Protein AF-A0A6A4VKE3-F1 (afdb_monomer_lite)

Organism: Amphibalanus amphitrite (NCBI:txid1232801)

InterPro domains:
  IPR001007 VWFC domain [SM00214] (89-158)
  IPR001007 VWFC domain [SM00214] (169-234)
  IPR001007 VWFC domain [SM00214] (243-307)
  IPR001007 VWFC domain [SM00214] (309-368)
  IPR001007 VWFC domain [SM00214] (371-435)
  IPR001007 VWFC domain [SM00214] (440-504)
  IPR001007 VWFC domain [SM00214] (509-574)
  IPR001007 VWFC domain [SM00214] (581-648)

pLDDT: mean 75.92, std 14.82, range [27.42, 95.0]

Foldseek 3Di:
DDDDDDDDDDDDDDDDDDDDDDDDDDDDDDDDDDQDDPVVLLVCLVDNDPVVVVSNCVVPVVNNDDDDDDDDDDDDDDDDDDDDDAAFEQDPVRDGDHAQDWDAPDQFAGQWIWGIHNRHDHTDIDGNCVPEDDDPDPPFADWDWDDGGHHNYTDTDGDGPPPDDQAWEQDPVRDTHGAQDKDAPDPFARAWIWGRHRHDIDTPGGNAVVEDDDPDPQWDWDDDTHHNYTDTDHDDDDDFLWEAAPVRDTHGQQDKDANDPFAGAWIWGRHSNDIDTPDGNVVVEDDDDPQWDWDDDGHHNHTDTQGWEQAPNDTHGAQDWDANDQFARFFTWGHHRHDIDTPDGNPPEDDDDAQDWDAGGVHNYIDAAWAADPNDTHHAQDWDANDQFARQWIWGHGRNYTHTDDGNLVVADPAPDPQWDFDDHGPHNHTDTHHDAAWEADPNDTHGAQDKDAPDQFARQWIWGTHRHDTDIDRPDDDADDAPPQWPWDWADDTRYNHTDIDTDWDWAWDDDPPIDIDTAQDKDAPDQFAGAWIWGQHPVHIDTPDGNPVVADQEVPNPADWDDHGHHNHIYHDPDQDWEAAPVRDTHHQQDWDQSDPVLSAWIWGHHRVYTDTPDGNAVVEDPDLCVVPVQWDFDDADNNYGQIDHFFADDPNDGHDAQGWDANDPFQRAWIWGQHSSNDTDTPDGPDDEDDDPPQWAFDDDGNHNYGPDIDFDADPVRHTDRDPPDPDDDDDD

Sequence (736 aa):
MIGRGWPVALLVVAALLGAADAVSYRAVGRSRARCLSEHTCKAVCKYGNAYLKEECRRCHPELCPEPRTPAESQPQPPPPSPNSAAPGCLDQNGVLREPQATWVDNQDYPCIIYTCPKEGGDYEIDDLTINCLPEPSDELGTCTPSRNLGQCCFNYTCHSSNPTSQSSCVDSNGILREPDEVWNDDDLNTCVTFVCANGVVKEISNLTILCRPLPGPGCIPYRAPKECCYSYNCSITVNQTLCRDTEGNYRRDGDTWYDDVTYPCIKYVCRGGTTEIEYDLTSTCEEEKPNCVAYRAEGACCHNYTCYCEFQGGRREHGEEFFDSDAHPCRLLRCDNGVISSVASLDDCQPLNCSETIRPVGECCKRCALCLHDGTEYQEGESLYDDQTRPCRRLRCEGGQVVFEEDESRYCEPSPDPSCTPWHMEGLCCPKWDCEEQPCMIDGVKHDHGTTWPEDPQKPCRHLICNNSQVLTFSEEPPCPEAPSGYNCVRRDVPYKCCPEWDCVTIECQYGTDPVQVYSEGQRWVDDQTHPCKHFTCTKAGVLKTKDLTERCEKLEPPDCPTERELGQCCKRCIPRPHQCVDSNGGRHDVSETYFDDPDTECVLVRCVTNGTETVYDRRNNCPRDPRLTNPRCSQVATADCCPVYHCPACEYQGRQYRTGERWWDSEERQCTRYVCGYDGTNTTVFTRLPCRPVRPGCVASYRGYECCHYKYTCMFDPEDNLIPMPQTGRSFDFN

Radius of gyration: 56.13 Å; chains: 1; bounding box: 115×94×165 Å

Structure (mmCIF, N/CA/C/O backbone):
data_AF-A0A6A4VKE3-F1
#
_entry.id   AF-A0A6A4VKE3-F1
#
loop_
_atom_site.group_PDB
_atom_site.id
_atom_site.type_symbol
_atom_site.label_atom_id
_atom_site.label_alt_id
_atom_site.label_comp_id
_atom_site.label_asym_id
_atom_site.label_entity_id
_atom_site.label_seq_id
_atom_site.pdbx_PDB_ins_code
_atom_site.Cartn_x
_atom_site.Cartn_y
_atom_site.Cartn_z
_atom_site.occupancy
_atom_site.B_iso_or_equiv
_atom_site.auth_seq_id
_atom_site.auth_comp_id
_atom_site.auth_asym_id
_atom_site.auth_atom_id
_atom_site.pdbx_PDB_model_num
ATOM 1 N N . MET A 1 1 ? -0.390 47.900 53.904 1.00 31.36 1 MET A N 1
ATOM 2 C CA . MET A 1 1 ? 0.108 48.985 53.035 1.00 31.36 1 MET A CA 1
ATOM 3 C C . MET A 1 1 ? -0.798 49.052 51.811 1.00 31.36 1 MET A C 1
ATOM 5 O O . MET A 1 1 ? -1.024 48.018 51.210 1.00 31.36 1 MET A O 1
ATOM 9 N N . ILE A 1 2 ? -1.400 50.229 51.592 1.00 33.72 2 ILE A N 1
ATOM 10 C CA . ILE A 1 2 ? -1.909 50.866 50.351 1.00 33.72 2 ILE A CA 1
ATOM 11 C C . ILE A 1 2 ? -1.924 49.968 49.085 1.00 33.72 2 ILE A C 1
ATOM 13 O O . ILE A 1 2 ? -0.878 49.455 48.725 1.00 33.72 2 ILE A O 1
ATOM 17 N N . GLY A 1 3 ? -2.994 49.809 48.296 1.00 32.16 3 GLY A N 1
ATOM 18 C CA . GLY A 1 3 ? -4.333 50.401 48.295 1.00 32.16 3 GLY A CA 1
ATOM 19 C C . GLY A 1 3 ? -5.053 50.204 46.940 1.00 32.16 3 GLY A C 1
ATOM 20 O O . GLY A 1 3 ? -4.401 49.884 45.956 1.00 32.16 3 GLY A O 1
ATOM 21 N N . ARG A 1 4 ? -6.367 50.517 46.935 1.00 40.50 4 ARG A N 1
ATOM 22 C CA . ARG A 1 4 ? -7.269 50.883 45.801 1.00 40.50 4 ARG A CA 1
ATOM 23 C C . ARG A 1 4 ? -7.555 49.772 44.763 1.00 40.50 4 ARG A C 1
ATOM 25 O O . ARG A 1 4 ? -6.635 49.216 44.203 1.00 40.50 4 ARG A O 1
ATOM 32 N N . GLY A 1 5 ? -8.781 49.377 44.406 1.00 35.28 5 GLY A N 1
ATOM 33 C CA . GLY A 1 5 ? -10.106 49.994 44.489 1.00 35.28 5 GLY A CA 1
ATOM 34 C C . GLY A 1 5 ? -10.527 50.576 43.130 1.00 35.28 5 GLY A C 1
ATOM 35 O O . GLY A 1 5 ? -10.036 51.651 42.803 1.00 35.28 5 GLY A O 1
ATOM 36 N N . TRP A 1 6 ? -11.432 49.908 42.395 1.00 30.70 6 TRP A N 1
ATOM 37 C CA . TRP A 1 6 ? -12.764 50.383 41.936 1.00 30.70 6 TRP A CA 1
ATOM 38 C C . TRP A 1 6 ? -13.399 49.441 40.866 1.00 30.70 6 TRP A C 1
ATOM 40 O O . TRP A 1 6 ? -12.663 48.686 40.235 1.00 30.70 6 TRP A O 1
ATOM 50 N N . PRO A 1 7 ? -14.747 49.440 40.705 1.00 65.62 7 PRO A N 1
ATOM 51 C CA . PRO A 1 7 ? -15.567 48.386 40.069 1.00 65.62 7 PRO A CA 1
ATOM 52 C C . PRO A 1 7 ? -16.244 48.847 38.747 1.00 65.62 7 PRO A C 1
ATOM 54 O O . PRO A 1 7 ? -15.908 49.932 38.285 1.00 65.62 7 PRO A O 1
ATOM 57 N N . VAL A 1 8 ? -17.196 48.052 38.194 1.00 32.91 8 VAL A N 1
ATOM 58 C CA . VAL A 1 8 ? -18.279 48.327 37.179 1.00 32.91 8 VAL A CA 1
ATOM 59 C C . VAL A 1 8 ? -18.338 47.157 36.167 1.00 32.91 8 VAL A C 1
ATOM 61 O O . VAL A 1 8 ? -17.294 46.721 35.714 1.00 32.91 8 VAL A O 1
ATOM 64 N N . ALA A 1 9 ? -19.458 46.593 35.701 1.00 29.88 9 ALA A N 1
ATOM 65 C CA . ALA A 1 9 ? -20.877 46.625 36.051 1.00 29.88 9 ALA A CA 1
ATOM 66 C C . ALA A 1 9 ? -21.611 45.499 35.280 1.00 29.88 9 ALA A C 1
ATOM 68 O O . ALA A 1 9 ? -21.123 44.981 34.279 1.00 29.88 9 ALA A O 1
ATOM 69 N N . LEU A 1 10 ? -22.805 45.183 35.785 1.00 32.88 10 LEU A N 1
ATOM 70 C CA . LEU A 1 10 ? -23.896 44.398 35.205 1.00 32.88 10 LEU A CA 1
ATOM 71 C C . LEU A 1 10 ? -24.146 44.583 33.695 1.00 32.88 10 LEU A C 1
ATOM 73 O O . LEU A 1 10 ? -24.244 45.713 33.219 1.00 32.88 10 LEU A O 1
ATOM 77 N N . LEU A 1 11 ? -24.508 43.482 33.025 1.00 27.62 11 LEU A N 1
ATOM 78 C CA . LEU A 1 11 ? -25.579 43.481 32.022 1.00 27.62 11 LEU A CA 1
ATOM 79 C C . LEU A 1 11 ? -26.300 42.123 31.996 1.00 27.62 11 LEU A C 1
ATOM 81 O O . LEU A 1 11 ? -25.718 41.077 31.729 1.00 27.62 11 LEU A O 1
ATOM 85 N N . VAL A 1 12 ? -27.589 42.190 32.326 1.00 32.81 12 VAL A N 1
ATOM 86 C CA . VAL A 1 12 ? -28.613 41.143 32.261 1.00 32.81 12 VAL A CA 1
ATOM 87 C C . VAL A 1 12 ? -29.243 41.189 30.873 1.00 32.81 12 VAL A C 1
ATOM 89 O O . VAL A 1 12 ? -29.741 42.252 30.518 1.00 32.81 12 VAL A O 1
ATOM 92 N N . VAL A 1 13 ? -29.333 40.063 30.153 1.00 29.62 13 VAL A N 1
ATOM 93 C CA . VAL A 1 13 ? -30.458 39.769 29.240 1.00 29.62 13 VAL A CA 1
ATOM 94 C C . VAL A 1 13 ? -30.722 38.260 29.242 1.00 29.62 13 VAL A C 1
ATOM 96 O O . VAL A 1 13 ? -29.806 37.447 29.184 1.00 29.62 13 VAL A O 1
ATOM 99 N N . ALA A 1 14 ? -32.002 37.928 29.362 1.00 30.52 14 ALA A N 1
ATOM 100 C CA . ALA A 1 14 ? -32.580 36.615 29.581 1.00 30.52 14 ALA A CA 1
ATOM 101 C C . ALA A 1 14 ? -33.084 35.935 28.289 1.00 30.52 14 ALA A C 1
ATOM 103 O O . ALA A 1 14 ? -33.206 36.582 27.249 1.00 30.52 14 ALA A O 1
ATOM 104 N N . ALA A 1 15 ? -33.557 34.691 28.485 1.00 29.56 15 ALA A N 1
ATOM 105 C CA . ALA A 1 15 ? -34.566 33.947 27.706 1.00 29.56 15 ALA A CA 1
ATOM 106 C C . ALA A 1 15 ? -34.010 33.107 26.519 1.00 29.56 15 ALA A C 1
ATOM 108 O O . ALA A 1 15 ? -33.152 33.579 25.791 1.00 29.56 15 ALA A O 1
ATOM 109 N N . LEU A 1 16 ? -34.397 31.848 26.247 1.00 28.67 16 LEU A N 1
ATOM 110 C CA . LEU A 1 16 ? -35.603 31.060 26.547 1.00 28.67 16 LEU A CA 1
ATOM 111 C C . LEU A 1 16 ? -35.312 29.539 26.588 1.00 28.67 16 LEU A C 1
ATOM 113 O O . LEU A 1 16 ? -34.409 29.040 25.925 1.00 28.67 16 LEU A O 1
ATOM 117 N N . LEU A 1 17 ? -36.175 28.838 27.328 1.00 31.75 17 LEU A N 1
ATOM 118 C CA . LEU A 1 17 ? -36.384 27.387 27.408 1.00 31.75 17 LEU A CA 1
ATOM 119 C C . LEU A 1 17 ? -36.842 26.754 26.079 1.00 31.75 17 LEU A C 1
ATOM 121 O O . LEU A 1 17 ? -37.577 27.379 25.316 1.00 31.75 17 LEU A O 1
ATOM 125 N N . GLY A 1 18 ? -36.547 25.464 25.897 1.00 27.42 18 GLY A N 1
ATOM 126 C CA . GLY A 1 18 ? -37.209 24.600 24.916 1.00 27.42 18 GLY A CA 1
ATOM 127 C C . GLY A 1 18 ? -36.810 23.135 25.089 1.00 27.42 18 GLY A C 1
ATOM 128 O O . GLY A 1 18 ? -35.691 22.757 24.767 1.00 27.42 18 GLY A O 1
ATOM 129 N N . ALA A 1 19 ? -37.720 22.340 25.646 1.00 32.09 19 ALA A N 1
ATOM 130 C CA . ALA A 1 19 ? -37.544 20.939 25.997 1.00 32.09 19 ALA A CA 1
ATOM 131 C C . ALA A 1 19 ? -37.839 19.967 24.835 1.00 32.09 19 ALA A C 1
ATOM 133 O O . ALA A 1 19 ? -38.631 20.276 23.950 1.00 32.09 19 ALA A O 1
ATOM 134 N N . ALA A 1 20 ? -37.294 18.760 25.009 1.00 31.72 20 ALA A N 1
ATOM 135 C CA . ALA A 1 20 ? -37.908 17.453 24.761 1.00 31.72 20 ALA A CA 1
ATOM 136 C C . ALA A 1 20 ? -37.828 16.770 23.374 1.00 31.72 20 ALA A C 1
ATOM 138 O O . ALA A 1 20 ? -38.187 17.304 22.329 1.00 31.72 20 ALA A O 1
ATOM 139 N N . ASP A 1 21 ? -37.464 15.491 23.511 1.00 28.94 21 ASP A N 1
ATOM 140 C CA . ASP A 1 21 ? -37.951 14.286 22.842 1.00 28.94 21 ASP A CA 1
ATOM 141 C C . ASP A 1 21 ? -37.289 13.733 21.573 1.00 28.94 21 ASP A C 1
ATOM 143 O O . ASP A 1 21 ? -37.345 14.251 20.459 1.00 28.94 21 ASP A O 1
ATOM 147 N N . ALA A 1 22 ? -36.749 12.534 21.806 1.00 39.78 22 ALA A N 1
ATOM 148 C CA . ALA A 1 22 ? -36.459 11.488 20.855 1.00 39.78 22 ALA A CA 1
ATOM 149 C C . ALA A 1 22 ? -37.722 11.049 20.104 1.00 39.78 22 ALA A C 1
ATOM 151 O O . ALA A 1 22 ? -38.719 10.670 20.716 1.00 39.78 22 ALA A O 1
ATOM 152 N N . VAL A 1 23 ? -37.635 10.979 18.774 1.00 29.41 23 VAL A N 1
ATOM 153 C CA . VAL A 1 23 ? -38.571 10.213 17.945 1.00 29.41 23 VAL A CA 1
ATOM 154 C C . VAL A 1 23 ? -37.808 9.531 16.805 1.00 29.41 23 VAL A C 1
ATOM 156 O O . VAL A 1 23 ? -37.203 10.164 15.946 1.00 29.41 23 VAL A O 1
ATOM 159 N N . SER A 1 24 ? -37.881 8.202 16.825 1.00 38.75 24 SER A N 1
ATOM 160 C CA . SER A 1 24 ? -37.597 7.265 15.736 1.00 38.75 24 SER A CA 1
ATOM 161 C C . SER A 1 24 ? -38.485 7.535 14.518 1.00 38.75 24 SER A C 1
ATOM 163 O O . SER A 1 24 ? -39.687 7.686 14.707 1.00 38.75 24 SER A O 1
ATOM 165 N N . TYR A 1 25 ? -37.964 7.487 13.282 1.00 27.72 25 TYR A N 1
ATOM 166 C CA . TYR A 1 25 ? -38.811 7.176 12.122 1.00 27.72 25 TYR A CA 1
ATOM 167 C C . TYR A 1 25 ? -38.108 6.401 11.003 1.00 27.72 25 TYR A C 1
ATOM 169 O O . TYR A 1 25 ? -37.049 6.762 10.494 1.00 27.72 25 TYR A O 1
ATOM 177 N N . ARG A 1 26 ? -38.810 5.335 10.606 1.00 33.84 26 ARG A N 1
ATOM 178 C CA . ARG A 1 26 ? -38.713 4.593 9.348 1.00 33.84 26 ARG A CA 1
ATOM 179 C C . ARG A 1 26 ? -39.001 5.481 8.129 1.00 33.84 26 ARG A C 1
ATOM 181 O O . ARG A 1 26 ? -39.706 6.480 8.214 1.00 33.84 26 ARG A O 1
ATOM 188 N N . ALA A 1 27 ? -38.515 4.990 6.991 1.00 42.09 27 ALA A N 1
ATOM 189 C CA . ALA A 1 27 ? -38.756 5.411 5.613 1.00 42.09 27 ALA A CA 1
ATOM 190 C C . ALA A 1 27 ? -40.184 5.884 5.271 1.00 42.09 27 ALA A C 1
ATOM 192 O O . ALA A 1 27 ? -41.139 5.249 5.702 1.00 42.09 27 ALA A O 1
ATOM 193 N N . VAL A 1 28 ? -40.287 6.900 4.393 1.00 34.88 28 VAL A N 1
ATOM 194 C CA . VAL A 1 28 ? -41.117 6.983 3.160 1.00 34.88 28 VAL A CA 1
ATOM 195 C C . VAL A 1 28 ? -40.829 8.323 2.444 1.00 34.88 28 VAL A C 1
ATOM 197 O O . VAL A 1 28 ? -40.828 9.373 3.073 1.00 34.88 28 VAL A O 1
ATOM 200 N N . GLY A 1 29 ? -40.717 8.299 1.108 1.00 30.28 29 GLY A N 1
ATOM 201 C CA . GLY A 1 29 ? -41.367 9.321 0.268 1.00 30.28 29 GLY A CA 1
ATOM 202 C C . GLY A 1 29 ? -40.494 10.367 -0.432 1.00 30.28 29 GLY A C 1
ATOM 203 O O . GLY A 1 29 ? -39.993 11.305 0.180 1.00 30.28 29 GLY A O 1
ATOM 204 N N . ARG A 1 30 ? -40.444 10.268 -1.771 1.00 48.84 30 ARG A N 1
ATOM 205 C CA . ARG A 1 30 ? -40.035 11.332 -2.705 1.00 48.84 30 ARG A CA 1
ATOM 206 C C . ARG A 1 30 ? -40.650 12.679 -2.304 1.00 48.84 30 ARG A C 1
ATOM 208 O O . ARG A 1 30 ? -41.866 12.842 -2.366 1.00 48.84 30 ARG A O 1
ATOM 215 N N . SER A 1 31 ? -39.810 13.659 -1.995 1.00 35.38 31 SER A N 1
ATOM 216 C CA . SER A 1 31 ? -40.206 15.060 -1.854 1.00 35.38 31 SER A CA 1
ATOM 217 C C . SER A 1 31 ? -39.281 15.942 -2.694 1.00 35.38 31 SER A C 1
ATOM 219 O O . SER A 1 31 ? -38.089 15.682 -2.829 1.00 35.38 31 SER A O 1
ATOM 221 N N . ARG A 1 32 ? -39.883 16.937 -3.356 1.00 46.62 32 ARG A N 1
ATOM 222 C CA . ARG A 1 32 ? -39.226 17.908 -4.240 1.00 46.62 32 ARG A CA 1
ATOM 223 C C . ARG A 1 32 ? -38.042 18.558 -3.519 1.00 46.62 32 ARG A C 1
ATOM 225 O O . ARG A 1 32 ? -38.248 19.179 -2.477 1.00 46.62 32 ARG A O 1
ATOM 232 N N . ALA A 1 33 ? -36.844 18.436 -4.089 1.00 45.84 33 ALA A N 1
ATOM 233 C CA . ALA A 1 33 ? -35.636 19.066 -3.570 1.00 45.84 33 ALA A CA 1
ATOM 234 C C . ALA A 1 33 ? -35.842 20.586 -3.462 1.00 45.84 33 ALA A C 1
ATOM 236 O O . ALA A 1 33 ? -36.141 21.259 -4.451 1.00 45.84 33 ALA A O 1
ATOM 237 N N . ARG A 1 34 ? -35.738 21.123 -2.241 1.00 64.69 34 ARG A N 1
ATOM 238 C CA . ARG A 1 34 ? -35.626 22.567 -2.023 1.00 64.69 34 ARG A CA 1
ATOM 239 C C . ARG A 1 34 ? -34.196 22.961 -2.359 1.00 64.69 34 ARG A C 1
ATOM 241 O O . ARG A 1 34 ? -33.264 22.398 -1.796 1.00 64.69 34 ARG A O 1
ATOM 248 N N . CYS A 1 35 ? -34.045 23.924 -3.259 1.00 76.56 35 CYS A N 1
ATOM 249 C CA . CYS A 1 35 ? -32.750 24.496 -3.592 1.00 76.56 35 CYS A CA 1
ATOM 250 C C . CYS A 1 35 ? -32.027 24.986 -2.332 1.00 76.56 35 CYS A C 1
ATOM 252 O O . CYS A 1 35 ? -32.626 25.658 -1.487 1.00 76.56 35 CYS A O 1
ATOM 254 N N . LEU A 1 36 ? -30.737 24.666 -2.229 1.00 79.94 36 LEU A N 1
ATOM 255 C CA . LEU A 1 36 ? -29.856 25.235 -1.213 1.00 79.94 36 LEU A CA 1
ATOM 256 C C . LEU A 1 36 ? -29.768 26.759 -1.393 1.00 79.94 36 LEU A C 1
ATOM 258 O O . LEU A 1 36 ? -29.935 27.289 -2.497 1.00 79.94 36 LEU A O 1
ATOM 262 N N . SER A 1 37 ? -29.533 27.475 -0.292 1.00 86.88 37 SER A N 1
ATOM 263 C CA . SER A 1 37 ? -29.394 28.932 -0.341 1.00 86.88 37 SER A CA 1
ATOM 264 C C . SER A 1 37 ? -28.163 29.334 -1.163 1.00 86.88 37 SER A C 1
ATOM 266 O O . SER A 1 37 ? -27.161 28.615 -1.178 1.00 86.88 37 SER A O 1
ATOM 268 N N . GLU A 1 38 ? -28.213 30.502 -1.807 1.00 86.88 38 GLU A N 1
ATOM 269 C CA . GLU A 1 38 ? -27.108 31.042 -2.614 1.00 86.88 38 GLU A CA 1
ATOM 270 C C . GLU A 1 38 ? -25.774 31.052 -1.834 1.00 86.88 38 GLU A C 1
ATOM 272 O O . GLU A 1 38 ? -24.716 30.690 -2.355 1.00 86.88 38 GLU A O 1
ATOM 277 N N . HIS A 1 39 ? -25.832 31.396 -0.543 1.00 84.88 39 HIS A N 1
ATOM 278 C CA . HIS A 1 39 ? -24.660 31.481 0.326 1.00 84.88 39 HIS A CA 1
ATOM 279 C C . HIS A 1 39 ? -24.043 30.106 0.620 1.00 84.88 39 HIS A C 1
ATOM 281 O O . HIS A 1 39 ? -22.820 29.976 0.696 1.00 84.88 39 HIS A O 1
ATOM 287 N N . THR A 1 40 ? -24.884 29.073 0.732 1.00 83.69 40 THR A N 1
ATOM 288 C CA . THR A 1 40 ? -24.454 27.676 0.874 1.00 83.69 40 THR A CA 1
ATOM 289 C C . THR A 1 40 ? -23.845 27.171 -0.432 1.00 83.69 40 THR A C 1
ATOM 291 O O . THR A 1 40 ? -22.803 26.517 -0.412 1.00 83.69 40 THR A O 1
ATOM 294 N N . CYS A 1 41 ? -24.429 27.536 -1.578 1.00 89.25 41 CYS A N 1
ATOM 295 C CA . CYS A 1 41 ? -23.915 27.109 -2.874 1.00 89.25 41 CYS A CA 1
ATOM 296 C C . CYS A 1 41 ? -22.549 27.705 -3.218 1.00 89.25 41 CYS A C 1
ATOM 298 O O . CYS A 1 41 ? -21.721 26.983 -3.761 1.00 89.25 41 CYS A O 1
ATOM 300 N N . LYS A 1 42 ? -22.228 28.940 -2.808 1.00 87.50 42 LYS A N 1
ATOM 301 C CA . LYS A 1 42 ? -20.862 29.487 -2.973 1.00 87.50 42 LYS A CA 1
ATOM 302 C C . LYS A 1 42 ? -19.790 28.635 -2.280 1.00 87.50 42 LYS A C 1
ATOM 304 O O . LYS A 1 42 ? -18.716 28.428 -2.842 1.00 87.50 42 LYS A O 1
ATOM 309 N N . ALA A 1 43 ? -20.081 28.107 -1.090 1.00 81.12 43 ALA A N 1
ATOM 310 C CA . ALA A 1 43 ? -19.156 27.234 -0.365 1.00 81.12 43 ALA A CA 1
ATOM 311 C C . ALA A 1 43 ? -19.079 25.829 -0.993 1.00 81.12 43 ALA A C 1
ATOM 313 O O . ALA A 1 43 ? -17.986 25.297 -1.195 1.00 81.12 43 ALA A O 1
ATOM 314 N N . VAL A 1 44 ? -20.227 25.258 -1.373 1.00 87.38 44 VAL A N 1
ATOM 315 C CA . VAL A 1 44 ? -20.321 23.931 -2.007 1.00 87.38 44 VAL A CA 1
ATOM 316 C C . VAL A 1 44 ? -19.654 23.905 -3.389 1.00 87.38 44 VAL A C 1
ATOM 318 O O . VAL A 1 44 ? -18.935 22.959 -3.698 1.00 87.38 44 VAL A O 1
ATOM 321 N N . CYS A 1 45 ? -19.795 24.955 -4.201 1.00 85.56 45 CYS A N 1
ATOM 322 C CA . CYS A 1 45 ? -19.123 25.063 -5.501 1.00 85.56 45 CYS A CA 1
ATOM 323 C C . CYS A 1 45 ? -17.592 25.095 -5.371 1.00 85.56 45 CYS A C 1
ATOM 325 O O . CYS A 1 45 ? -16.889 24.603 -6.253 1.00 85.56 45 CYS A O 1
ATOM 327 N N . LYS A 1 46 ? -17.060 25.608 -4.253 1.00 79.88 46 LYS A N 1
ATOM 328 C CA . LYS A 1 46 ? -15.614 25.708 -4.022 1.00 79.88 46 LYS A CA 1
ATOM 329 C C . LYS A 1 46 ? -15.021 24.459 -3.357 1.00 79.88 46 LYS A C 1
ATOM 331 O O . LYS A 1 46 ? -13.931 24.046 -3.736 1.00 79.88 46 LYS A O 1
ATOM 336 N N . TYR A 1 47 ? -15.748 23.824 -2.433 1.00 79.12 47 TYR A N 1
ATOM 337 C CA . TYR A 1 47 ? -15.198 22.762 -1.572 1.00 79.12 47 TYR A CA 1
ATOM 338 C C . TYR A 1 47 ? -16.054 21.485 -1.477 1.00 79.12 47 TYR A C 1
ATOM 340 O O . TYR A 1 47 ? -15.629 20.507 -0.875 1.00 79.12 47 TYR A O 1
ATOM 348 N N . GLY A 1 48 ? -17.255 21.468 -2.059 1.00 78.69 48 GLY A N 1
ATOM 349 C CA . GLY A 1 48 ? -18.181 20.336 -1.991 1.00 78.69 48 GLY A CA 1
ATOM 350 C C . GLY A 1 48 ? -17.843 19.190 -2.951 1.00 78.69 48 GLY A C 1
ATOM 351 O O . GLY A 1 48 ? -17.119 19.359 -3.938 1.00 78.69 48 GLY A O 1
ATOM 352 N N . ASN A 1 49 ? -18.406 18.012 -2.674 1.00 82.25 49 ASN A N 1
ATOM 353 C CA . ASN A 1 49 ? -18.303 16.844 -3.551 1.00 82.25 49 ASN A CA 1
ATOM 354 C C . ASN A 1 49 ? -19.167 17.000 -4.822 1.00 82.25 49 ASN A C 1
ATOM 356 O O . ASN A 1 49 ? -20.005 17.899 -4.922 1.00 82.25 49 ASN A O 1
ATOM 360 N N . ALA A 1 50 ? -18.959 16.117 -5.804 1.00 77.62 50 ALA A N 1
ATOM 361 C CA . ALA A 1 50 ? -19.603 16.203 -7.118 1.00 77.62 50 ALA A CA 1
ATOM 362 C C . ALA A 1 50 ? -21.144 16.192 -7.056 1.00 77.62 50 ALA A C 1
ATOM 364 O O . ALA A 1 50 ? -21.787 16.913 -7.815 1.00 77.62 50 ALA A O 1
ATOM 365 N N . TYR A 1 51 ? -21.736 15.446 -6.116 1.00 79.50 51 TYR A N 1
ATOM 366 C CA . TYR A 1 51 ? -23.190 15.360 -5.952 1.00 79.50 51 TYR A CA 1
ATOM 367 C C . TYR A 1 51 ? -23.797 16.692 -5.476 1.00 79.50 51 TYR A C 1
ATOM 369 O O . TYR A 1 51 ? -24.735 17.205 -6.083 1.00 79.50 51 TYR A O 1
ATOM 377 N N . LEU A 1 52 ? -23.219 17.305 -4.436 1.00 82.88 52 LEU A N 1
ATOM 378 C CA . LEU A 1 52 ? -23.702 18.586 -3.902 1.00 82.88 52 LEU A CA 1
ATOM 379 C C . LEU A 1 52 ? -23.444 19.756 -4.864 1.00 82.88 52 LEU A C 1
ATOM 381 O O . LEU A 1 52 ? -24.245 20.691 -4.931 1.00 82.88 52 LEU A O 1
ATOM 385 N N . LYS A 1 53 ? -22.352 19.697 -5.637 1.00 85.75 53 LYS A N 1
ATOM 386 C CA . LYS A 1 53 ? -22.066 20.663 -6.707 1.00 85.75 53 LYS A CA 1
ATOM 387 C C . LYS A 1 53 ? -23.135 20.628 -7.796 1.00 85.75 53 LYS A C 1
ATOM 389 O O . LYS A 1 53 ? -23.609 21.688 -8.192 1.00 85.75 53 LYS A O 1
ATOM 394 N N . GLU A 1 54 ? -23.569 19.441 -8.212 1.00 82.19 54 GLU A N 1
ATOM 395 C CA . GLU A 1 54 ? -24.612 19.273 -9.231 1.00 82.19 54 GLU A CA 1
ATOM 396 C C . GLU A 1 54 ? -25.993 19.749 -8.743 1.00 82.19 54 GLU A C 1
ATOM 398 O O . GLU A 1 54 ? -26.766 20.357 -9.487 1.00 82.19 54 GLU A O 1
ATOM 403 N N . GLU A 1 55 ? -26.292 19.556 -7.457 1.00 85.44 55 GLU A N 1
ATOM 404 C CA . GLU A 1 55 ? -27.544 20.023 -6.857 1.00 85.44 55 GLU A CA 1
ATOM 405 C C . GLU A 1 55 ? -27.583 21.556 -6.714 1.00 85.44 55 GLU A C 1
ATOM 407 O O . GLU A 1 55 ? -28.593 22.189 -7.030 1.00 85.44 55 GLU A O 1
ATOM 412 N N . CYS A 1 56 ? -26.458 22.184 -6.350 1.00 88.50 56 CYS A N 1
ATOM 413 C CA . CYS A 1 56 ? -26.316 23.642 -6.383 1.00 88.50 56 CYS A CA 1
ATOM 414 C C . CYS A 1 56 ? -26.353 24.210 -7.803 1.00 88.50 56 CYS A C 1
ATOM 416 O O . CYS A 1 56 ? -26.947 25.265 -8.025 1.00 88.50 56 CYS A O 1
ATOM 418 N N . ARG A 1 57 ? -25.788 23.492 -8.775 1.00 87.62 57 ARG A N 1
ATOM 419 C CA . ARG A 1 57 ? -25.770 23.885 -10.183 1.00 87.62 57 ARG A CA 1
ATOM 420 C C . ARG A 1 57 ? -27.160 23.967 -10.803 1.00 87.62 57 ARG A C 1
ATOM 422 O O . ARG A 1 57 ? -27.437 24.907 -11.541 1.00 87.62 57 ARG A O 1
ATOM 429 N N . ARG A 1 58 ? -28.051 23.025 -10.474 1.00 84.56 58 ARG A N 1
ATOM 430 C CA . ARG A 1 58 ? -29.447 23.048 -10.951 1.00 84.56 58 ARG A CA 1
ATOM 431 C C . ARG A 1 58 ? -30.230 24.272 -10.490 1.00 84.56 58 ARG A C 1
ATOM 433 O O . ARG A 1 58 ? -31.175 24.665 -11.165 1.00 84.56 58 ARG A O 1
ATOM 440 N N . CYS A 1 59 ? -29.869 24.837 -9.343 1.00 83.56 59 CYS A N 1
ATOM 441 C CA . CYS A 1 59 ? -30.608 25.929 -8.720 1.00 83.56 59 CYS A CA 1
ATOM 442 C C . CYS A 1 59 ? -29.942 27.301 -8.898 1.00 83.56 59 CYS A C 1
ATOM 444 O O . CYS A 1 59 ? -30.649 28.297 -9.006 1.00 83.56 59 CYS A O 1
ATOM 446 N N . HIS A 1 60 ? -28.605 27.353 -8.934 1.00 87.12 60 HIS A N 1
ATOM 447 C CA . HIS A 1 60 ? -27.795 28.574 -9.037 1.00 87.12 60 HIS A CA 1
ATOM 448 C C . HIS A 1 60 ? -26.623 28.366 -10.019 1.00 87.12 60 HIS A C 1
ATOM 450 O O . HIS A 1 60 ? -25.463 28.311 -9.595 1.00 87.12 60 HIS A O 1
ATOM 456 N N . PRO A 1 61 ? -26.892 28.220 -11.331 1.00 80.12 61 PRO A N 1
ATOM 457 C CA . PRO A 1 61 ? -25.876 27.877 -12.336 1.00 80.12 61 PRO A CA 1
ATOM 458 C C . PRO A 1 61 ? -24.746 28.914 -12.437 1.00 80.12 61 PRO A C 1
ATOM 460 O O . PRO A 1 61 ? -23.605 28.558 -12.722 1.00 80.12 61 PRO A O 1
ATOM 463 N N . GLU A 1 62 ? -25.037 30.172 -12.101 1.00 82.44 62 GLU A N 1
ATOM 464 C CA . GLU A 1 62 ? -24.085 31.291 -12.081 1.00 82.44 62 GLU A CA 1
ATOM 465 C C . GLU A 1 62 ? -22.934 31.097 -11.067 1.00 82.44 62 GLU A C 1
ATOM 467 O O . GLU A 1 62 ? -21.865 31.687 -11.209 1.00 82.44 62 GLU A O 1
ATOM 472 N N . LEU A 1 63 ? -23.139 30.286 -10.018 1.00 86.19 63 LEU A N 1
ATOM 473 C CA . LEU A 1 63 ? -22.177 30.109 -8.919 1.00 86.19 63 LEU A CA 1
ATOM 474 C C . LEU A 1 63 ? -21.232 28.913 -9.093 1.00 86.19 63 LEU A C 1
ATOM 476 O O . LEU A 1 63 ? -20.210 28.841 -8.410 1.00 86.19 63 LEU A O 1
ATOM 480 N N . CYS A 1 64 ? -21.573 27.985 -9.988 1.00 80.38 64 CYS A N 1
ATOM 481 C CA . CYS A 1 64 ? -20.856 26.735 -10.256 1.00 80.38 64 CYS A CA 1
ATOM 482 C C . CYS A 1 64 ? -20.533 26.640 -11.770 1.00 80.38 64 CYS A C 1
ATOM 484 O O . CYS A 1 64 ? -21.141 25.836 -12.491 1.00 80.38 64 CYS A O 1
ATOM 486 N N . PRO A 1 65 ? -19.609 27.474 -12.293 1.00 74.38 65 PRO A N 1
ATOM 487 C CA . PRO A 1 65 ? -19.232 27.438 -13.704 1.00 74.38 65 PRO A CA 1
ATOM 488 C C . PRO A 1 65 ? -18.560 26.106 -14.062 1.00 74.38 65 PRO A C 1
ATOM 490 O O . PRO A 1 65 ? -17.858 25.503 -13.252 1.00 74.38 65 PRO A O 1
ATOM 493 N N . GLU A 1 66 ? -18.801 25.626 -15.281 1.00 66.75 66 GLU A N 1
ATOM 494 C CA . GLU A 1 66 ? -18.262 24.349 -15.754 1.00 66.75 66 GLU A CA 1
ATOM 495 C C . GLU A 1 66 ? -16.746 24.414 -15.921 1.00 66.75 66 GLU A C 1
ATOM 497 O O . GLU A 1 66 ? -16.241 25.417 -16.439 1.00 66.75 66 GLU A O 1
ATOM 502 N N . PRO A 1 67 ? -15.995 23.374 -15.511 1.00 48.31 67 PRO A N 1
ATOM 503 C CA . PRO A 1 67 ? -14.617 23.255 -15.949 1.00 48.31 67 PRO A CA 1
ATOM 504 C C . PRO A 1 67 ? -14.632 23.149 -17.476 1.00 48.31 67 PRO A C 1
ATOM 506 O O . PRO A 1 67 ? -15.219 22.228 -18.038 1.00 48.31 67 PRO A O 1
ATOM 509 N N . ARG A 1 68 ? -14.028 24.134 -18.150 1.00 39.47 68 ARG A N 1
ATOM 510 C CA . ARG A 1 68 ? -13.884 24.129 -19.608 1.00 39.47 68 ARG A CA 1
ATOM 511 C C . ARG A 1 68 ? -13.077 22.895 -20.005 1.00 39.47 68 ARG A C 1
ATOM 513 O O . ARG A 1 68 ? -11.881 22.831 -19.735 1.00 39.47 68 ARG A O 1
ATOM 520 N N . THR A 1 69 ? -13.730 21.932 -20.639 1.00 40.75 69 THR A N 1
ATOM 521 C CA . THR A 1 69 ? -13.058 20.857 -21.367 1.00 40.75 69 THR A CA 1
ATOM 522 C C . THR A 1 69 ? -12.348 21.441 -22.596 1.00 40.75 69 THR A C 1
ATOM 524 O O . THR A 1 69 ? -12.893 22.356 -23.225 1.00 40.75 69 THR A O 1
ATOM 527 N N . PRO A 1 70 ? -11.149 20.950 -22.965 1.00 37.47 70 PRO A N 1
ATOM 528 C CA . PRO A 1 70 ? -10.529 21.278 -24.244 1.00 37.47 70 PRO A CA 1
ATOM 529 C C . PRO A 1 70 ? -11.467 20.855 -25.377 1.00 37.47 70 PRO A C 1
ATOM 531 O O . PRO A 1 70 ? -12.050 19.774 -25.331 1.00 37.47 70 PRO A O 1
ATOM 534 N N . ALA A 1 71 ? -11.656 21.738 -26.352 1.00 33.31 71 ALA A N 1
ATOM 535 C CA . ALA A 1 71 ? -12.598 21.554 -27.443 1.00 33.31 71 ALA A CA 1
ATOM 536 C C . ALA A 1 71 ? -12.217 20.354 -28.325 1.00 33.31 71 ALA A C 1
ATOM 538 O O . ALA A 1 71 ? -11.182 20.362 -28.985 1.00 33.31 71 ALA A O 1
ATOM 539 N N . GLU A 1 72 ? -13.102 19.363 -28.366 1.00 35.00 72 GLU A N 1
ATOM 540 C CA . GLU A 1 72 ? -13.156 18.328 -29.390 1.00 35.00 72 GLU A CA 1
ATOM 541 C C . GLU A 1 72 ? -14.129 18.808 -30.477 1.00 35.00 72 GLU A C 1
ATOM 543 O O . GLU A 1 72 ? -15.305 19.075 -30.219 1.00 35.00 72 GLU A O 1
ATOM 548 N N . SER A 1 73 ? -13.608 19.023 -31.683 1.00 33.16 73 SER A N 1
ATOM 549 C CA . SER A 1 73 ? -14.354 19.494 -32.846 1.00 33.16 73 SER A CA 1
ATOM 550 C C . SER A 1 73 ? -14.944 18.318 -33.629 1.00 33.16 73 SER A C 1
ATOM 552 O O . SER A 1 73 ? -14.258 17.360 -33.973 1.00 33.16 73 SER A O 1
ATOM 554 N N . GLN A 1 74 ? -16.232 18.420 -33.960 1.00 34.56 74 GLN A N 1
ATOM 555 C CA . GLN A 1 74 ? -16.926 17.564 -34.925 1.00 34.56 74 GLN A CA 1
ATOM 556 C C . GLN A 1 74 ? -17.610 18.419 -36.019 1.00 34.56 74 GLN A C 1
ATOM 558 O O . GLN A 1 74 ? -17.734 19.634 -35.853 1.00 34.56 74 GLN A O 1
ATOM 563 N N . PRO A 1 75 ? -17.963 17.824 -37.178 1.00 40.75 75 PRO A N 1
ATOM 564 C CA . PRO A 1 75 ? -17.602 18.345 -38.498 1.00 40.75 75 PRO A CA 1
ATOM 565 C C . PRO A 1 75 ? -18.691 19.185 -39.185 1.00 40.75 75 PRO A C 1
ATOM 567 O O . PRO A 1 75 ? -19.887 18.985 -38.981 1.00 40.75 75 PRO A O 1
ATOM 570 N N . GLN A 1 76 ? -18.262 20.060 -40.099 1.00 33.72 76 GLN A N 1
ATOM 571 C CA . GLN A 1 76 ? -19.110 20.716 -41.101 1.00 33.72 76 GLN A CA 1
ATOM 572 C C . GLN A 1 76 ? -18.586 20.457 -42.533 1.00 33.72 76 GLN A C 1
ATOM 574 O O . GLN A 1 76 ? -17.418 20.102 -42.694 1.00 33.72 76 GLN A O 1
ATOM 579 N N . PRO A 1 77 ? -19.465 20.543 -43.557 1.00 38.38 77 PRO A N 1
ATOM 580 C CA . PRO A 1 77 ? -19.298 19.900 -44.866 1.00 38.38 77 PRO A CA 1
ATOM 581 C C . PRO A 1 77 ? -18.282 20.616 -45.775 1.00 38.38 77 PRO A C 1
ATOM 583 O O . PRO A 1 77 ? -17.988 21.792 -45.551 1.00 38.38 77 PRO A O 1
ATOM 586 N N . PRO A 1 78 ? -17.753 19.941 -46.817 1.00 40.47 78 PRO A N 1
ATOM 587 C CA . PRO A 1 78 ? -16.652 20.480 -47.606 1.00 40.47 78 PRO A CA 1
ATOM 588 C C . PRO A 1 78 ? -17.106 21.602 -48.561 1.00 40.47 78 PRO A C 1
ATOM 590 O O . PRO A 1 78 ? -18.160 21.479 -49.194 1.00 40.47 78 PRO A O 1
ATOM 593 N N . PRO A 1 79 ? -16.303 22.670 -48.729 1.00 37.50 79 PRO A N 1
ATOM 594 C CA . PRO A 1 79 ? -16.398 23.567 -49.875 1.00 37.50 79 PRO A CA 1
ATOM 595 C C . PRO A 1 79 ? -15.759 22.921 -51.124 1.00 37.50 79 PRO A C 1
ATOM 597 O O . PRO A 1 79 ? -14.976 21.974 -51.001 1.00 37.50 79 PRO A O 1
ATOM 600 N N . PRO A 1 80 ? -16.082 23.401 -52.339 1.00 39.19 80 PRO A N 1
ATOM 601 C CA . PRO A 1 80 ? -15.571 22.822 -53.574 1.00 39.19 80 PRO A CA 1
ATOM 602 C C . PRO A 1 80 ? -14.079 23.132 -53.780 1.00 39.19 80 PRO A C 1
ATOM 604 O O . PRO A 1 80 ? -13.565 24.168 -53.362 1.00 39.19 80 PRO A O 1
ATOM 607 N N . SER A 1 81 ? -13.419 22.192 -54.454 1.00 43.53 81 SER A N 1
ATOM 608 C CA . SER A 1 81 ? -11.991 22.133 -54.787 1.00 43.53 81 SER A CA 1
ATOM 609 C C . SER A 1 81 ? -11.463 23.363 -55.550 1.00 43.53 81 SER A C 1
ATOM 611 O O . SER A 1 81 ? -12.153 23.853 -56.449 1.00 43.53 81 SER A O 1
ATOM 613 N N . PRO A 1 82 ? -10.204 23.785 -55.310 1.00 42.84 82 PRO A N 1
ATOM 614 C CA . PRO A 1 82 ? -9.381 24.431 -56.320 1.00 42.84 82 PRO A CA 1
ATOM 615 C C . PRO A 1 82 ? -8.184 23.552 -56.721 1.00 42.84 82 PRO A C 1
ATOM 617 O O . PRO A 1 82 ? -7.482 22.958 -55.906 1.00 42.84 82 PRO A O 1
ATOM 620 N N . ASN A 1 83 ? -7.980 23.506 -58.032 1.00 42.59 83 ASN A N 1
ATOM 621 C CA . ASN A 1 83 ? -6.964 22.764 -58.760 1.00 42.59 83 ASN A CA 1
ATOM 622 C C . ASN A 1 83 ? -5.510 23.068 -58.347 1.00 42.59 83 ASN A C 1
ATOM 624 O O . ASN A 1 83 ? -5.137 24.218 -58.138 1.00 42.59 83 ASN A O 1
ATOM 628 N N . SER A 1 84 ? -4.701 22.001 -58.369 1.00 52.19 84 SER A N 1
ATOM 629 C CA . SER A 1 84 ? -3.270 21.938 -58.721 1.00 52.19 84 SER A CA 1
ATOM 630 C C . SER A 1 84 ? -2.372 23.113 -58.301 1.00 52.19 84 SER A C 1
ATOM 632 O O . SER A 1 84 ? -2.093 24.005 -59.102 1.00 52.19 84 SER A O 1
ATOM 634 N N . ALA A 1 85 ? -1.800 23.017 -57.100 1.00 47.12 85 ALA A N 1
ATOM 635 C CA . ALA A 1 85 ? -0.548 23.678 -56.737 1.00 47.12 85 ALA A CA 1
ATOM 636 C C . ALA A 1 85 ? 0.459 22.607 -56.279 1.00 47.12 85 ALA A C 1
ATOM 638 O O . ALA A 1 85 ? 0.085 21.663 -55.582 1.00 47.12 85 ALA A O 1
ATOM 639 N N . ALA A 1 86 ? 1.712 22.708 -56.731 1.00 57.19 86 ALA A N 1
ATOM 640 C CA . ALA A 1 86 ? 2.799 21.804 -56.346 1.00 57.19 86 ALA A CA 1
ATOM 641 C C . ALA A 1 86 ? 3.018 21.815 -54.814 1.00 57.19 86 ALA A C 1
ATOM 643 O O . ALA A 1 86 ? 2.752 22.840 -54.184 1.00 57.19 86 ALA A O 1
ATOM 644 N N . PRO A 1 87 ? 3.485 20.709 -54.198 1.00 68.44 87 PRO A N 1
ATOM 645 C CA . PRO A 1 87 ? 3.655 20.632 -52.750 1.00 68.44 87 PRO A CA 1
ATOM 646 C C . PRO A 1 87 ? 4.800 21.548 -52.298 1.00 68.44 87 PRO A C 1
ATOM 648 O O . PRO A 1 87 ? 5.968 21.221 -52.471 1.00 68.44 87 PRO A O 1
ATOM 651 N N . GLY A 1 88 ? 4.458 22.714 -51.752 1.00 74.69 88 GLY A N 1
ATOM 652 C CA . GLY A 1 88 ? 5.402 23.586 -51.053 1.00 74.69 88 GLY A CA 1
ATOM 653 C C . GLY A 1 88 ? 5.795 23.039 -49.675 1.00 74.69 88 GLY A C 1
ATOM 654 O O . GLY A 1 88 ? 5.163 22.112 -49.168 1.00 74.69 88 GLY A O 1
ATOM 655 N N . CYS A 1 89 ? 6.815 23.625 -49.054 1.00 83.56 89 CYS A N 1
ATOM 656 C CA . CYS A 1 89 ? 7.195 23.373 -47.657 1.00 83.56 89 CYS A CA 1
ATOM 657 C C . CYS A 1 89 ? 6.708 24.523 -46.766 1.00 83.56 89 CYS A C 1
ATOM 659 O O . CYS A 1 89 ? 6.551 25.647 -47.237 1.00 83.56 89 CYS A O 1
ATOM 661 N N . LEU A 1 90 ? 6.444 24.270 -45.486 1.00 86.38 90 LEU A N 1
ATOM 662 C CA . LEU A 1 90 ? 6.106 25.328 -44.528 1.00 86.38 90 LEU A CA 1
ATOM 663 C C . LEU A 1 90 ? 7.393 25.851 -43.891 1.00 86.38 90 LEU A C 1
ATOM 665 O O . LEU A 1 90 ? 8.181 25.057 -43.387 1.00 86.38 90 LEU A O 1
ATOM 669 N N . ASP A 1 91 ? 7.612 27.166 -43.920 1.00 83.62 91 ASP A N 1
ATOM 670 C CA . ASP A 1 91 ? 8.747 27.770 -43.221 1.00 83.62 91 ASP A CA 1
ATOM 671 C C . ASP A 1 91 ? 8.552 27.799 -41.696 1.00 83.62 91 ASP A C 1
ATOM 673 O O . ASP A 1 91 ? 7.485 27.458 -41.179 1.00 83.62 91 ASP A O 1
ATOM 677 N N . GLN A 1 92 ? 9.574 28.240 -40.959 1.00 79.31 92 GLN A N 1
ATOM 678 C CA . GLN A 1 92 ? 9.553 28.316 -39.494 1.00 79.31 92 GLN A CA 1
ATOM 679 C C . GLN A 1 92 ? 8.436 29.207 -38.912 1.00 79.31 92 GLN A C 1
ATOM 681 O O . GLN A 1 92 ? 8.150 29.125 -37.720 1.00 79.31 92 GLN A O 1
ATOM 686 N N . ASN A 1 93 ? 7.790 30.047 -39.730 1.00 80.56 93 ASN A N 1
ATOM 687 C CA . ASN A 1 93 ? 6.656 30.886 -39.336 1.00 80.56 93 ASN A CA 1
ATOM 688 C C . ASN A 1 93 ? 5.308 30.325 -39.830 1.00 80.56 93 ASN A C 1
ATOM 690 O O . ASN A 1 93 ? 4.278 30.990 -39.703 1.00 80.56 93 ASN A O 1
ATOM 694 N N . GLY A 1 94 ? 5.300 29.119 -40.403 1.00 80.94 94 GLY A N 1
ATOM 695 C CA . GLY A 1 94 ? 4.112 28.469 -40.946 1.00 80.94 94 GLY A CA 1
ATOM 696 C C . GLY A 1 94 ? 3.644 29.040 -42.287 1.00 80.94 94 GLY A C 1
ATOM 697 O O . GLY A 1 94 ? 2.483 28.849 -42.652 1.00 80.94 94 GLY A O 1
ATOM 698 N N . VAL A 1 95 ? 4.504 29.750 -43.028 1.00 86.50 95 VAL A N 1
ATOM 699 C CA . VAL A 1 95 ? 4.182 30.260 -44.369 1.00 86.50 95 VAL A CA 1
ATOM 700 C C . VAL A 1 95 ? 4.583 29.225 -45.414 1.00 86.50 95 VAL A C 1
ATOM 702 O O . VAL A 1 95 ? 5.719 28.759 -45.436 1.00 86.50 95 VAL A O 1
ATOM 705 N N . LEU A 1 96 ? 3.654 28.868 -46.304 1.00 85.81 96 LEU A N 1
ATOM 706 C CA . LEU A 1 96 ? 3.919 27.915 -47.380 1.00 85.81 96 LEU A CA 1
ATOM 707 C C . LEU A 1 96 ? 4.845 28.547 -48.433 1.00 85.81 96 LEU A C 1
ATOM 709 O O . LEU A 1 96 ? 4.515 29.572 -49.032 1.00 85.81 96 LEU A O 1
ATOM 713 N N . ARG A 1 97 ? 6.002 27.927 -48.655 1.00 85.75 97 ARG A N 1
ATOM 714 C CA . ARG A 1 97 ? 7.037 28.315 -49.615 1.00 85.75 97 ARG A CA 1
ATOM 715 C C . ARG A 1 97 ? 6.998 27.401 -50.831 1.00 85.75 97 ARG A C 1
ATOM 717 O O . ARG A 1 97 ? 6.749 26.205 -50.712 1.00 85.75 97 ARG A O 1
ATOM 724 N N . GLU A 1 98 ? 7.235 27.970 -52.010 1.00 87.62 98 GLU A N 1
ATOM 725 C CA . GLU A 1 98 ? 7.283 27.194 -53.251 1.00 87.62 98 GLU A CA 1
ATOM 726 C C . GLU A 1 98 ? 8.485 26.228 -53.260 1.00 87.62 98 GLU A C 1
ATOM 728 O O . GLU A 1 98 ? 9.511 26.520 -52.639 1.00 87.62 98 GLU A O 1
ATOM 733 N N . PRO A 1 99 ? 8.403 25.085 -53.963 1.00 83.31 99 PRO A N 1
ATOM 734 C CA . PRO A 1 99 ? 9.529 24.164 -54.091 1.00 83.31 99 PRO A CA 1
ATOM 735 C C . PRO A 1 99 ? 10.778 24.877 -54.623 1.00 83.31 99 PRO A C 1
ATOM 737 O O . PRO A 1 99 ? 10.697 25.648 -55.577 1.00 83.31 99 PRO A O 1
ATOM 740 N N . GLN A 1 100 ? 11.941 24.586 -54.038 1.00 85.00 100 GLN A N 1
ATOM 741 C CA . GLN A 1 100 ? 13.230 25.247 -54.304 1.00 85.00 100 GLN A CA 1
ATOM 742 C C . GLN A 1 100 ? 13.337 26.712 -53.857 1.00 85.00 100 GLN A C 1
ATOM 744 O O . GLN A 1 100 ? 14.367 27.339 -54.107 1.00 85.00 100 GLN A O 1
ATOM 749 N N . ALA A 1 101 ? 12.327 27.269 -53.183 1.00 84.44 101 ALA A N 1
ATOM 750 C CA . ALA A 1 101 ? 12.467 28.577 -52.561 1.00 84.44 101 ALA A CA 1
ATOM 751 C C . ALA A 1 101 ? 13.526 28.519 -51.455 1.00 84.44 101 ALA A C 1
ATOM 753 O O . ALA A 1 101 ? 13.494 27.630 -50.603 1.00 84.44 101 ALA A O 1
ATOM 754 N N . THR A 1 102 ? 14.435 29.489 -51.460 1.00 86.44 102 THR A N 1
ATOM 755 C CA . THR A 1 102 ? 15.389 29.711 -50.377 1.00 86.44 102 THR A CA 1
ATOM 756 C C . THR A 1 102 ? 15.012 30.963 -49.606 1.00 86.44 102 THR A C 1
ATOM 758 O O . THR A 1 102 ? 14.581 31.969 -50.179 1.00 86.44 102 THR A O 1
ATOM 761 N N . TRP A 1 103 ? 15.140 30.909 -48.288 1.00 88.44 103 TRP A N 1
ATOM 762 C CA . TRP A 1 103 ? 14.962 32.073 -47.430 1.00 88.44 103 TRP A CA 1
ATOM 763 C C . TRP A 1 103 ? 15.899 31.984 -46.237 1.00 88.44 103 TRP A C 1
ATOM 765 O O . TRP A 1 103 ? 16.523 30.962 -45.980 1.00 88.44 103 TRP A O 1
ATOM 775 N N . VAL A 1 104 ? 16.027 33.094 -45.530 1.00 86.00 104 VAL A N 1
ATOM 776 C CA . VAL A 1 104 ? 16.983 33.247 -44.437 1.00 86.00 104 VAL A CA 1
ATOM 777 C C . VAL A 1 104 ? 16.243 33.512 -43.138 1.00 86.00 104 VAL A C 1
ATOM 779 O O . VAL A 1 104 ? 15.114 34.011 -43.152 1.00 86.00 104 VAL A O 1
ATOM 782 N N . ASP A 1 105 ? 16.863 33.164 -42.019 1.00 79.69 105 ASP A N 1
ATOM 783 C CA . ASP A 1 105 ? 16.348 33.447 -40.678 1.00 79.69 105 ASP A CA 1
ATOM 784 C C . ASP A 1 105 ? 16.146 34.946 -40.427 1.00 79.69 105 ASP A C 1
ATOM 786 O O . ASP A 1 105 ? 15.135 35.349 -39.849 1.00 79.69 105 ASP A O 1
ATOM 790 N N . ASN A 1 106 ? 17.072 35.774 -40.911 1.00 80.25 106 ASN A N 1
ATOM 791 C CA . ASN A 1 106 ? 17.027 37.222 -40.785 1.00 80.25 106 ASN A CA 1
ATOM 792 C C . ASN A 1 106 ? 17.500 37.897 -42.082 1.00 80.25 106 ASN A C 1
ATOM 794 O O . ASN A 1 106 ? 18.598 37.632 -42.565 1.00 80.25 106 ASN A O 1
ATOM 798 N N . GLN A 1 107 ? 16.684 38.796 -42.645 1.00 75.62 107 GLN A N 1
ATOM 799 C CA . GLN A 1 107 ? 17.025 39.506 -43.886 1.00 75.62 107 GLN A CA 1
ATOM 800 C C . GLN A 1 107 ? 18.212 40.459 -43.720 1.00 75.62 107 GLN A C 1
ATOM 802 O O . GLN A 1 107 ? 18.961 40.668 -44.672 1.00 75.62 107 GLN A O 1
ATOM 807 N N . ASP A 1 108 ? 18.402 41.006 -42.519 1.00 76.94 108 ASP A N 1
ATOM 808 C CA . ASP A 1 108 ? 19.492 41.936 -42.245 1.00 76.94 108 ASP A CA 1
ATOM 809 C C . ASP A 1 108 ? 20.802 41.203 -41.927 1.00 76.94 108 ASP A C 1
ATOM 811 O O . ASP A 1 108 ? 21.872 41.758 -42.162 1.00 76.94 108 ASP A O 1
ATOM 815 N N . TYR A 1 109 ? 20.746 39.958 -41.432 1.00 78.75 109 TYR A N 1
ATOM 816 C CA . TYR A 1 109 ? 21.919 39.168 -41.026 1.00 78.75 109 TYR A CA 1
ATOM 817 C C . TYR A 1 109 ? 21.684 37.657 -41.218 1.00 78.75 109 TYR A C 1
ATOM 819 O O . TYR A 1 109 ? 21.463 36.952 -40.233 1.00 78.75 109 TYR A O 1
ATOM 827 N N . PRO A 1 110 ? 21.715 37.153 -42.462 1.00 78.69 110 PRO A N 1
ATOM 828 C CA . PRO A 1 110 ? 21.330 35.782 -42.772 1.00 78.69 110 PRO A CA 1
ATOM 829 C C . PRO A 1 110 ? 22.377 34.794 -42.261 1.00 78.69 110 PRO A C 1
ATOM 831 O O . PRO A 1 110 ? 23.448 34.669 -42.856 1.00 78.69 110 PRO A O 1
ATOM 834 N N . CYS A 1 111 ? 22.082 34.113 -41.158 1.00 77.00 111 CYS A N 1
ATOM 835 C CA . CYS A 1 111 ? 22.975 33.114 -40.575 1.00 77.00 111 CYS A CA 1
ATOM 836 C C . CYS A 1 111 ? 22.578 31.690 -40.902 1.00 77.00 111 CYS A C 1
ATOM 838 O O . CYS A 1 111 ? 23.430 30.807 -40.954 1.00 77.00 111 CYS A O 1
ATOM 840 N N . ILE A 1 112 ? 21.297 31.492 -41.163 1.00 79.31 112 ILE A N 1
ATOM 841 C CA . ILE A 1 112 ? 20.759 30.191 -41.494 1.00 79.31 112 ILE A CA 1
ATOM 842 C C . ILE A 1 112 ? 20.027 30.333 -42.817 1.00 79.31 112 ILE A C 1
ATOM 844 O O . ILE A 1 112 ? 19.133 31.176 -42.953 1.00 79.31 112 ILE A O 1
ATOM 848 N N . ILE A 1 113 ? 20.433 29.528 -43.796 1.00 84.00 113 ILE A N 1
ATOM 849 C CA . ILE A 1 113 ? 19.759 29.441 -45.087 1.00 84.00 113 ILE A CA 1
ATOM 850 C C . ILE A 1 113 ? 18.857 28.215 -45.056 1.00 84.00 113 ILE A C 1
ATOM 852 O O . ILE A 1 113 ? 19.308 27.092 -44.845 1.00 84.00 113 ILE A O 1
ATOM 856 N N . TYR A 1 114 ? 17.574 28.450 -45.292 1.00 85.81 114 TYR A N 1
ATOM 857 C CA . TYR A 1 114 ? 16.560 27.420 -45.419 1.00 85.81 114 TYR A CA 1
ATOM 858 C C . TYR A 1 114 ? 16.260 27.188 -46.893 1.00 85.81 114 TYR A C 1
ATOM 860 O O . TYR A 1 114 ? 16.016 28.147 -47.631 1.00 85.81 114 TYR A O 1
ATOM 868 N N . THR A 1 115 ? 16.246 25.926 -47.317 1.00 88.62 115 THR A N 1
ATOM 869 C CA . THR A 1 115 ? 15.939 25.549 -48.700 1.00 88.62 115 THR A CA 1
ATOM 870 C C . THR A 1 115 ? 14.748 24.607 -48.746 1.00 88.62 115 THR A C 1
ATOM 872 O O . THR A 1 115 ? 14.754 23.539 -48.139 1.00 88.62 115 THR A O 1
ATOM 875 N N . CYS A 1 116 ? 13.723 24.987 -49.506 1.00 83.62 116 CYS A N 1
ATOM 876 C CA . CYS A 1 116 ? 12.578 24.128 -49.765 1.00 83.62 116 CYS A CA 1
ATOM 877 C C . CYS A 1 116 ? 12.961 23.019 -50.754 1.00 83.62 116 CYS A C 1
ATOM 879 O O . CYS A 1 116 ? 13.284 23.334 -51.904 1.00 83.62 116 CYS A O 1
ATOM 881 N N . PRO A 1 117 ? 12.896 21.730 -50.398 1.00 79.75 117 PRO A N 1
ATOM 882 C CA . PRO A 1 117 ? 13.220 20.670 -51.343 1.00 79.75 117 PRO A CA 1
ATOM 883 C C . PRO A 1 117 ? 12.224 20.633 -52.511 1.00 79.75 117 PRO A C 1
ATOM 885 O O . PRO A 1 117 ? 11.039 20.949 -52.384 1.00 79.75 117 PRO A O 1
ATOM 888 N N . LYS A 1 118 ? 12.711 20.232 -53.691 1.00 73.94 118 LYS A N 1
ATOM 889 C CA . LYS A 1 118 ? 11.955 20.260 -54.957 1.00 73.94 118 LYS A CA 1
ATOM 890 C C . LYS A 1 118 ? 10.693 19.382 -54.950 1.00 73.94 118 LYS A C 1
ATOM 892 O O . LYS A 1 118 ? 9.773 19.632 -55.723 1.00 73.94 118 LYS A O 1
ATOM 897 N N . GLU A 1 119 ? 10.661 18.354 -54.108 1.00 76.00 119 GLU A N 1
ATOM 898 C CA . GLU A 1 119 ? 9.551 17.395 -54.020 1.00 76.00 119 GLU A CA 1
ATOM 899 C C . GLU A 1 119 ? 8.529 17.735 -52.916 1.00 76.00 119 GLU A C 1
ATOM 901 O O . GLU A 1 119 ? 7.527 17.031 -52.781 1.00 76.00 119 GLU A O 1
ATOM 906 N N . GLY A 1 120 ? 8.744 18.832 -52.174 1.00 65.00 120 GLY A N 1
ATOM 907 C CA . GLY A 1 120 ? 7.981 19.175 -50.972 1.00 65.00 120 GLY A CA 1
ATOM 908 C C . GLY A 1 120 ? 8.398 18.334 -49.757 1.00 65.00 120 GLY A C 1
ATOM 909 O O . GLY A 1 120 ? 8.888 17.216 -49.900 1.00 65.00 120 GLY A O 1
ATOM 910 N N . GLY A 1 121 ? 8.230 18.877 -48.550 1.00 74.75 121 GLY A N 1
ATOM 911 C CA . GLY A 1 121 ? 8.693 18.254 -47.302 1.00 74.75 121 GLY A CA 1
ATOM 912 C C . GLY A 1 121 ? 9.182 19.286 -46.288 1.00 74.75 121 GLY A C 1
ATOM 913 O O . GLY A 1 121 ? 8.921 20.476 -46.459 1.00 74.75 121 GLY A O 1
ATOM 914 N N . ASP A 1 122 ? 9.881 18.835 -45.249 1.00 71.56 122 ASP A N 1
ATOM 915 C CA . ASP A 1 122 ? 10.569 19.731 -44.315 1.00 71.56 122 ASP A CA 1
ATOM 916 C C . ASP A 1 122 ? 11.755 20.409 -45.023 1.00 71.56 122 ASP A C 1
ATOM 918 O O . ASP A 1 122 ? 12.364 19.832 -45.926 1.00 71.56 122 ASP A O 1
ATOM 922 N N . TYR A 1 123 ? 12.043 21.663 -44.674 1.00 77.12 123 TYR A N 1
ATOM 923 C CA . TYR A 1 123 ? 13.113 22.434 -45.309 1.00 77.12 123 TYR A CA 1
ATOM 924 C C . TYR A 1 123 ? 14.503 21.965 -44.851 1.00 77.12 123 TYR A C 1
ATOM 926 O O . TYR A 1 123 ? 14.695 21.582 -43.699 1.00 77.12 123 TYR A O 1
ATOM 934 N N . GLU A 1 124 ? 15.486 22.022 -45.749 1.00 80.88 124 GLU A N 1
ATOM 935 C CA . GLU A 1 124 ? 16.893 21.753 -45.432 1.00 80.88 124 GLU A CA 1
ATOM 936 C C . GLU A 1 124 ? 17.538 23.006 -44.821 1.00 80.88 124 GLU A C 1
ATOM 938 O O . GLU A 1 124 ? 17.208 24.128 -45.219 1.00 80.88 124 GLU A O 1
ATOM 943 N N . ILE A 1 125 ? 18.426 22.818 -43.838 1.00 81.81 125 ILE A N 1
ATOM 944 C CA . ILE A 1 125 ? 19.052 23.895 -43.060 1.00 81.81 125 ILE A CA 1
ATOM 945 C C . ILE A 1 125 ? 20.561 23.886 -43.306 1.00 81.81 125 ILE A C 1
ATOM 947 O O . ILE A 1 125 ? 21.232 22.933 -42.917 1.00 81.81 125 ILE A O 1
ATOM 951 N N . ASP A 1 126 ? 21.088 24.968 -43.876 1.00 77.00 126 ASP A N 1
ATOM 952 C CA . ASP A 1 126 ? 22.525 25.249 -43.921 1.00 77.00 126 ASP A CA 1
ATOM 953 C C . ASP A 1 126 ? 22.861 26.336 -42.890 1.00 77.00 126 ASP A C 1
ATOM 955 O O . ASP A 1 126 ? 22.464 27.499 -43.031 1.00 77.00 126 ASP A O 1
ATOM 959 N N . ASP A 1 127 ? 23.589 25.949 -41.839 1.00 76.38 127 ASP A N 1
ATOM 960 C CA . ASP A 1 127 ? 24.015 26.846 -40.763 1.00 76.38 127 ASP A CA 1
ATOM 961 C C . ASP A 1 127 ? 25.399 27.441 -41.061 1.00 76.38 127 ASP A C 1
ATOM 963 O O . ASP A 1 127 ? 26.437 26.778 -40.973 1.00 76.38 127 ASP A O 1
ATOM 967 N N . LEU A 1 128 ? 25.421 28.727 -41.408 1.00 70.31 128 LEU A N 1
ATOM 968 C CA . LEU A 1 128 ? 26.652 29.447 -41.722 1.00 70.31 128 LEU A CA 1
ATOM 969 C C . LEU A 1 128 ? 27.430 29.863 -40.463 1.00 70.31 128 LEU A C 1
ATOM 971 O O . LEU A 1 128 ? 28.568 30.324 -40.592 1.00 70.31 128 LEU A O 1
ATOM 975 N N . THR A 1 129 ? 26.870 29.688 -39.258 1.00 61.75 129 THR A N 1
ATOM 976 C CA . THR A 1 129 ? 27.534 30.054 -37.995 1.00 61.75 129 THR A CA 1
ATOM 977 C C . THR A 1 129 ? 28.686 29.121 -37.621 1.00 61.75 129 THR A C 1
ATOM 979 O O . THR A 1 129 ? 29.624 29.565 -36.960 1.00 61.75 129 THR A O 1
ATOM 982 N N . ILE A 1 130 ? 28.689 27.875 -38.116 1.00 55.25 130 ILE A N 1
ATOM 983 C CA . ILE A 1 130 ? 29.770 26.892 -37.898 1.00 55.25 130 ILE A CA 1
ATOM 984 C C . ILE A 1 130 ? 31.134 27.395 -38.395 1.00 55.25 130 ILE A C 1
ATOM 986 O O . ILE A 1 130 ? 32.173 27.000 -37.871 1.00 55.25 130 ILE A O 1
ATOM 990 N N . ASN A 1 131 ? 31.139 28.303 -39.372 1.00 62.22 131 ASN A N 1
ATOM 991 C CA . ASN A 1 131 ? 32.358 28.887 -39.929 1.00 62.22 131 ASN A CA 1
ATOM 992 C C . ASN A 1 131 ? 32.748 30.227 -39.276 1.00 62.22 131 ASN A C 1
ATOM 994 O O . ASN A 1 131 ? 33.688 30.881 -39.735 1.00 62.22 131 ASN A O 1
ATOM 998 N N . CYS A 1 132 ? 32.040 30.671 -38.233 1.00 64.44 132 CYS A N 1
ATOM 999 C CA . CYS A 1 132 ? 32.361 31.914 -37.542 1.00 64.44 132 CYS A CA 1
ATOM 1000 C C . CYS A 1 132 ? 33.480 31.721 -36.511 1.00 64.44 132 CYS A C 1
ATOM 1002 O O . CYS A 1 132 ? 33.564 30.709 -35.818 1.00 64.44 132 CYS A O 1
ATOM 1004 N N . LEU A 1 133 ? 34.344 32.731 -36.391 1.00 59.00 133 LEU A N 1
ATOM 1005 C CA . LEU A 1 133 ? 35.371 32.769 -35.352 1.00 59.00 133 LEU A CA 1
ATOM 1006 C C . LEU A 1 133 ? 34.702 32.878 -33.966 1.00 59.00 133 LEU A C 1
ATOM 1008 O O . LEU A 1 133 ? 33.792 33.698 -33.813 1.00 59.00 133 LEU A O 1
ATOM 1012 N N . PRO A 1 134 ? 35.138 32.093 -32.962 1.00 62.59 134 PRO A N 1
ATOM 1013 C CA . PRO A 1 134 ? 34.622 32.202 -31.601 1.00 62.59 134 PRO A CA 1
ATOM 1014 C C . PRO A 1 134 ? 34.963 33.565 -30.981 1.00 62.59 134 PRO A C 1
ATOM 1016 O O . PRO A 1 134 ? 35.963 34.191 -31.345 1.00 62.59 134 PRO A O 1
ATOM 1019 N N . GLU A 1 135 ? 34.132 34.015 -30.036 1.00 62.22 135 GLU A N 1
ATOM 1020 C CA . GLU A 1 135 ? 34.348 35.262 -29.297 1.00 62.22 135 GLU A CA 1
ATOM 1021 C C . GLU A 1 135 ? 35.707 35.217 -28.565 1.00 62.22 135 GLU A C 1
ATOM 1023 O O . GLU A 1 135 ? 35.997 34.232 -27.876 1.00 62.22 135 GLU A O 1
ATOM 1028 N N . PRO A 1 136 ? 36.585 36.223 -28.742 1.00 61.41 136 PRO A N 1
ATOM 1029 C CA . PRO A 1 136 ? 37.888 36.234 -28.086 1.00 61.41 136 PRO A CA 1
ATOM 1030 C C . PRO A 1 136 ? 37.719 36.350 -26.564 1.00 61.41 136 PRO A C 1
ATOM 1032 O O . PRO A 1 136 ? 36.983 37.205 -26.084 1.00 61.41 136 PRO A O 1
ATOM 1035 N N . SER A 1 137 ? 38.409 35.496 -25.804 1.00 51.41 137 SER A N 1
ATOM 1036 C CA . SER A 1 137 ? 38.329 35.454 -24.337 1.00 51.41 137 SER A CA 1
ATOM 1037 C C . SER A 1 137 ? 38.740 36.786 -23.691 1.00 51.41 137 SER A C 1
ATOM 1039 O O . SER A 1 137 ? 39.795 37.325 -24.030 1.00 51.41 137 SER A O 1
ATOM 1041 N N . ASP A 1 138 ? 37.949 37.244 -22.715 1.00 49.81 138 ASP A N 1
ATOM 1042 C CA . ASP A 1 138 ? 37.956 38.550 -22.016 1.00 49.81 138 ASP A CA 1
ATOM 1043 C C . ASP A 1 138 ? 39.275 39.028 -21.353 1.00 49.81 138 ASP A C 1
ATOM 1045 O O . ASP A 1 138 ? 39.289 40.048 -20.661 1.00 49.81 138 ASP A O 1
ATOM 1049 N N . GLU A 1 139 ? 40.418 38.370 -21.551 1.00 52.62 139 GLU A N 1
ATOM 1050 C CA . GLU A 1 139 ? 41.678 38.769 -20.902 1.00 52.62 139 GLU A CA 1
ATOM 1051 C C . GLU A 1 139 ? 42.405 39.961 -21.571 1.00 52.62 139 GLU A C 1
ATOM 1053 O O . GLU A 1 139 ? 43.382 40.462 -21.015 1.00 52.62 139 GLU A O 1
ATOM 1058 N N . LEU A 1 140 ? 41.944 40.473 -22.724 1.00 49.56 140 LEU A N 1
ATOM 1059 C CA . LEU A 1 140 ? 42.686 41.465 -23.537 1.00 49.56 140 LEU A CA 1
ATOM 1060 C C . LEU A 1 140 ? 41.968 42.801 -23.817 1.00 49.56 140 LEU A C 1
ATOM 1062 O O . LEU A 1 140 ? 42.405 43.585 -24.662 1.00 49.56 140 LEU A O 1
ATOM 1066 N N . GLY A 1 141 ? 40.932 43.127 -23.045 1.00 55.94 141 GLY A N 1
ATOM 1067 C CA . GLY A 1 141 ? 40.237 44.415 -23.119 1.00 55.94 141 GLY A CA 1
ATOM 1068 C C . GLY A 1 141 ? 38.928 44.362 -23.903 1.00 55.94 141 GLY A C 1
ATOM 1069 O O . GLY A 1 141 ? 38.581 43.364 -24.524 1.00 55.94 141 GLY A O 1
ATOM 1070 N N . THR A 1 142 ? 38.173 45.459 -23.839 1.00 57.72 142 THR A N 1
ATOM 1071 C CA . THR A 1 142 ? 36.818 45.571 -24.392 1.00 57.72 142 THR A CA 1
ATOM 1072 C C . THR A 1 142 ? 36.829 45.435 -25.918 1.00 57.72 142 THR A C 1
ATOM 1074 O O . THR A 1 142 ? 37.072 46.408 -26.641 1.00 57.72 142 THR A O 1
ATOM 1077 N N . CYS A 1 143 ? 36.565 44.229 -26.414 1.00 60.25 143 CYS A N 1
ATOM 1078 C CA . CYS A 1 143 ? 36.244 43.981 -27.810 1.00 60.25 143 CYS A CA 1
ATOM 1079 C C . CYS A 1 143 ? 34.806 44.426 -28.069 1.00 60.25 143 CYS A C 1
ATOM 1081 O O . CYS A 1 143 ? 33.882 44.034 -27.362 1.00 60.25 143 CYS A O 1
ATOM 1083 N N . THR A 1 144 ? 34.613 45.278 -29.074 1.00 70.62 144 THR A N 1
ATOM 1084 C CA . THR A 1 144 ? 33.266 45.657 -29.509 1.00 70.62 144 THR A CA 1
ATOM 1085 C C . THR A 1 144 ? 32.881 44.794 -30.705 1.00 70.62 144 THR A C 1
ATOM 1087 O O . THR A 1 144 ? 33.570 44.847 -31.732 1.00 70.62 144 THR A O 1
ATOM 1090 N N . PRO A 1 145 ? 31.820 43.976 -30.595 1.00 74.12 145 PRO A N 1
ATOM 1091 C CA . PRO A 1 145 ? 31.304 43.238 -31.733 1.00 74.12 145 PRO A CA 1
ATOM 1092 C C . PRO A 1 145 ? 30.648 44.222 -32.703 1.00 74.12 145 PRO A C 1
ATOM 1094 O O . PRO A 1 145 ? 29.807 45.039 -32.327 1.00 74.12 145 PRO A O 1
ATOM 1097 N N . SER A 1 146 ? 31.028 44.137 -33.972 1.00 77.31 146 SER A N 1
ATOM 1098 C CA . SER A 1 146 ? 30.403 44.863 -35.073 1.00 77.31 146 SER A CA 1
ATOM 1099 C C . SER A 1 146 ? 29.960 43.866 -36.137 1.00 77.31 146 SER A C 1
ATOM 1101 O O . SER A 1 146 ? 30.622 42.860 -36.383 1.00 77.31 146 SER A O 1
ATOM 1103 N N . ARG A 1 147 ? 28.808 44.100 -36.760 1.00 77.19 147 ARG A N 1
ATOM 1104 C CA . ARG A 1 147 ? 28.281 43.235 -37.818 1.00 77.19 147 ARG A CA 1
ATOM 1105 C C . ARG A 1 147 ? 27.728 44.117 -38.924 1.00 77.19 147 ARG A C 1
ATOM 1107 O O . ARG A 1 147 ? 26.886 44.976 -38.665 1.00 77.19 147 ARG A O 1
ATOM 1114 N N . ASN A 1 148 ? 28.216 4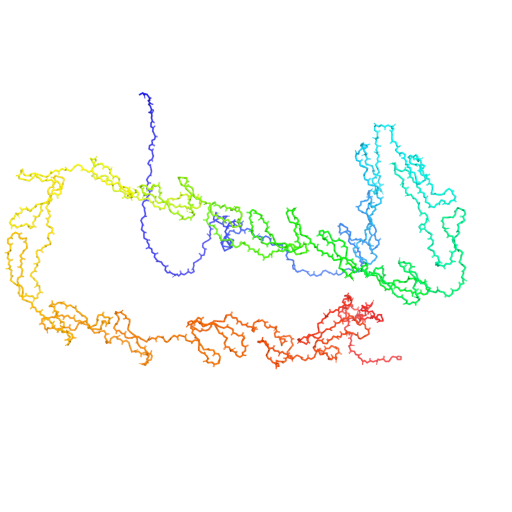3.925 -40.145 1.00 77.44 148 ASN A N 1
ATOM 1115 C CA . ASN A 1 148 ? 27.684 44.638 -41.301 1.00 77.44 148 ASN A CA 1
ATOM 1116 C C . ASN A 1 148 ? 26.384 43.975 -41.765 1.00 77.44 148 ASN A C 1
ATOM 1118 O O . ASN A 1 148 ? 26.224 42.761 -41.628 1.00 77.44 148 ASN A O 1
ATOM 1122 N N . LEU A 1 149 ? 25.467 44.770 -42.325 1.00 70.31 149 LEU A N 1
ATOM 1123 C CA . LEU A 1 149 ? 24.243 44.252 -42.940 1.00 70.31 149 LEU A CA 1
ATOM 1124 C C . LEU A 1 149 ? 24.604 43.185 -43.991 1.00 70.31 149 LEU A C 1
ATOM 1126 O O . LEU A 1 149 ? 25.450 43.425 -44.855 1.00 70.31 149 LEU A O 1
ATOM 1130 N N . GLY A 1 150 ? 23.978 42.016 -43.904 1.00 71.94 150 GLY A N 1
ATOM 1131 C CA . GLY A 1 150 ? 24.180 40.873 -44.794 1.00 71.94 150 GLY A CA 1
ATOM 1132 C C . GLY A 1 150 ? 25.279 39.892 -44.372 1.00 71.94 150 GLY A C 1
ATOM 1133 O O . GLY A 1 150 ? 25.478 38.900 -45.067 1.00 71.94 150 GLY A O 1
ATOM 1134 N N . GLN A 1 151 ? 25.992 40.121 -43.262 1.00 75.94 151 GLN A N 1
ATOM 1135 C CA . GLN A 1 151 ? 27.004 39.185 -42.755 1.00 75.94 151 GLN A CA 1
ATOM 1136 C C . GLN A 1 151 ? 26.487 38.378 -41.564 1.00 75.94 151 GLN A C 1
ATOM 1138 O O . GLN A 1 151 ? 25.966 38.946 -40.605 1.00 75.94 151 GLN A O 1
ATOM 1143 N N . CYS A 1 152 ? 26.687 37.057 -41.605 1.00 76.62 152 CYS A N 1
ATOM 1144 C CA . CYS A 1 152 ? 26.354 36.192 -40.478 1.00 76.62 152 CYS A CA 1
ATOM 1145 C C . CYS A 1 152 ? 27.342 36.326 -39.311 1.00 76.62 152 CYS A C 1
ATOM 1147 O O . CYS A 1 152 ? 26.928 36.414 -38.162 1.00 76.62 152 CYS A O 1
ATOM 1149 N N . CYS A 1 153 ? 28.651 36.355 -39.564 1.00 78.31 153 CYS A N 1
ATOM 1150 C CA . CYS A 1 153 ? 29.631 36.354 -38.477 1.00 78.31 153 CYS A CA 1
ATOM 1151 C C . CYS A 1 153 ? 29.830 37.751 -37.874 1.00 78.31 153 CYS A C 1
ATOM 1153 O O . CYS A 1 153 ? 29.851 38.756 -38.590 1.00 78.31 153 CYS A O 1
ATOM 1155 N N . PHE A 1 154 ? 30.008 37.815 -36.551 1.00 75.06 154 PHE A N 1
ATOM 1156 C CA . PHE A 1 154 ? 30.451 39.038 -35.884 1.00 75.06 154 PHE A CA 1
ATOM 1157 C C . PHE A 1 154 ? 31.916 39.317 -36.212 1.00 75.06 154 PHE A C 1
ATOM 1159 O O . PHE A 1 154 ? 32.745 38.412 -36.253 1.00 75.06 154 PHE A O 1
ATOM 1166 N N . ASN A 1 155 ? 32.226 40.589 -36.428 1.00 70.44 155 ASN A N 1
ATOM 1167 C CA . ASN A 1 155 ? 33.578 41.082 -36.595 1.00 70.44 155 ASN A CA 1
ATOM 1168 C C . ASN A 1 155 ? 33.959 41.858 -35.332 1.00 70.44 155 ASN A C 1
ATOM 1170 O O . ASN A 1 155 ? 33.315 42.852 -34.983 1.00 70.44 155 ASN A O 1
ATOM 1174 N N . TYR A 1 156 ? 34.971 41.390 -34.613 1.00 68.81 156 TYR A N 1
ATOM 1175 C CA . TYR A 1 156 ? 35.343 41.949 -33.317 1.00 68.81 156 TYR A CA 1
ATOM 1176 C C . TYR A 1 156 ? 36.457 42.983 -33.493 1.00 68.81 156 TYR A C 1
ATOM 1178 O O . TYR A 1 156 ? 37.555 42.657 -33.939 1.00 68.81 156 TYR A O 1
ATOM 1186 N N . THR A 1 157 ? 36.190 44.237 -33.124 1.00 66.12 157 THR A N 1
ATOM 1187 C CA . THR A 1 157 ? 37.214 45.290 -33.040 1.00 66.12 157 THR A CA 1
ATOM 1188 C C . THR A 1 157 ? 37.624 45.488 -31.588 1.00 66.12 157 THR A C 1
ATOM 1190 O O . THR A 1 157 ? 36.873 46.051 -30.787 1.00 66.12 157 THR A O 1
ATOM 1193 N N . CYS A 1 158 ? 38.824 45.026 -31.242 1.00 60.25 158 CYS A N 1
ATOM 1194 C CA . CYS A 1 158 ? 39.385 45.148 -29.899 1.00 60.25 158 CYS A CA 1
ATOM 1195 C C . CYS A 1 158 ? 40.287 46.384 -29.810 1.00 60.25 158 CYS A C 1
ATOM 1197 O O . CYS A 1 158 ? 41.245 46.518 -30.569 1.00 60.25 158 CYS A O 1
ATOM 1199 N N . HIS A 1 159 ? 39.979 47.308 -28.894 1.00 58.56 159 HIS A N 1
ATOM 1200 C CA . HIS A 1 159 ? 40.848 48.448 -28.591 1.00 58.56 159 HIS A CA 1
ATOM 1201 C C . HIS A 1 159 ? 41.739 48.089 -27.398 1.00 58.56 159 HIS A C 1
ATOM 1203 O O . HIS A 1 159 ? 41.291 48.104 -26.254 1.00 58.56 159 HIS A O 1
ATOM 1209 N N . SER A 1 160 ? 43.004 47.760 -27.665 1.00 48.62 160 SER A N 1
ATOM 1210 C CA . SER A 1 160 ? 44.003 47.578 -26.610 1.00 48.62 160 SER A CA 1
ATOM 1211 C C . SER A 1 160 ? 44.482 48.939 -26.109 1.00 48.62 160 SER A C 1
ATOM 1213 O O . SER A 1 160 ? 45.001 49.754 -26.874 1.00 48.62 160 SER A O 1
ATOM 1215 N N . SER A 1 161 ? 44.378 49.175 -24.804 1.00 44.03 161 SER A N 1
ATOM 1216 C CA . SER A 1 161 ? 45.094 50.252 -24.121 1.00 44.03 161 SER A CA 1
ATOM 1217 C C . SER A 1 161 ? 46.514 49.815 -23.733 1.00 44.03 161 SER A C 1
ATOM 1219 O O . SER A 1 161 ? 46.894 49.961 -22.577 1.00 44.03 161 SER A O 1
ATOM 1221 N N . ASN A 1 162 ? 47.294 49.233 -24.651 1.00 44.78 162 ASN A N 1
ATOM 1222 C CA . ASN A 1 162 ? 48.760 49.182 -24.566 1.00 44.78 162 ASN A CA 1
ATOM 1223 C C . ASN A 1 162 ? 49.377 48.657 -25.883 1.00 44.78 162 ASN A C 1
ATOM 1225 O O . ASN A 1 162 ? 49.136 47.504 -26.249 1.00 44.78 162 ASN A O 1
ATOM 1229 N N . PRO A 1 163 ? 50.184 49.448 -26.613 1.00 49.34 163 PRO A N 1
ATOM 1230 C CA . PRO A 1 163 ? 50.741 49.040 -27.894 1.00 49.34 163 PRO A CA 1
ATOM 1231 C C . PRO A 1 163 ? 52.104 48.373 -27.688 1.00 49.34 163 PRO A C 1
ATOM 1233 O O . PRO A 1 163 ? 53.116 49.016 -27.932 1.00 49.34 163 PRO A O 1
ATOM 1236 N N . THR A 1 164 ? 52.147 47.123 -27.217 1.00 50.53 164 THR A N 1
ATOM 1237 C CA . THR A 1 164 ? 53.365 46.276 -27.250 1.00 50.53 164 THR A CA 1
ATOM 1238 C C . THR A 1 164 ? 53.092 44.887 -26.668 1.00 50.53 164 THR A C 1
ATOM 1240 O O . THR A 1 164 ? 53.381 44.615 -25.508 1.00 50.53 164 THR A O 1
ATOM 1243 N N . SER A 1 165 ? 52.517 43.987 -27.462 1.00 52.34 165 SER A N 1
ATOM 1244 C CA . SER A 1 165 ? 52.730 42.526 -27.358 1.00 52.34 165 SER A CA 1
ATOM 1245 C C . SER A 1 165 ? 51.855 41.819 -28.386 1.00 52.34 165 SER A C 1
ATOM 1247 O O . SER A 1 165 ? 50.885 41.139 -28.078 1.00 52.34 165 SER A O 1
ATOM 1249 N N . GLN A 1 166 ? 52.197 42.020 -29.650 1.00 56.19 166 GLN A N 1
ATOM 1250 C CA . GLN A 1 166 ? 51.716 41.168 -30.723 1.00 56.19 166 GLN A CA 1
ATOM 1251 C C . GLN A 1 166 ? 52.614 39.915 -30.663 1.00 56.19 166 GLN A C 1
ATOM 1253 O O . GLN A 1 166 ? 53.826 40.020 -30.853 1.00 56.19 166 GLN A O 1
ATOM 1258 N N . SER A 1 167 ? 52.071 38.773 -30.229 1.00 65.44 167 SER A N 1
ATOM 1259 C CA . SER A 1 167 ? 52.840 37.547 -29.974 1.00 65.44 167 SER A CA 1
ATOM 1260 C C . SER A 1 167 ? 53.279 36.894 -31.287 1.00 65.44 167 SER A C 1
ATOM 1262 O O . SER A 1 167 ? 52.450 36.532 -32.121 1.00 65.44 167 SER A O 1
ATOM 1264 N N . SER A 1 168 ? 54.590 36.741 -31.464 1.00 78.75 168 SER A N 1
ATOM 1265 C CA . SER A 1 168 ? 55.189 35.989 -32.566 1.00 78.75 168 SER A CA 1
ATOM 1266 C C . SER A 1 168 ? 54.963 34.482 -32.404 1.00 78.75 168 SER A C 1
ATOM 1268 O O . SER A 1 168 ? 54.825 33.974 -31.289 1.00 78.75 168 SER A O 1
ATOM 1270 N N . CYS A 1 169 ? 54.906 33.757 -33.519 1.00 81.62 169 CYS A N 1
ATOM 1271 C CA . CYS A 1 169 ? 54.742 32.303 -33.554 1.00 81.62 169 CYS A CA 1
ATOM 1272 C C . CYS A 1 169 ? 56.088 31.628 -33.807 1.00 81.62 169 CYS A C 1
ATOM 1274 O O . CYS A 1 169 ? 56.978 32.234 -34.386 1.00 81.62 169 CYS A O 1
ATOM 1276 N N . VAL A 1 170 ? 56.247 30.361 -33.434 1.00 83.38 170 VAL A N 1
ATOM 1277 C CA . VAL A 1 170 ? 57.395 29.551 -33.872 1.00 83.38 170 VAL A CA 1
ATOM 1278 C C . VAL A 1 170 ? 56.872 28.494 -34.834 1.00 83.38 170 VAL A C 1
ATOM 1280 O O . VAL A 1 170 ? 55.971 27.737 -34.472 1.00 83.38 170 VAL A O 1
ATOM 1283 N N . ASP A 1 171 ? 57.384 28.472 -36.064 1.00 82.50 171 ASP A N 1
ATOM 1284 C CA . ASP A 1 171 ? 56.976 27.482 -37.063 1.00 82.50 171 ASP A CA 1
ATOM 1285 C C . ASP A 1 171 ? 57.609 26.098 -36.822 1.00 82.50 171 ASP A C 1
ATOM 1287 O O . ASP A 1 171 ? 58.438 25.908 -35.929 1.00 82.50 171 ASP A O 1
ATOM 1291 N N . SER A 1 172 ? 57.209 25.098 -37.612 1.00 79.06 172 SER A N 1
ATOM 1292 C CA . SER A 1 172 ? 57.696 23.713 -37.495 1.00 79.06 172 SER A CA 1
ATOM 1293 C C . SER A 1 172 ? 59.201 23.553 -37.743 1.00 79.06 172 SER A C 1
ATOM 1295 O O . SER A 1 172 ? 59.782 22.554 -37.317 1.00 79.06 172 SER A O 1
ATOM 1297 N N . ASN A 1 173 ? 59.844 24.536 -38.379 1.00 79.12 173 ASN A N 1
ATOM 1298 C CA . ASN A 1 173 ? 61.290 24.592 -38.581 1.00 79.12 173 ASN A CA 1
ATOM 1299 C C . ASN A 1 173 ? 62.005 25.368 -37.458 1.00 79.12 173 ASN A C 1
ATOM 1301 O O . ASN A 1 173 ? 63.223 25.545 -37.506 1.00 79.12 173 ASN A O 1
ATOM 1305 N N . GLY A 1 174 ? 61.268 25.816 -36.437 1.00 81.00 174 GLY A N 1
ATOM 1306 C CA . GLY A 1 174 ? 61.797 26.557 -35.298 1.00 81.00 174 GLY A CA 1
ATOM 1307 C C . GLY A 1 174 ? 62.046 28.040 -35.579 1.00 81.00 174 GLY A C 1
ATOM 1308 O O . GLY A 1 174 ? 62.729 28.692 -34.788 1.00 81.00 174 GLY A O 1
ATOM 1309 N N . ILE A 1 175 ? 61.534 28.584 -36.688 1.00 86.44 175 ILE A N 1
ATOM 1310 C CA . ILE A 1 175 ? 61.717 29.992 -37.054 1.00 86.44 175 ILE A CA 1
ATOM 1311 C C . ILE A 1 175 ? 60.644 30.830 -36.361 1.00 86.44 175 ILE A C 1
ATOM 1313 O O . ILE A 1 175 ? 59.458 30.505 -36.411 1.00 86.44 175 ILE A O 1
ATOM 1317 N N . LEU A 1 176 ? 61.071 31.919 -35.718 1.00 87.25 176 LEU A N 1
ATOM 1318 C CA . LEU A 1 176 ? 60.167 32.902 -35.133 1.00 87.25 176 LEU A CA 1
ATOM 1319 C C . LEU A 1 176 ? 59.527 33.728 -36.259 1.00 87.25 176 LEU A C 1
ATOM 1321 O O . LEU A 1 176 ? 60.238 34.359 -37.038 1.00 87.25 176 LEU A O 1
ATOM 1325 N N . ARG A 1 177 ? 58.200 33.702 -36.331 1.00 87.31 177 ARG A N 1
ATOM 1326 C CA . ARG A 1 177 ? 57.359 34.370 -37.321 1.00 87.31 177 ARG A CA 1
ATOM 1327 C C . ARG A 1 177 ? 56.633 35.534 -36.677 1.00 87.31 177 ARG A C 1
ATOM 1329 O O . ARG A 1 177 ? 56.073 35.388 -35.588 1.00 87.31 177 ARG A O 1
ATOM 1336 N N . GLU A 1 178 ? 56.652 36.680 -37.338 1.00 85.94 178 GLU A N 1
ATOM 1337 C CA . GLU A 1 178 ? 55.959 37.872 -36.855 1.00 85.94 178 GLU A CA 1
ATOM 1338 C C . GLU A 1 178 ? 54.433 37.668 -36.925 1.00 85.94 178 GLU A C 1
ATOM 1340 O O . GLU A 1 178 ? 53.945 36.883 -37.745 1.00 85.94 178 GLU A O 1
ATOM 1345 N N . PRO A 1 179 ? 53.650 38.337 -36.067 1.00 82.06 179 PRO A N 1
ATOM 1346 C CA . PRO A 1 179 ? 52.198 38.273 -36.152 1.00 82.06 179 PRO A CA 1
ATOM 1347 C C . PRO A 1 179 ? 51.703 38.707 -37.537 1.00 82.06 179 PRO A C 1
ATOM 1349 O O . PRO A 1 179 ? 52.193 39.672 -38.121 1.00 82.06 179 PRO A O 1
ATOM 1352 N N . ASP A 1 180 ? 50.739 37.951 -38.052 1.00 80.81 180 ASP A N 1
ATOM 1353 C CA . ASP A 1 180 ? 50.167 38.014 -39.398 1.00 80.81 180 ASP A CA 1
ATOM 1354 C C . ASP A 1 180 ? 51.139 37.663 -40.546 1.00 80.81 180 ASP A C 1
ATOM 1356 O O . ASP A 1 180 ? 50.781 37.782 -41.721 1.00 80.81 180 ASP A O 1
ATOM 1360 N N . GLU A 1 181 ? 52.351 37.173 -40.247 1.00 85.50 181 GLU A N 1
ATOM 1361 C CA . GLU A 1 181 ? 53.265 36.656 -41.270 1.00 85.50 181 GLU A CA 1
ATOM 1362 C C . GLU A 1 181 ? 52.676 35.397 -41.916 1.00 85.50 181 GLU A C 1
ATOM 1364 O O . GLU A 1 181 ? 52.221 34.486 -41.224 1.00 85.50 181 GLU A O 1
ATOM 1369 N N . VAL A 1 182 ? 52.705 35.346 -43.251 1.00 87.50 182 VAL A N 1
ATOM 1370 C CA . VAL A 1 182 ? 52.248 34.208 -44.056 1.00 87.50 182 VAL A CA 1
ATOM 1371 C C . VAL A 1 182 ? 53.457 33.534 -44.699 1.00 87.50 182 VAL A C 1
ATOM 1373 O O . VAL A 1 182 ? 54.238 34.197 -45.383 1.00 87.50 182 VAL A O 1
ATOM 1376 N N . TRP A 1 183 ? 53.603 32.222 -44.523 1.00 88.25 183 TRP A N 1
ATOM 1377 C CA . TRP A 1 183 ? 54.699 31.442 -45.109 1.00 88.25 183 TRP A CA 1
ATOM 1378 C C . TRP A 1 183 ? 54.224 30.077 -45.609 1.00 88.25 183 TRP A C 1
ATOM 1380 O O . TRP A 1 183 ? 53.122 29.636 -45.296 1.00 88.25 183 TRP A O 1
ATOM 1390 N N . ASN A 1 184 ? 55.054 29.408 -46.411 1.00 85.06 184 ASN A N 1
ATOM 1391 C CA . ASN A 1 184 ? 54.752 28.085 -46.955 1.00 85.06 184 ASN A CA 1
ATOM 1392 C C . ASN A 1 184 ? 55.595 26.997 -46.282 1.00 85.06 184 ASN A C 1
ATOM 1394 O O . ASN A 1 184 ? 56.637 27.282 -45.695 1.00 85.06 184 ASN A O 1
ATOM 1398 N N . ASP A 1 185 ? 55.133 25.755 -46.386 1.00 80.69 185 ASP A N 1
ATOM 1399 C CA . ASP A 1 185 ? 55.813 24.561 -45.880 1.00 80.69 185 ASP A CA 1
ATOM 1400 C C . ASP A 1 185 ? 57.172 24.286 -46.543 1.00 80.69 185 ASP A C 1
ATOM 1402 O O . ASP A 1 185 ? 58.114 23.873 -45.866 1.00 80.69 185 ASP A O 1
ATOM 1406 N N . ASP A 1 186 ? 57.283 24.528 -47.851 1.00 76.69 186 ASP A N 1
ATOM 1407 C CA . ASP A 1 186 ? 58.503 24.348 -48.644 1.00 76.69 186 ASP A CA 1
ATOM 1408 C C . ASP A 1 186 ? 58.652 25.499 -49.655 1.00 76.69 186 ASP A C 1
ATOM 1410 O O . ASP A 1 186 ? 57.757 25.760 -50.465 1.00 76.69 186 ASP A O 1
ATOM 1414 N N . ASP A 1 187 ? 59.809 26.170 -49.644 1.00 69.19 187 ASP A N 1
ATOM 1415 C CA . ASP A 1 187 ? 60.141 27.271 -50.561 1.00 69.19 187 ASP A CA 1
ATOM 1416 C C . ASP A 1 187 ? 60.161 26.833 -52.039 1.00 69.19 187 ASP A C 1
ATOM 1418 O O . ASP A 1 187 ? 59.997 27.655 -52.947 1.00 69.19 187 ASP A O 1
ATOM 1422 N N . LEU A 1 188 ? 60.375 25.540 -52.307 1.00 62.12 188 LEU A N 1
ATOM 1423 C CA . LEU A 1 188 ? 60.436 24.976 -53.657 1.00 62.12 188 LEU A CA 1
ATOM 1424 C C . LEU A 1 188 ? 59.108 24.360 -54.115 1.00 62.12 188 LEU A C 1
ATOM 1426 O O . LEU A 1 188 ? 58.862 24.306 -55.323 1.00 62.12 188 LEU A O 1
ATOM 1430 N N . ASN A 1 189 ? 58.259 23.907 -53.187 1.00 67.00 189 ASN A N 1
ATOM 1431 C CA . ASN A 1 189 ? 57.001 23.211 -53.475 1.00 67.00 189 ASN A CA 1
ATOM 1432 C C . ASN A 1 189 ? 55.900 23.653 -52.502 1.00 67.00 189 ASN A C 1
ATOM 1434 O O . ASN A 1 189 ? 55.500 22.893 -51.627 1.00 67.00 189 ASN A O 1
ATOM 1438 N N . THR A 1 190 ? 55.412 24.879 -52.682 1.00 73.25 190 THR A N 1
ATOM 1439 C CA . THR A 1 190 ? 54.393 25.509 -51.832 1.00 73.25 190 THR A CA 1
ATOM 1440 C C . THR A 1 190 ? 53.074 24.733 -51.886 1.00 73.25 190 THR A C 1
ATOM 1442 O O . THR A 1 190 ? 52.278 24.902 -52.816 1.00 73.25 190 THR A O 1
ATOM 1445 N N . CYS A 1 191 ? 52.861 23.855 -50.915 1.00 75.50 191 CYS A N 1
ATOM 1446 C CA . CYS A 1 191 ? 51.696 22.982 -50.833 1.00 75.50 191 CYS A CA 1
ATOM 1447 C C . CYS A 1 191 ? 50.745 23.418 -49.735 1.00 75.50 191 CYS A C 1
ATOM 1449 O O . CYS A 1 191 ? 49.524 23.338 -49.896 1.00 75.50 191 CYS A O 1
ATOM 1451 N N . VAL A 1 192 ? 51.326 23.847 -48.622 1.00 80.06 192 VAL A N 1
ATOM 1452 C CA . VAL A 1 192 ? 50.602 24.259 -47.438 1.00 80.06 192 VAL A CA 1
ATOM 1453 C C . VAL A 1 192 ? 51.062 25.657 -47.077 1.00 80.06 192 VAL A C 1
ATOM 1455 O O . VAL A 1 192 ? 52.259 25.925 -46.974 1.00 80.06 192 VAL A O 1
ATOM 1458 N N . THR A 1 193 ? 50.104 26.557 -46.909 1.00 85.25 193 THR A N 1
ATOM 1459 C CA . THR A 1 193 ? 50.365 27.932 -46.494 1.00 85.25 193 THR A CA 1
ATOM 1460 C C . THR A 1 193 ? 49.873 28.113 -45.070 1.00 85.25 193 THR A C 1
ATOM 1462 O O . THR A 1 193 ? 48.733 27.766 -44.750 1.00 85.25 193 THR A O 1
ATOM 1465 N N . PHE A 1 194 ? 50.723 28.694 -44.235 1.00 87.50 194 PHE A N 1
ATOM 1466 C CA . PHE A 1 194 ? 50.462 28.993 -42.838 1.00 87.50 194 PHE A CA 1
ATOM 1467 C C . PHE A 1 194 ? 50.449 30.500 -42.594 1.00 87.50 194 PHE A C 1
ATOM 1469 O O . PHE A 1 194 ? 51.083 31.258 -43.324 1.00 87.50 194 PHE A O 1
ATOM 1476 N N . VAL A 1 195 ? 49.754 30.923 -41.542 1.00 91.06 195 VAL A N 1
ATOM 1477 C CA . VAL A 1 195 ? 49.787 32.285 -41.008 1.00 91.06 195 VAL A CA 1
ATOM 1478 C C . VAL A 1 195 ? 50.017 32.257 -39.502 1.00 91.06 195 VAL A C 1
ATOM 1480 O O . VAL A 1 195 ? 49.486 31.394 -38.801 1.00 91.06 195 VAL A O 1
ATOM 1483 N N . CYS A 1 196 ? 50.783 33.211 -38.985 1.00 86.12 196 CYS A N 1
ATOM 1484 C CA . CYS A 1 196 ? 50.912 33.425 -37.551 1.00 86.12 196 CYS A CA 1
ATOM 1485 C C . CYS A 1 196 ? 49.757 34.301 -37.062 1.00 86.12 196 CYS A C 1
ATOM 1487 O O . CYS A 1 196 ? 49.813 35.518 -37.173 1.00 86.12 196 CYS A O 1
ATOM 1489 N N . ALA A 1 197 ? 48.700 33.703 -36.519 1.00 80.25 197 ALA A N 1
ATOM 1490 C CA . ALA A 1 197 ? 47.559 34.448 -35.996 1.00 80.25 197 ALA A CA 1
ATOM 1491 C C . ALA A 1 197 ? 47.583 34.422 -34.462 1.00 80.25 197 ALA A C 1
ATOM 1493 O O . ALA A 1 197 ? 47.274 33.397 -33.851 1.00 80.25 197 ALA A O 1
ATOM 1494 N N . ASN A 1 198 ? 47.925 35.557 -33.841 1.00 75.69 198 ASN A N 1
ATOM 1495 C CA . ASN A 1 198 ? 47.940 35.753 -32.382 1.00 75.69 198 ASN A CA 1
ATOM 1496 C C . ASN A 1 198 ? 48.832 34.753 -31.612 1.00 75.69 198 ASN A C 1
ATOM 1498 O O . ASN A 1 198 ? 48.413 34.181 -30.606 1.00 75.69 198 ASN A O 1
ATOM 1502 N N . GLY A 1 199 ? 50.060 34.513 -32.080 1.00 78.25 199 GLY A N 1
ATOM 1503 C CA . GLY A 1 199 ? 51.001 33.587 -31.433 1.00 78.25 199 GLY A CA 1
ATOM 1504 C C . GLY A 1 199 ? 50.749 32.103 -31.726 1.00 78.25 199 GLY A C 1
ATOM 1505 O O . GLY A 1 199 ? 51.466 31.251 -31.204 1.00 78.25 199 GLY A O 1
ATOM 1506 N N . VAL A 1 200 ? 49.772 31.781 -32.584 1.00 76.31 200 VAL A N 1
ATOM 1507 C CA . VAL A 1 200 ? 49.483 30.415 -33.037 1.00 76.31 200 VAL A CA 1
ATOM 1508 C C . VAL A 1 200 ? 49.638 30.306 -34.555 1.00 76.31 200 VAL A C 1
ATOM 1510 O O . VAL A 1 200 ? 49.077 31.099 -35.312 1.00 76.31 200 VAL A O 1
ATOM 1513 N N . VAL A 1 201 ? 50.380 29.294 -35.010 1.00 83.12 201 VAL A N 1
ATOM 1514 C CA . VAL A 1 201 ? 50.491 28.949 -36.434 1.00 83.12 201 VAL A CA 1
ATOM 1515 C C . VAL A 1 201 ? 49.179 28.318 -36.900 1.00 83.12 201 VAL A C 1
ATOM 1517 O O . VAL A 1 201 ? 48.772 27.285 -36.371 1.00 83.12 201 VAL A O 1
ATOM 1520 N N . LYS A 1 202 ? 48.517 28.917 -37.892 1.00 84.75 202 LYS A N 1
ATOM 1521 C CA . LYS A 1 202 ? 47.297 28.389 -38.514 1.00 84.75 202 LYS A CA 1
ATOM 1522 C C . LYS A 1 202 ? 47.538 28.036 -39.971 1.00 84.75 202 LYS A C 1
ATOM 1524 O O . LYS A 1 202 ? 48.104 28.829 -40.712 1.00 84.75 202 LYS A O 1
ATOM 1529 N N . GLU A 1 203 ? 47.065 26.872 -40.390 1.00 87.75 203 GLU A N 1
ATOM 1530 C CA . GLU A 1 203 ? 47.011 26.471 -41.796 1.00 87.75 203 GLU A CA 1
ATOM 1531 C C . GLU A 1 203 ? 45.858 27.206 -42.494 1.00 87.75 203 GLU A C 1
ATOM 1533 O O . GLU A 1 203 ? 44.717 27.140 -42.039 1.00 87.75 203 GLU A O 1
ATOM 1538 N N . ILE A 1 204 ? 46.152 27.935 -43.572 1.00 82.50 204 ILE A N 1
ATOM 1539 C CA . ILE A 1 204 ? 45.151 28.703 -44.336 1.00 82.50 204 ILE A CA 1
ATOM 1540 C C . ILE A 1 204 ? 44.887 28.127 -45.724 1.00 82.50 204 ILE A C 1
ATOM 1542 O O . ILE A 1 204 ? 43.854 28.420 -46.322 1.00 82.50 204 ILE A O 1
ATOM 1546 N N . SER A 1 205 ? 45.795 27.308 -46.255 1.00 78.56 205 SER A N 1
ATOM 1547 C CA . SER A 1 205 ? 45.536 26.550 -47.477 1.00 78.56 205 SER A CA 1
ATOM 1548 C C . SER A 1 205 ? 46.362 25.274 -47.502 1.00 78.56 205 SER A C 1
ATOM 1550 O O . SER A 1 205 ? 47.512 25.284 -47.069 1.00 78.56 205 SER A O 1
ATOM 1552 N N . ASN A 1 206 ? 45.778 24.191 -48.012 1.00 79.62 206 ASN A N 1
ATOM 1553 C CA . ASN A 1 206 ? 46.441 22.900 -48.131 1.00 79.62 206 ASN A CA 1
ATOM 1554 C C . ASN A 1 206 ? 46.040 22.218 -49.434 1.00 79.62 206 ASN A C 1
ATOM 1556 O O . ASN A 1 206 ? 44.998 21.571 -49.554 1.00 79.62 206 ASN A O 1
ATOM 1560 N N . LEU A 1 207 ? 46.891 22.391 -50.437 1.00 73.38 207 LEU A N 1
ATOM 1561 C CA . LEU A 1 207 ? 46.684 21.855 -51.775 1.00 73.38 207 LEU A CA 1
ATOM 1562 C C . LEU A 1 207 ? 47.046 20.365 -51.870 1.00 73.38 207 LEU A C 1
ATOM 1564 O O . LEU A 1 207 ? 46.747 19.744 -52.890 1.00 73.38 207 LEU A O 1
ATOM 1568 N N . THR A 1 208 ? 47.620 19.759 -50.819 1.00 68.44 208 THR A N 1
ATOM 1569 C CA . THR A 1 208 ? 47.918 18.313 -50.812 1.00 68.44 208 THR A CA 1
ATOM 1570 C C . THR A 1 208 ? 46.653 17.455 -50.806 1.00 68.44 208 THR A C 1
ATOM 1572 O O . THR A 1 208 ? 46.665 16.351 -51.348 1.00 68.44 208 THR A O 1
ATOM 1575 N N . ILE A 1 209 ? 45.536 17.986 -50.294 1.00 63.91 209 ILE A N 1
ATOM 1576 C CA . ILE A 1 209 ? 44.219 17.328 -50.310 1.00 63.91 209 ILE A CA 1
ATOM 1577 C C . ILE A 1 209 ? 43.724 17.034 -51.735 1.00 63.91 209 ILE A C 1
ATOM 1579 O O . ILE A 1 209 ? 42.934 16.117 -51.944 1.00 63.91 209 ILE A O 1
ATOM 1583 N N . LEU A 1 210 ? 44.205 17.781 -52.733 1.00 65.19 210 LEU A N 1
ATOM 1584 C CA . LEU A 1 210 ? 43.832 17.599 -54.137 1.00 65.19 210 LEU A CA 1
ATOM 1585 C C . LEU A 1 210 ? 44.703 16.558 -54.860 1.00 65.19 210 LEU A C 1
ATOM 1587 O O . LEU A 1 210 ? 44.488 16.285 -56.045 1.00 65.19 210 LEU A O 1
ATOM 1591 N N . CYS A 1 211 ? 45.692 15.971 -54.182 1.00 75.94 211 CYS A N 1
ATOM 1592 C CA . CYS A 1 211 ? 46.587 14.994 -54.783 1.00 75.94 211 CYS A CA 1
ATOM 1593 C C . CYS A 1 211 ? 45.939 13.614 -54.906 1.00 75.94 211 CYS A C 1
ATOM 1595 O O . CYS A 1 211 ? 45.240 13.136 -54.015 1.00 75.94 211 CYS A O 1
ATOM 1597 N N . ARG A 1 212 ? 46.194 12.940 -56.035 1.00 68.31 212 ARG A N 1
ATOM 1598 C CA . ARG A 1 212 ? 45.687 11.583 -56.265 1.00 68.31 212 ARG A CA 1
ATOM 1599 C C . ARG A 1 212 ? 46.382 10.585 -55.326 1.00 68.31 212 ARG A C 1
ATOM 1601 O O . ARG A 1 212 ? 47.603 10.668 -55.180 1.00 68.31 212 ARG A O 1
ATOM 1608 N N . PRO A 1 213 ? 45.642 9.628 -54.740 1.00 61.44 213 PRO A N 1
ATOM 1609 C CA . PRO A 1 213 ? 46.221 8.594 -53.888 1.00 61.44 213 PRO A CA 1
ATOM 1610 C C . PRO A 1 213 ? 47.197 7.693 -54.662 1.00 61.44 213 PRO A C 1
ATOM 1612 O O . PRO A 1 213 ? 47.113 7.564 -55.886 1.00 61.44 213 PRO A O 1
ATOM 1615 N N . LEU A 1 214 ? 48.134 7.077 -53.930 1.00 62.28 214 LEU A N 1
ATOM 1616 C CA . LEU A 1 214 ? 49.217 6.248 -54.469 1.00 62.28 214 LEU A CA 1
ATOM 1617 C C . LEU A 1 214 ? 48.674 5.132 -55.394 1.00 62.28 214 LEU A C 1
ATOM 1619 O O . LEU A 1 214 ? 47.855 4.328 -54.942 1.00 62.28 214 LEU A O 1
ATOM 1623 N N . PRO A 1 215 ? 49.147 5.005 -56.648 1.00 58.94 215 PRO A N 1
ATOM 1624 C CA . PRO A 1 215 ? 48.721 3.934 -57.546 1.00 58.94 215 PRO A CA 1
ATOM 1625 C C . PRO A 1 215 ? 49.446 2.608 -57.238 1.00 58.94 215 PRO A C 1
ATOM 1627 O O . PRO A 1 215 ? 50.237 2.134 -58.035 1.00 58.94 215 PRO A O 1
ATOM 1630 N N . GLY A 1 216 ? 49.178 1.990 -56.085 1.00 63.41 216 GLY A N 1
ATOM 1631 C CA . GLY A 1 216 ? 49.596 0.613 -55.767 1.00 63.41 216 GLY A CA 1
ATOM 1632 C C . GLY A 1 216 ? 51.114 0.347 -55.606 1.00 63.41 216 GLY A C 1
ATOM 1633 O O . GLY A 1 216 ? 51.951 1.238 -55.779 1.00 63.41 216 GLY A O 1
ATOM 1634 N N . PRO A 1 217 ? 51.499 -0.883 -55.206 1.00 53.94 217 PRO A N 1
ATOM 1635 C CA . PRO A 1 217 ? 52.896 -1.259 -54.973 1.00 53.94 217 PRO A CA 1
ATOM 1636 C C . PRO A 1 217 ? 53.694 -1.397 -56.284 1.00 53.94 217 PRO A C 1
ATOM 1638 O O . PRO A 1 217 ? 53.225 -1.989 -57.252 1.00 53.94 217 PRO A O 1
ATOM 1641 N N . GLY A 1 218 ? 54.929 -0.876 -56.298 1.00 57.97 218 GLY A N 1
ATOM 1642 C CA . GLY A 1 218 ? 55.840 -0.897 -57.460 1.00 57.97 218 GLY A CA 1
ATOM 1643 C C . GLY A 1 218 ? 56.079 0.467 -58.122 1.00 57.97 218 GLY A C 1
ATOM 1644 O O . GLY A 1 218 ? 56.796 0.550 -59.121 1.00 57.97 218 GLY A O 1
ATOM 1645 N N . CYS A 1 219 ? 55.503 1.532 -57.564 1.00 65.56 219 CYS A N 1
ATOM 1646 C CA . CYS A 1 219 ? 55.636 2.887 -58.078 1.00 65.56 219 CYS A CA 1
ATOM 1647 C C . CYS A 1 219 ? 56.642 3.717 -57.280 1.00 65.56 219 CYS A C 1
ATOM 1649 O O . CYS A 1 219 ? 56.521 3.861 -56.064 1.00 65.56 219 CYS A O 1
ATOM 1651 N N . ILE A 1 220 ? 57.619 4.297 -57.974 1.00 72.56 220 ILE A N 1
ATOM 1652 C CA . ILE A 1 220 ? 58.594 5.217 -57.386 1.00 72.56 220 ILE A CA 1
ATOM 1653 C C . ILE A 1 220 ? 58.024 6.640 -57.499 1.00 72.56 220 ILE A C 1
ATOM 1655 O O . ILE A 1 220 ? 57.782 7.095 -58.625 1.00 72.56 220 ILE A O 1
ATOM 1659 N N . PRO A 1 221 ? 57.777 7.344 -56.377 1.00 72.06 221 PRO A N 1
ATOM 1660 C CA . PRO A 1 221 ? 57.309 8.722 -56.409 1.00 72.06 221 PRO A CA 1
ATOM 1661 C C . PRO A 1 221 ? 58.429 9.664 -56.861 1.00 72.06 221 PRO A C 1
ATOM 1663 O O . PRO A 1 221 ? 59.572 9.550 -56.420 1.00 72.06 221 PRO A O 1
ATOM 1666 N N . TYR A 1 222 ? 58.091 10.634 -57.703 1.00 77.94 222 TYR A N 1
ATOM 1667 C CA . TYR A 1 222 ? 58.938 11.775 -58.030 1.00 77.94 222 TYR A CA 1
ATOM 1668 C C . TYR A 1 222 ? 58.109 13.064 -57.987 1.00 77.94 222 TYR A C 1
ATOM 1670 O O . TYR A 1 222 ? 56.904 13.053 -58.237 1.00 77.94 222 TYR A O 1
ATOM 1678 N N . ARG A 1 223 ? 58.745 14.182 -57.631 1.00 73.25 223 ARG A N 1
ATOM 1679 C CA . ARG A 1 223 ? 58.101 15.499 -57.525 1.00 73.25 223 ARG A CA 1
ATOM 1680 C C . ARG A 1 223 ? 58.868 16.492 -58.393 1.00 73.25 223 ARG A C 1
ATOM 1682 O O . ARG A 1 223 ? 60.084 16.611 -58.244 1.00 73.25 223 ARG A O 1
ATOM 1689 N N . ALA A 1 224 ? 58.183 17.152 -59.324 1.00 69.50 224 ALA A N 1
ATOM 1690 C CA . ALA A 1 224 ? 58.778 18.235 -60.099 1.00 69.50 224 ALA A CA 1
ATOM 1691 C C . ALA A 1 224 ? 58.781 19.537 -59.267 1.00 69.50 224 ALA A C 1
ATOM 1693 O O . ALA A 1 224 ? 57.875 19.730 -58.457 1.00 69.50 224 ALA A O 1
ATOM 1694 N N . PRO A 1 225 ? 59.767 20.438 -59.442 1.00 70.81 225 PRO A N 1
ATOM 1695 C CA . PRO A 1 225 ? 59.794 21.711 -58.723 1.00 70.81 225 PRO A CA 1
ATOM 1696 C C . PRO A 1 225 ? 58.526 22.532 -58.994 1.00 70.81 225 PRO A C 1
ATOM 1698 O O . PRO A 1 225 ? 58.167 22.713 -60.159 1.00 70.81 225 PRO A O 1
ATOM 1701 N N . LYS A 1 226 ? 57.909 23.085 -57.941 1.00 68.81 226 LYS A N 1
ATOM 1702 C CA . LYS A 1 226 ? 56.646 23.857 -57.960 1.00 68.81 226 LYS A CA 1
ATOM 1703 C C . LYS A 1 226 ? 55.370 23.048 -58.215 1.00 68.81 226 LYS A C 1
ATOM 1705 O O . LYS A 1 226 ? 54.315 23.645 -58.424 1.00 68.81 226 LYS A O 1
ATOM 1710 N N . GLU A 1 227 ? 55.433 21.721 -58.177 1.00 74.50 227 GLU A N 1
ATOM 1711 C CA . GLU A 1 227 ? 54.237 20.877 -58.175 1.00 74.50 227 GLU A CA 1
ATOM 1712 C C . GLU A 1 227 ? 53.961 20.362 -56.767 1.00 74.50 227 GLU A C 1
ATOM 1714 O O . GLU A 1 227 ? 54.832 19.783 -56.115 1.00 74.50 227 GLU A O 1
ATOM 1719 N N . CYS A 1 228 ? 52.725 20.552 -56.303 1.00 75.38 228 CYS A N 1
ATOM 1720 C CA . CYS A 1 228 ? 52.360 20.111 -54.965 1.00 75.38 228 CYS A CA 1
ATOM 1721 C C . CYS A 1 228 ? 52.218 18.574 -54.864 1.00 75.38 228 CYS A C 1
ATOM 1723 O O . CYS A 1 228 ? 52.581 17.956 -53.862 1.00 75.38 228 CYS A O 1
ATOM 1725 N N . CYS A 1 229 ? 51.750 17.923 -55.931 1.00 77.19 229 CYS A N 1
ATOM 1726 C CA . CYS A 1 229 ? 51.463 16.490 -55.930 1.00 77.19 229 CYS A CA 1
ATOM 1727 C C . CYS A 1 229 ? 52.622 15.638 -56.454 1.00 77.19 229 CYS A C 1
ATOM 1729 O O . CYS A 1 229 ? 53.309 16.008 -57.403 1.00 77.19 229 CYS A O 1
ATOM 1731 N N . TYR A 1 230 ? 52.811 14.455 -55.862 1.00 74.62 230 TYR A N 1
ATOM 1732 C CA . TYR A 1 230 ? 53.744 13.460 -56.389 1.00 74.62 230 TYR A CA 1
ATOM 1733 C C . TYR A 1 230 ? 53.206 12.850 -57.687 1.00 74.62 230 TYR A C 1
ATOM 1735 O O . TYR A 1 230 ? 52.040 12.469 -57.780 1.00 74.62 230 TYR A O 1
ATOM 1743 N N . SER A 1 231 ? 54.088 12.716 -58.673 1.00 74.94 231 SER A N 1
ATOM 1744 C CA . SER A 1 231 ? 53.891 11.839 -59.823 1.00 74.94 231 SER A CA 1
ATOM 1745 C C . SER A 1 231 ? 54.565 10.493 -59.554 1.00 74.94 231 SER A C 1
ATOM 1747 O O . SER A 1 231 ? 55.504 10.402 -58.765 1.00 74.94 231 SER A O 1
ATOM 1749 N N . TYR A 1 232 ? 54.093 9.424 -60.189 1.00 71.69 232 TYR A N 1
ATOM 1750 C CA . TYR A 1 232 ? 54.513 8.060 -59.868 1.00 71.69 232 TYR A CA 1
ATOM 1751 C C . TYR A 1 232 ? 54.988 7.331 -61.124 1.00 71.69 232 TYR A C 1
ATOM 1753 O O . TYR A 1 232 ? 54.278 7.300 -62.127 1.00 71.69 232 TYR A O 1
ATOM 1761 N N . ASN A 1 233 ? 56.179 6.730 -61.073 1.00 67.62 233 ASN A N 1
ATOM 1762 C CA . ASN A 1 233 ? 56.690 5.866 -62.138 1.00 67.62 233 ASN A CA 1
ATOM 1763 C C . ASN A 1 233 ? 56.575 4.397 -61.711 1.00 67.62 233 ASN A C 1
ATOM 1765 O O . ASN A 1 233 ? 57.289 3.960 -60.808 1.00 67.62 233 ASN A O 1
ATOM 1769 N N . CYS A 1 234 ? 55.656 3.657 -62.331 1.00 65.00 234 CYS A N 1
ATOM 1770 C CA . CYS A 1 234 ? 55.324 2.282 -61.966 1.00 65.00 234 CYS A CA 1
ATOM 1771 C C . CYS A 1 234 ? 55.963 1.289 -62.944 1.00 65.00 234 CYS A C 1
ATOM 1773 O O . CYS A 1 234 ? 55.514 1.141 -64.082 1.00 65.00 234 CYS A O 1
ATOM 1775 N N . SER A 1 235 ? 57.004 0.583 -62.504 1.00 58.31 235 SER A N 1
ATOM 1776 C CA . SER A 1 235 ? 57.628 -0.503 -63.269 1.00 58.31 235 SER A CA 1
ATOM 1777 C C . SER A 1 235 ? 56.901 -1.820 -62.989 1.00 58.31 235 SER A C 1
ATOM 1779 O O . SER A 1 235 ? 57.174 -2.496 -62.001 1.00 58.31 235 SER A O 1
ATOM 1781 N N . ILE A 1 236 ? 55.951 -2.175 -63.857 1.00 54.22 236 ILE A N 1
ATOM 1782 C CA . ILE A 1 236 ? 55.205 -3.437 -63.783 1.00 54.22 236 ILE A CA 1
ATOM 1783 C C . ILE A 1 236 ? 56.095 -4.581 -64.269 1.00 54.22 236 ILE A C 1
ATOM 1785 O O . ILE A 1 236 ? 56.292 -4.749 -65.471 1.00 54.22 236 ILE A O 1
ATOM 1789 N N . THR A 1 237 ? 56.547 -5.425 -63.345 1.00 47.22 237 THR A N 1
ATOM 1790 C CA . THR A 1 237 ? 56.819 -6.838 -63.622 1.00 47.22 237 THR A CA 1
ATOM 1791 C C . THR A 1 237 ? 56.508 -7.704 -62.396 1.00 47.22 237 THR A C 1
ATOM 1793 O O . THR A 1 237 ? 56.932 -7.415 -61.284 1.00 47.22 237 THR A O 1
ATOM 1796 N N . VAL A 1 238 ? 55.840 -8.831 -62.674 1.00 46.50 238 VAL A N 1
ATOM 1797 C CA . VAL A 1 238 ? 55.636 -10.042 -61.850 1.00 46.50 238 VAL A CA 1
ATOM 1798 C C . VAL A 1 238 ? 54.372 -10.112 -60.967 1.00 46.50 238 VAL A C 1
ATOM 1800 O O . VAL A 1 238 ? 54.343 -9.658 -59.834 1.00 46.50 238 VAL A O 1
ATOM 1803 N N . ASN A 1 239 ? 53.358 -10.804 -61.511 1.00 53.41 239 ASN A N 1
ATOM 1804 C CA . ASN A 1 239 ? 52.403 -11.750 -60.896 1.00 53.41 239 ASN A CA 1
ATOM 1805 C C . ASN A 1 239 ? 52.468 -11.993 -59.371 1.00 53.41 239 ASN A C 1
ATOM 1807 O O . ASN A 1 239 ? 52.669 -13.129 -58.939 1.00 53.41 239 ASN A O 1
ATOM 1811 N N . GLN A 1 240 ? 52.211 -10.984 -58.548 1.00 58.84 240 GLN A N 1
ATOM 1812 C CA . GLN A 1 240 ? 51.814 -11.193 -57.158 1.00 58.84 240 GLN A CA 1
ATOM 1813 C C . GLN A 1 240 ? 50.701 -10.207 -56.808 1.00 58.84 240 GLN A C 1
ATOM 1815 O O . GLN A 1 240 ? 50.942 -9.103 -56.335 1.00 58.84 240 GLN A O 1
ATOM 1820 N N . THR A 1 241 ? 49.460 -10.625 -57.062 1.00 69.69 241 THR A N 1
ATOM 1821 C CA . THR A 1 241 ? 48.230 -10.017 -56.536 1.00 69.69 241 THR A CA 1
ATOM 1822 C C . THR A 1 241 ? 48.124 -10.319 -55.038 1.00 69.69 241 THR A C 1
ATOM 1824 O O . THR A 1 241 ? 47.251 -11.064 -54.597 1.00 69.69 241 THR A O 1
ATOM 1827 N N . LEU A 1 242 ? 49.095 -9.834 -54.265 1.00 79.81 242 LEU A N 1
ATOM 1828 C CA . LEU A 1 242 ? 49.109 -9.941 -52.812 1.00 79.81 242 LEU A CA 1
ATOM 1829 C C . LEU A 1 242 ? 48.596 -8.628 -52.227 1.00 79.81 242 LEU A C 1
ATOM 1831 O O . LEU A 1 242 ? 49.068 -7.558 -52.604 1.00 79.81 242 LEU A O 1
ATOM 1835 N N . CYS A 1 243 ? 47.662 -8.718 -51.292 1.00 84.50 243 CYS A N 1
ATOM 1836 C CA . CYS A 1 243 ? 47.224 -7.583 -50.493 1.00 84.50 243 CYS A CA 1
ATOM 1837 C C . CYS A 1 243 ? 48.042 -7.519 -49.206 1.00 84.50 243 CYS A C 1
ATOM 1839 O O . CYS A 1 243 ? 48.592 -8.526 -48.763 1.00 84.50 243 CYS A O 1
ATOM 1841 N N . ARG A 1 244 ? 48.128 -6.340 -48.596 1.00 84.12 244 ARG A N 1
ATOM 1842 C CA . ARG A 1 244 ? 48.762 -6.161 -47.289 1.00 84.12 244 ARG A CA 1
ATOM 1843 C C . ARG A 1 244 ? 47.677 -5.840 -46.267 1.00 84.12 244 ARG A C 1
ATOM 1845 O O . ARG A 1 244 ? 46.878 -4.939 -46.516 1.00 84.12 244 ARG A O 1
ATOM 1852 N N . ASP A 1 245 ? 47.627 -6.589 -45.170 1.00 84.50 245 ASP A N 1
ATOM 1853 C CA . ASP A 1 245 ? 46.709 -6.296 -44.065 1.00 84.50 245 ASP A CA 1
ATOM 1854 C C . ASP A 1 245 ? 47.250 -5.194 -43.134 1.00 84.50 245 ASP A C 1
ATOM 1856 O O . ASP A 1 245 ? 48.346 -4.660 -43.337 1.00 84.50 245 ASP A O 1
ATOM 1860 N N . THR A 1 246 ? 46.455 -4.828 -42.126 1.00 81.00 246 THR A N 1
ATOM 1861 C CA . THR A 1 246 ? 46.757 -3.785 -41.129 1.00 81.00 246 THR A CA 1
ATOM 1862 C C . THR A 1 246 ? 47.969 -4.120 -40.256 1.00 81.00 246 THR A C 1
ATOM 1864 O O . THR A 1 246 ? 48.695 -3.220 -39.843 1.00 81.00 246 THR A O 1
ATOM 1867 N N . GLU A 1 247 ? 48.250 -5.405 -40.043 1.00 83.19 247 GLU A N 1
ATOM 1868 C CA . GLU A 1 247 ? 49.435 -5.910 -39.334 1.00 83.19 247 GLU A CA 1
ATOM 1869 C C . GLU A 1 247 ? 50.678 -5.972 -40.240 1.00 83.19 247 GLU A C 1
ATOM 1871 O O . GLU A 1 247 ? 51.795 -6.244 -39.797 1.00 83.19 247 GLU A O 1
ATOM 1876 N N . GLY A 1 248 ? 50.502 -5.681 -41.530 1.00 83.75 248 GLY A N 1
ATOM 1877 C CA . GLY A 1 248 ? 51.559 -5.649 -42.522 1.00 83.75 248 GLY A CA 1
ATOM 1878 C C . GLY A 1 248 ? 51.881 -7.003 -43.155 1.00 83.75 248 GLY A C 1
ATOM 1879 O O . GLY A 1 248 ? 52.857 -7.063 -43.911 1.00 83.75 248 GLY A O 1
ATOM 1880 N N . ASN A 1 249 ? 51.090 -8.046 -42.891 1.00 86.50 249 ASN A N 1
ATOM 1881 C CA . ASN A 1 249 ? 51.233 -9.371 -43.484 1.00 86.50 249 ASN A CA 1
ATOM 1882 C C . ASN A 1 249 ? 50.687 -9.395 -44.918 1.00 86.50 249 ASN A C 1
ATOM 1884 O O . ASN A 1 249 ? 49.724 -8.706 -45.258 1.00 86.50 249 ASN A O 1
ATOM 1888 N N . TYR A 1 250 ? 51.289 -10.233 -45.763 1.00 86.69 250 TYR A N 1
ATOM 1889 C CA . TYR A 1 250 ? 50.840 -10.428 -47.141 1.00 86.69 250 TYR A CA 1
ATOM 1890 C C . TYR A 1 250 ? 49.747 -11.497 -47.220 1.00 86.69 250 TYR A C 1
ATOM 1892 O O . TYR A 1 250 ? 49.923 -12.622 -46.750 1.00 86.69 250 TYR A O 1
ATOM 1900 N N . ARG A 1 251 ? 48.636 -11.145 -47.861 1.00 87.00 251 ARG A N 1
ATOM 1901 C CA . ARG A 1 251 ? 47.436 -11.959 -48.066 1.00 87.00 251 ARG A CA 1
ATOM 1902 C C . ARG A 1 251 ? 47.299 -12.291 -49.546 1.00 87.00 251 ARG A C 1
ATOM 1904 O O . ARG A 1 251 ? 47.547 -11.437 -50.397 1.00 87.00 251 ARG A O 1
ATOM 1911 N N . ARG A 1 252 ? 46.958 -13.535 -49.869 1.00 89.06 252 ARG A N 1
ATOM 1912 C CA . ARG A 1 252 ? 46.742 -13.972 -51.253 1.00 89.06 252 ARG A CA 1
ATOM 1913 C C . ARG A 1 252 ? 45.392 -13.494 -51.760 1.00 89.06 252 ARG A C 1
ATOM 1915 O O . ARG A 1 252 ? 44.487 -13.229 -50.978 1.00 89.06 252 ARG A O 1
ATOM 1922 N N . ASP A 1 253 ? 45.266 -13.422 -53.079 1.00 87.38 253 ASP A N 1
ATOM 1923 C CA . ASP A 1 253 ? 43.986 -13.180 -53.736 1.00 87.38 253 ASP A CA 1
ATOM 1924 C C . ASP A 1 253 ? 42.916 -14.162 -53.221 1.00 87.38 253 ASP A C 1
ATOM 1926 O O . ASP A 1 253 ? 43.143 -15.374 -53.191 1.00 87.38 253 ASP A O 1
ATOM 1930 N N . GLY A 1 254 ? 41.783 -13.629 -52.765 1.00 85.88 254 GLY A N 1
ATOM 1931 C CA . GLY A 1 254 ? 40.692 -14.368 -52.128 1.00 85.88 254 GLY A CA 1
ATOM 1932 C C . GLY A 1 254 ? 40.797 -14.557 -50.608 1.00 85.88 254 GLY A C 1
ATOM 1933 O O . GLY A 1 254 ? 39.802 -14.954 -50.001 1.00 85.88 254 GLY A O 1
ATOM 1934 N N . ASP A 1 255 ? 41.937 -14.264 -49.969 1.00 91.56 255 ASP A N 1
ATOM 1935 C CA . ASP A 1 255 ? 42.044 -14.319 -48.504 1.00 91.56 255 ASP A CA 1
ATOM 1936 C C . ASP A 1 255 ? 41.161 -13.232 -47.864 1.00 91.56 255 ASP A C 1
ATOM 1938 O O . ASP A 1 255 ? 41.080 -12.106 -48.364 1.00 91.56 255 ASP A O 1
ATOM 1942 N N . THR A 1 256 ? 40.542 -13.557 -46.725 1.00 92.75 256 THR A N 1
ATOM 1943 C CA . THR A 1 256 ? 39.754 -12.615 -45.915 1.00 92.75 256 THR A CA 1
ATOM 1944 C C . THR A 1 256 ? 40.303 -12.498 -44.500 1.00 92.75 256 THR A C 1
ATOM 1946 O O . THR A 1 256 ? 40.741 -13.502 -43.933 1.00 92.75 256 THR A O 1
ATOM 1949 N N . TRP A 1 257 ? 40.235 -11.312 -43.905 1.00 92.12 257 TRP A N 1
ATOM 1950 C CA . TRP A 1 257 ? 40.680 -11.053 -42.531 1.00 92.12 257 TRP A CA 1
ATOM 1951 C C . TRP A 1 257 ? 39.861 -9.928 -41.891 1.00 92.12 257 TRP A C 1
ATOM 1953 O O . TRP A 1 257 ? 39.110 -9.246 -42.582 1.00 92.12 257 TRP A O 1
ATOM 1963 N N . TYR A 1 258 ? 39.996 -9.754 -40.579 1.00 90.75 258 TYR A N 1
ATOM 1964 C CA . TYR A 1 258 ? 39.371 -8.657 -39.837 1.00 90.75 258 TYR A CA 1
ATOM 1965 C C . TYR A 1 258 ? 40.393 -7.572 -39.501 1.00 90.75 258 TYR A C 1
ATOM 1967 O O . TYR A 1 258 ? 41.592 -7.845 -39.471 1.00 90.75 258 TYR A O 1
ATOM 1975 N N . ASP A 1 259 ? 39.914 -6.355 -39.268 1.00 89.19 259 ASP A N 1
ATOM 1976 C CA . ASP A 1 259 ? 40.704 -5.229 -38.768 1.00 89.19 259 ASP A CA 1
ATOM 1977 C C . ASP A 1 259 ? 41.336 -5.499 -37.396 1.00 89.19 259 ASP A C 1
ATOM 1979 O O . ASP A 1 259 ? 42.504 -5.166 -37.197 1.00 89.19 259 ASP A O 1
ATOM 1983 N N . ASP A 1 260 ? 40.586 -6.137 -36.495 1.00 85.94 260 ASP A N 1
ATOM 1984 C CA . ASP A 1 260 ? 41.023 -6.543 -35.159 1.00 85.94 260 ASP A CA 1
ATOM 1985 C C . ASP A 1 260 ? 40.561 -7.983 -34.857 1.00 85.94 260 ASP A C 1
ATOM 1987 O O . ASP A 1 260 ? 39.427 -8.378 -35.140 1.00 85.94 260 ASP A O 1
ATOM 1991 N N . VAL A 1 261 ? 41.455 -8.799 -34.292 1.00 82.69 261 VAL A N 1
ATOM 1992 C CA . VAL A 1 261 ? 41.191 -10.216 -33.974 1.00 82.69 261 VAL A CA 1
ATOM 1993 C C . VAL A 1 261 ? 40.286 -10.376 -32.743 1.00 82.69 261 VAL A C 1
ATOM 1995 O O . VAL A 1 261 ? 39.558 -11.360 -32.627 1.00 82.69 261 VAL A O 1
ATOM 1998 N N . THR A 1 262 ? 40.332 -9.414 -31.825 1.00 81.00 262 THR A N 1
ATOM 1999 C CA . THR A 1 262 ? 39.581 -9.387 -30.562 1.00 81.00 262 THR A CA 1
ATOM 2000 C C . THR A 1 262 ? 38.208 -8.741 -30.746 1.00 81.00 262 THR A C 1
ATOM 2002 O O . THR A 1 262 ? 37.230 -9.193 -30.148 1.00 81.00 262 THR A O 1
ATOM 2005 N N . TYR A 1 263 ? 38.122 -7.711 -31.593 1.00 84.62 263 TYR A N 1
ATOM 2006 C CA . TYR A 1 263 ? 36.904 -6.935 -31.847 1.00 84.62 263 TYR A CA 1
ATOM 2007 C C . TYR A 1 263 ? 36.661 -6.759 -33.355 1.00 84.62 263 TYR A C 1
ATOM 2009 O O . TYR A 1 263 ? 36.866 -5.670 -33.887 1.00 84.62 263 TYR A O 1
ATOM 2017 N N . PRO A 1 264 ? 36.237 -7.823 -34.058 1.00 86.62 264 PRO A N 1
ATOM 2018 C CA . PRO A 1 264 ? 36.153 -7.830 -35.516 1.00 86.62 264 PRO A CA 1
ATOM 2019 C C . PRO A 1 264 ? 35.048 -6.892 -36.013 1.00 86.62 264 PRO A C 1
ATOM 2021 O O . PRO A 1 264 ? 33.861 -7.224 -35.939 1.00 86.62 264 PRO A O 1
ATOM 2024 N N . CYS A 1 265 ? 35.430 -5.733 -36.544 1.00 87.50 265 CYS A N 1
ATOM 2025 C CA . CYS A 1 265 ? 34.505 -4.694 -36.986 1.00 87.50 265 CYS A CA 1
ATOM 2026 C C . CYS A 1 265 ? 34.405 -4.590 -38.502 1.00 87.50 265 CYS A C 1
ATOM 2028 O O . CYS A 1 265 ? 33.305 -4.490 -39.055 1.00 87.50 265 CYS A O 1
ATOM 2030 N N . ILE A 1 266 ? 35.544 -4.658 -39.178 1.00 90.62 266 ILE A N 1
ATOM 2031 C CA . ILE A 1 266 ? 35.627 -4.542 -40.628 1.00 90.62 266 ILE A CA 1
ATOM 2032 C C . ILE A 1 266 ? 36.221 -5.832 -41.161 1.00 90.62 266 ILE A C 1
ATOM 2034 O O . ILE A 1 266 ? 37.317 -6.233 -40.769 1.00 90.62 266 ILE A O 1
ATOM 2038 N N . LYS A 1 267 ? 35.501 -6.493 -42.069 1.00 92.19 267 LYS A N 1
ATOM 2039 C CA . LYS A 1 267 ? 36.022 -7.662 -42.774 1.00 92.19 267 LYS A CA 1
ATOM 2040 C C . LYS A 1 267 ? 36.567 -7.233 -44.125 1.00 92.19 267 LYS A C 1
ATOM 2042 O O . LYS A 1 267 ? 35.842 -6.675 -44.946 1.00 92.19 267 LYS A O 1
ATOM 2047 N N . TYR A 1 268 ? 37.830 -7.538 -44.368 1.00 93.00 268 TYR A N 1
ATOM 2048 C CA . TYR A 1 268 ? 38.519 -7.280 -45.621 1.00 93.00 268 TYR A CA 1
ATOM 2049 C C . TYR A 1 268 ? 38.626 -8.545 -46.470 1.00 93.00 268 TYR A C 1
ATOM 2051 O O . TYR A 1 268 ? 38.720 -9.655 -45.942 1.00 93.00 268 TYR A O 1
ATOM 2059 N N . VAL A 1 269 ? 38.680 -8.364 -47.789 1.00 94.56 269 VAL A N 1
ATOM 2060 C CA . VAL A 1 269 ? 38.978 -9.403 -48.778 1.00 94.56 269 VAL A CA 1
ATOM 2061 C C . VAL A 1 269 ? 40.029 -8.902 -49.763 1.00 94.56 269 VAL A C 1
ATOM 2063 O O . VAL A 1 269 ? 39.970 -7.767 -50.234 1.00 94.56 269 VAL A O 1
ATOM 2066 N N . CYS A 1 270 ? 41.001 -9.746 -50.100 1.00 91.38 270 CYS A N 1
ATOM 2067 C CA . CYS A 1 270 ? 41.970 -9.428 -51.142 1.00 91.38 270 CYS A CA 1
ATOM 2068 C C . CYS A 1 270 ? 41.403 -9.752 -52.528 1.00 91.38 270 CYS A C 1
ATOM 2070 O O . CYS A 1 270 ? 41.060 -10.907 -52.784 1.00 91.38 270 CYS A O 1
ATOM 2072 N N . ARG A 1 271 ? 41.333 -8.765 -53.430 1.00 88.75 271 ARG A N 1
ATOM 2073 C CA . ARG A 1 271 ? 40.938 -8.958 -54.835 1.00 88.75 271 ARG A CA 1
ATOM 2074 C C . ARG A 1 271 ? 41.868 -8.223 -55.791 1.00 88.75 271 ARG A C 1
ATOM 2076 O O . ARG A 1 271 ? 41.998 -7.003 -55.757 1.00 88.75 271 ARG A O 1
ATOM 2083 N N . GLY A 1 272 ? 42.549 -8.967 -56.656 1.00 81.94 272 GLY A N 1
ATOM 2084 C CA . GLY A 1 272 ? 43.462 -8.433 -57.665 1.00 81.94 272 GLY A CA 1
ATOM 2085 C C . GLY A 1 272 ? 44.632 -7.631 -57.084 1.00 81.94 272 GLY A C 1
ATOM 2086 O O . GLY A 1 272 ? 45.117 -6.717 -57.743 1.00 81.94 272 GLY A O 1
ATOM 2087 N N . GLY A 1 273 ? 45.072 -7.934 -55.855 1.00 80.94 273 GLY A N 1
ATOM 2088 C CA . GLY A 1 273 ? 46.096 -7.157 -55.138 1.00 80.94 273 GLY A CA 1
ATOM 2089 C C . GLY A 1 273 ? 45.574 -5.880 -54.466 1.00 80.94 273 GLY A C 1
ATOM 2090 O O . GLY A 1 273 ? 46.369 -5.110 -53.932 1.00 80.94 273 GLY A O 1
ATOM 2091 N N . THR A 1 274 ? 44.255 -5.665 -54.467 1.00 80.06 274 THR A N 1
ATOM 2092 C CA . THR A 1 274 ? 43.585 -4.569 -53.758 1.00 80.06 274 THR A CA 1
ATOM 2093 C C . THR A 1 274 ? 42.806 -5.117 -52.567 1.00 80.06 274 THR A C 1
ATOM 2095 O O . THR A 1 274 ? 42.094 -6.113 -52.684 1.00 80.06 274 THR A O 1
ATOM 2098 N N . THR A 1 275 ? 42.944 -4.472 -51.411 1.00 85.62 275 THR A N 1
ATOM 2099 C CA . THR A 1 275 ? 42.124 -4.768 -50.234 1.00 85.62 275 THR A CA 1
ATOM 2100 C C . THR A 1 275 ? 40.751 -4.119 -50.412 1.00 85.62 275 THR A C 1
ATOM 2102 O O . THR A 1 275 ? 40.656 -2.895 -50.461 1.00 85.62 275 THR A O 1
ATOM 2105 N N . GLU A 1 276 ? 39.695 -4.923 -50.506 1.00 90.56 276 GLU A N 1
ATOM 2106 C CA . GLU A 1 276 ? 38.301 -4.468 -50.520 1.00 90.56 276 GLU A CA 1
ATOM 2107 C C . GLU A 1 276 ? 37.647 -4.727 -49.156 1.00 90.56 276 GLU A C 1
ATOM 2109 O O . GLU A 1 276 ? 37.985 -5.691 -48.468 1.00 90.56 276 GLU A O 1
ATOM 2114 N N . ILE A 1 277 ? 36.692 -3.882 -48.764 1.00 91.00 277 ILE A N 1
ATOM 2115 C CA . ILE A 1 277 ? 35.853 -4.111 -47.582 1.00 91.00 277 ILE A CA 1
ATOM 2116 C C . ILE A 1 277 ? 34.695 -5.023 -47.997 1.00 91.00 277 ILE A C 1
ATOM 2118 O O . ILE A 1 277 ? 33.899 -4.668 -48.864 1.00 91.00 277 ILE A O 1
ATOM 2122 N N . GLU A 1 278 ? 34.607 -6.205 -47.392 1.00 90.88 278 GLU A N 1
ATOM 2123 C CA . GLU A 1 278 ? 33.506 -7.149 -47.603 1.00 90.88 278 GLU A CA 1
ATOM 2124 C C . GLU A 1 278 ? 32.258 -6.718 -46.816 1.00 90.88 278 GLU A C 1
ATOM 2126 O O . GLU A 1 278 ? 31.150 -6.778 -47.346 1.00 90.88 278 GLU A O 1
ATOM 2131 N N . TYR A 1 279 ? 32.440 -6.244 -45.578 1.00 87.44 279 TYR A N 1
ATOM 2132 C CA . TYR A 1 279 ? 31.427 -5.518 -44.804 1.00 87.44 279 TYR A CA 1
ATOM 2133 C C . TYR A 1 279 ? 32.060 -4.701 -43.670 1.00 87.44 279 TYR A C 1
ATOM 2135 O O . TYR A 1 279 ? 33.131 -5.044 -43.165 1.00 87.44 279 TYR A O 1
ATOM 2143 N N . ASP A 1 280 ? 31.360 -3.642 -43.260 1.00 89.56 280 ASP A N 1
ATOM 2144 C CA . ASP A 1 280 ? 31.770 -2.705 -42.214 1.00 89.56 280 ASP A CA 1
ATOM 2145 C C . ASP A 1 280 ? 30.654 -2.551 -41.170 1.00 89.56 280 ASP A C 1
ATOM 2147 O O . ASP A 1 280 ? 29.625 -1.917 -41.422 1.00 89.56 280 ASP A O 1
ATOM 2151 N N . LEU A 1 281 ? 30.856 -3.153 -39.995 1.00 85.38 281 LEU A N 1
ATOM 2152 C CA . LEU A 1 281 ? 29.909 -3.085 -38.881 1.00 85.38 281 LEU A CA 1
ATOM 2153 C C . LEU A 1 281 ? 30.037 -1.787 -38.072 1.00 85.38 281 LEU A C 1
ATOM 2155 O O . LEU A 1 281 ? 29.128 -1.485 -37.299 1.00 85.38 281 LEU A O 1
ATOM 2159 N N . THR A 1 282 ? 31.096 -0.991 -38.259 1.00 82.75 282 THR A N 1
ATOM 2160 C CA . THR A 1 282 ? 31.290 0.260 -37.503 1.00 82.75 282 THR A CA 1
ATOM 2161 C C . THR A 1 282 ? 30.197 1.279 -37.810 1.00 82.75 282 THR A C 1
ATOM 2163 O O . THR A 1 282 ? 29.707 1.950 -36.906 1.00 82.75 282 THR A O 1
ATOM 2166 N N . SER A 1 283 ? 29.718 1.299 -39.058 1.00 77.88 283 SER A N 1
ATOM 2167 C CA . SER A 1 283 ? 28.594 2.132 -39.510 1.00 77.88 283 SER A CA 1
ATOM 2168 C C . SER A 1 283 ? 27.248 1.792 -38.854 1.00 77.88 283 SER A C 1
ATOM 2170 O O . SER A 1 283 ? 26.302 2.571 -38.945 1.00 77.88 283 SER A O 1
ATOM 2172 N N . THR A 1 284 ? 27.147 0.629 -38.202 1.00 80.62 284 THR A N 1
ATOM 2173 C CA . THR A 1 284 ? 25.937 0.177 -37.496 1.00 80.62 284 THR A CA 1
ATOM 2174 C C . THR A 1 284 ? 26.018 0.362 -35.985 1.00 80.62 284 THR A C 1
ATOM 2176 O O . THR A 1 284 ? 25.046 0.071 -35.287 1.00 80.62 284 THR A O 1
ATOM 2179 N N . CYS A 1 285 ? 27.162 0.816 -35.470 1.00 83.56 285 CYS A N 1
ATOM 2180 C CA . CYS A 1 285 ? 27.319 1.053 -34.047 1.00 83.56 285 CYS A CA 1
ATOM 2181 C C . CYS A 1 285 ? 26.529 2.288 -33.616 1.00 83.56 285 CYS A C 1
ATOM 2183 O O . CYS A 1 285 ? 26.496 3.302 -34.309 1.00 83.56 285 CYS A O 1
ATOM 2185 N N . GLU A 1 286 ? 25.879 2.179 -32.462 1.00 80.69 286 GLU A N 1
ATOM 2186 C CA . GLU A 1 286 ? 25.130 3.284 -31.875 1.00 80.69 286 GLU A CA 1
ATOM 2187 C C . GLU A 1 286 ? 26.102 4.368 -31.377 1.00 80.69 286 GLU A C 1
ATOM 2189 O O . GLU A 1 286 ? 27.172 4.048 -30.854 1.00 80.69 286 GLU A O 1
ATOM 2194 N N . GLU A 1 287 ? 25.750 5.640 -31.573 1.00 78.94 287 GLU A N 1
ATOM 2195 C CA . GLU A 1 287 ? 26.549 6.774 -31.095 1.00 78.94 287 GLU A CA 1
ATOM 2196 C C . GLU A 1 287 ? 26.595 6.824 -29.557 1.00 78.94 287 GLU A C 1
ATOM 2198 O O . GLU A 1 287 ? 25.730 6.275 -28.867 1.00 78.94 287 GLU A O 1
ATOM 2203 N N . GLU A 1 288 ? 27.616 7.490 -29.006 1.00 76.19 288 GLU A N 1
ATOM 2204 C CA . GLU A 1 288 ? 27.785 7.623 -27.559 1.00 76.19 288 GLU A CA 1
ATOM 2205 C C . GLU A 1 288 ? 26.555 8.267 -26.910 1.00 76.19 288 GLU A C 1
ATOM 2207 O O . GLU A 1 288 ? 26.204 9.418 -27.172 1.00 76.19 288 GLU A O 1
ATOM 2212 N N . LYS A 1 289 ? 25.901 7.512 -26.022 1.00 78.00 289 LYS A N 1
ATOM 2213 C CA . LYS A 1 289 ? 24.760 8.011 -25.260 1.00 78.00 289 LYS A CA 1
ATOM 2214 C C . LYS A 1 289 ? 25.230 8.751 -24.005 1.00 78.00 289 LYS A C 1
ATOM 2216 O O . LYS A 1 289 ? 26.015 8.191 -23.231 1.00 78.00 289 LYS A O 1
ATOM 2221 N N . PRO A 1 290 ? 24.723 9.971 -23.748 1.00 75.94 290 PRO A N 1
ATOM 2222 C CA . PRO A 1 290 ? 24.979 10.657 -22.491 1.00 75.94 290 PRO A CA 1
ATOM 2223 C C . PRO A 1 290 ? 24.456 9.818 -21.319 1.00 75.94 290 PRO A C 1
ATOM 2225 O O . PRO A 1 290 ? 23.447 9.126 -21.435 1.00 75.94 290 PRO A O 1
ATOM 2228 N N . ASN A 1 291 ? 25.147 9.893 -20.182 1.00 81.50 291 ASN A N 1
ATOM 2229 C CA . ASN A 1 291 ? 24.853 9.122 -18.969 1.00 81.50 291 ASN A CA 1
ATOM 2230 C C . ASN A 1 291 ? 24.988 7.597 -19.103 1.00 81.50 291 ASN A C 1
ATOM 2232 O O . ASN A 1 291 ? 24.424 6.842 -18.309 1.00 81.50 291 ASN A O 1
ATOM 2236 N N . CYS A 1 292 ? 25.773 7.131 -20.075 1.00 83.88 292 CYS A N 1
ATOM 2237 C CA . CYS A 1 292 ? 26.062 5.719 -20.258 1.00 83.88 292 CYS A CA 1
ATOM 2238 C C . CYS A 1 292 ? 27.560 5.433 -20.208 1.00 83.88 292 CYS A C 1
ATOM 2240 O O . CYS A 1 292 ? 28.383 6.194 -20.708 1.00 83.88 292 CYS A O 1
ATOM 2242 N N . VAL A 1 293 ? 27.914 4.306 -19.599 1.00 85.81 293 VAL A N 1
ATOM 2243 C CA . VAL A 1 293 ? 29.272 3.771 -19.615 1.00 85.81 293 VAL A CA 1
ATOM 2244 C C . VAL A 1 293 ? 29.350 2.752 -20.743 1.00 85.81 293 VAL A C 1
ATOM 2246 O O . VAL A 1 293 ? 28.633 1.748 -20.732 1.00 85.81 293 VAL A O 1
ATOM 2249 N N . ALA A 1 294 ? 30.208 3.030 -21.722 1.00 85.38 294 ALA A N 1
ATOM 2250 C CA . ALA A 1 294 ? 30.494 2.116 -22.814 1.00 85.38 294 ALA A CA 1
ATOM 2251 C C . ALA A 1 294 ? 31.359 0.948 -22.318 1.00 85.38 294 ALA A C 1
ATOM 2253 O O . ALA A 1 294 ? 32.352 1.143 -21.616 1.00 85.38 294 ALA A O 1
ATOM 2254 N N . TYR A 1 295 ? 31.012 -0.270 -22.716 1.00 84.81 295 TYR A N 1
ATOM 2255 C CA . TYR A 1 295 ? 31.845 -1.455 -22.540 1.00 84.81 295 TYR A CA 1
ATOM 2256 C C . TYR A 1 295 ? 31.806 -2.300 -23.809 1.00 84.81 295 TYR A C 1
ATOM 2258 O O . TYR A 1 295 ? 30.806 -2.329 -24.523 1.00 84.81 295 TYR A O 1
ATOM 2266 N N . ARG A 1 296 ? 32.902 -2.990 -24.120 1.00 83.69 296 ARG A N 1
ATOM 2267 C CA . ARG A 1 296 ? 32.992 -3.839 -25.310 1.00 83.69 296 ARG A CA 1
ATOM 2268 C C . ARG A 1 296 ? 33.088 -5.296 -24.878 1.00 83.69 296 ARG A C 1
ATOM 2270 O O . ARG A 1 296 ? 33.993 -5.659 -24.133 1.00 83.69 296 ARG A O 1
ATOM 2277 N N . ALA A 1 297 ? 32.129 -6.114 -25.302 1.00 82.25 297 ALA A N 1
ATOM 2278 C CA . ALA A 1 297 ? 32.200 -7.556 -25.089 1.00 82.25 297 ALA A CA 1
ATOM 2279 C C . ALA A 1 297 ? 33.233 -8.168 -26.048 1.00 82.25 297 ALA A C 1
ATOM 2281 O O . ALA A 1 297 ? 33.353 -7.726 -27.191 1.00 82.25 297 ALA A O 1
ATOM 2282 N N . GLU A 1 298 ? 33.974 -9.182 -25.599 1.00 82.50 298 GLU A N 1
ATOM 2283 C CA . GLU A 1 298 ? 34.913 -9.908 -26.464 1.00 82.50 298 GLU A CA 1
ATOM 2284 C C . GLU A 1 298 ? 34.185 -10.462 -27.701 1.00 82.50 298 GLU A C 1
ATOM 2286 O O . GLU A 1 298 ? 33.112 -11.060 -27.591 1.00 82.50 298 GLU A O 1
ATOM 2291 N N . GLY A 1 299 ? 34.749 -10.234 -28.890 1.00 81.50 299 GLY A N 1
ATOM 2292 C CA . GLY A 1 299 ? 34.150 -10.642 -30.162 1.00 81.50 299 GLY A CA 1
ATOM 2293 C C . GLY A 1 299 ? 33.012 -9.748 -30.672 1.00 81.50 299 GLY A C 1
ATOM 2294 O O . GLY A 1 299 ? 32.504 -10.002 -31.764 1.00 81.50 299 GLY A O 1
ATOM 2295 N N . ALA A 1 300 ? 32.614 -8.703 -29.939 1.00 86.00 300 ALA A N 1
ATOM 2296 C CA . ALA A 1 300 ? 31.653 -7.711 -30.417 1.00 86.00 300 ALA A CA 1
ATOM 2297 C C . ALA A 1 300 ? 32.369 -6.520 -31.070 1.00 86.00 300 ALA A C 1
ATOM 2299 O O . ALA A 1 300 ? 33.312 -5.969 -30.503 1.00 86.00 300 ALA A O 1
ATOM 2300 N N . CYS A 1 301 ? 31.888 -6.091 -32.241 1.00 85.75 301 CYS A N 1
ATOM 2301 C CA . CYS A 1 301 ? 32.389 -4.877 -32.888 1.00 85.75 301 CYS A CA 1
ATOM 2302 C C . CYS A 1 301 ? 31.992 -3.610 -32.108 1.00 85.75 301 CYS A C 1
ATOM 2304 O O . CYS A 1 301 ? 32.831 -2.780 -31.755 1.00 85.75 301 CYS A O 1
ATOM 2306 N N . CYS A 1 302 ? 30.698 -3.464 -31.818 1.00 86.19 302 CYS A N 1
ATOM 2307 C CA . CYS A 1 302 ? 30.158 -2.248 -31.221 1.00 86.19 302 CYS A CA 1
ATOM 2308 C C . CYS A 1 302 ? 30.258 -2.253 -29.694 1.00 86.19 302 CYS A C 1
ATOM 2310 O O . CYS A 1 302 ? 30.189 -3.302 -29.047 1.00 86.19 302 CYS A O 1
ATOM 2312 N N . HIS A 1 303 ? 30.382 -1.055 -29.119 1.00 83.88 303 HIS A N 1
ATOM 2313 C CA . HIS A 1 303 ? 30.208 -0.871 -27.685 1.00 83.88 303 HIS A CA 1
ATOM 2314 C C . HIS A 1 303 ? 28.761 -1.165 -27.298 1.00 83.88 303 HIS A C 1
ATOM 2316 O O . HIS A 1 303 ? 27.822 -0.816 -28.011 1.00 83.88 303 HIS A O 1
ATOM 2322 N N . ASN A 1 304 ? 28.602 -1.809 -26.153 1.00 85.62 304 ASN A N 1
ATOM 2323 C CA . ASN A 1 304 ? 27.346 -1.864 -25.440 1.00 85.62 304 ASN A CA 1
ATOM 2324 C C . ASN A 1 304 ? 27.372 -0.807 -24.331 1.00 85.62 304 ASN A C 1
ATOM 2326 O O . ASN A 1 304 ? 28.438 -0.345 -23.919 1.00 85.62 304 ASN A O 1
ATOM 2330 N N . TYR A 1 305 ? 26.200 -0.416 -23.853 1.00 85.00 305 TYR A N 1
ATOM 2331 C CA . TYR A 1 305 ? 26.052 0.715 -22.950 1.00 85.00 305 TYR A CA 1
ATOM 2332 C C . TYR A 1 305 ? 25.290 0.289 -21.701 1.00 85.00 305 TYR A C 1
ATOM 2334 O O . TYR A 1 305 ? 24.209 -0.291 -21.789 1.00 85.00 305 TYR A O 1
ATOM 2342 N N . THR A 1 306 ? 25.844 0.613 -20.535 1.00 85.94 306 THR A N 1
ATOM 2343 C CA . THR A 1 306 ? 25.117 0.556 -19.262 1.00 85.94 306 THR A CA 1
ATOM 2344 C C . THR A 1 306 ? 24.860 1.983 -18.811 1.00 85.94 306 THR A C 1
ATOM 2346 O O . THR A 1 306 ? 25.805 2.728 -18.552 1.00 85.94 306 THR A O 1
ATOM 2349 N N . CYS A 1 307 ? 23.591 2.376 -18.747 1.00 88.56 307 CYS A N 1
ATOM 2350 C CA . CYS A 1 307 ? 23.210 3.755 -18.458 1.00 88.56 307 CYS A CA 1
ATOM 2351 C C . CYS A 1 307 ? 22.820 3.940 -16.991 1.00 88.56 307 CYS A C 1
ATOM 2353 O O . CYS A 1 307 ? 22.037 3.154 -16.451 1.00 88.56 307 CYS A O 1
ATOM 2355 N N . TYR A 1 308 ? 23.360 4.985 -16.363 1.00 92.00 308 TYR A N 1
ATOM 2356 C CA . TYR A 1 308 ? 22.992 5.411 -15.015 1.00 92.00 308 TYR A CA 1
ATOM 2357 C C . TYR A 1 308 ? 21.856 6.435 -15.079 1.00 92.00 308 TYR A C 1
ATOM 2359 O O . TYR A 1 308 ? 21.639 7.094 -16.096 1.00 92.00 308 TYR A O 1
ATOM 2367 N N . CYS A 1 309 ? 21.128 6.580 -13.979 1.00 91.75 309 CYS A N 1
ATOM 2368 C CA . CYS A 1 309 ? 20.075 7.575 -13.841 1.00 91.75 309 CYS A CA 1
ATOM 2369 C C . CYS A 1 309 ? 20.582 8.751 -13.011 1.00 91.75 309 CYS A C 1
ATOM 2371 O O . CYS A 1 309 ? 21.325 8.569 -12.046 1.00 91.75 309 CYS A O 1
ATOM 2373 N N . GLU A 1 310 ? 20.152 9.959 -13.356 1.00 92.00 310 GLU A N 1
ATOM 2374 C CA . GLU A 1 310 ? 20.389 11.145 -12.539 1.00 92.00 310 GLU A CA 1
ATOM 2375 C C . GLU A 1 310 ? 19.101 11.495 -11.791 1.00 92.00 310 GLU A C 1
ATOM 2377 O O . GLU A 1 310 ? 18.052 11.719 -12.396 1.00 92.00 310 GLU A O 1
ATOM 2382 N N . PHE A 1 311 ? 19.161 11.500 -10.460 1.00 91.50 311 PHE A N 1
ATOM 2383 C CA . PHE A 1 311 ? 18.012 11.792 -9.610 1.00 91.50 311 PHE A CA 1
ATOM 2384 C C . PHE A 1 311 ? 18.405 12.763 -8.500 1.00 91.50 311 PHE A C 1
ATOM 2386 O O . PHE A 1 311 ? 19.279 12.466 -7.689 1.00 91.50 311 PHE A O 1
ATOM 2393 N N . GLN A 1 312 ? 17.757 13.933 -8.474 1.00 89.06 312 GLN A N 1
ATOM 2394 C CA . GLN A 1 312 ? 17.998 15.003 -7.489 1.00 89.06 312 GLN A CA 1
ATOM 2395 C C . GLN A 1 312 ? 19.481 15.419 -7.365 1.00 89.06 312 GLN A C 1
ATOM 2397 O O . GLN A 1 312 ? 19.955 15.749 -6.282 1.00 89.06 312 GLN A O 1
ATOM 2402 N N . GLY A 1 313 ? 20.222 15.405 -8.479 1.00 87.25 313 GLY A N 1
ATOM 2403 C CA . GLY A 1 313 ? 21.651 15.744 -8.515 1.00 87.25 313 GLY A CA 1
ATOM 2404 C C . GLY A 1 313 ? 22.587 14.627 -8.033 1.00 87.25 313 GLY A C 1
ATOM 2405 O O . GLY A 1 313 ? 23.794 14.839 -7.952 1.00 87.25 313 GLY A O 1
ATOM 2406 N N . GLY A 1 314 ? 22.051 13.443 -7.715 1.00 89.06 314 GLY A N 1
ATOM 2407 C CA . GLY A 1 314 ? 22.815 12.232 -7.433 1.00 89.06 314 GLY A CA 1
ATOM 2408 C C . GLY A 1 314 ? 22.802 11.258 -8.612 1.00 89.06 314 GLY A C 1
ATOM 2409 O O . GLY A 1 314 ? 21.780 11.080 -9.278 1.00 89.06 314 GLY A O 1
ATOM 2410 N N . ARG A 1 315 ? 23.936 10.592 -8.844 1.00 92.62 315 ARG A N 1
ATOM 2411 C CA . ARG A 1 315 ? 24.060 9.482 -9.797 1.00 92.62 315 ARG A CA 1
ATOM 2412 C C . ARG A 1 315 ? 23.568 8.181 -9.158 1.00 92.62 315 ARG A C 1
ATOM 2414 O O . ARG A 1 315 ? 23.966 7.876 -8.036 1.00 92.62 315 ARG A O 1
ATOM 2421 N N . ARG A 1 316 ? 22.737 7.430 -9.888 1.00 93.25 316 ARG A N 1
ATOM 2422 C CA . ARG A 1 316 ? 22.181 6.124 -9.500 1.00 93.25 316 ARG A CA 1
ATOM 2423 C C . ARG A 1 316 ? 22.548 5.066 -10.529 1.00 93.25 316 ARG A C 1
ATOM 2425 O O . ARG A 1 316 ? 22.265 5.244 -11.714 1.00 93.25 316 ARG A O 1
ATOM 2432 N N . GLU A 1 317 ? 23.193 3.993 -10.098 1.00 92.38 317 GLU A N 1
ATOM 2433 C CA . GLU A 1 317 ? 23.664 2.942 -11.005 1.00 92.38 317 GLU A CA 1
ATOM 2434 C C . GLU A 1 317 ? 22.502 2.098 -11.553 1.00 92.38 317 GLU A C 1
ATOM 2436 O O . GLU A 1 317 ? 21.433 2.006 -10.948 1.00 92.38 317 GLU A O 1
ATOM 2441 N N . HIS A 1 318 ? 22.707 1.452 -12.705 1.00 89.94 318 HIS A N 1
ATOM 2442 C CA . HIS A 1 318 ? 21.736 0.493 -13.240 1.00 89.94 318 HIS A CA 1
ATOM 2443 C C . HIS A 1 318 ? 21.443 -0.614 -12.210 1.00 89.94 318 HIS A C 1
ATOM 2445 O O . HIS A 1 318 ? 22.360 -1.265 -11.711 1.00 89.94 318 HIS A O 1
ATOM 2451 N N . GLY A 1 319 ? 20.162 -0.842 -11.922 1.00 88.88 319 GLY A N 1
ATOM 2452 C CA . GLY A 1 319 ? 19.670 -1.790 -10.925 1.00 88.88 319 GLY A CA 1
ATOM 2453 C C . GLY A 1 319 ? 19.603 -1.241 -9.496 1.00 88.88 319 GLY A C 1
ATOM 2454 O O . GLY A 1 319 ? 19.104 -1.943 -8.619 1.00 88.88 319 GLY A O 1
ATOM 2455 N N . GLU A 1 320 ? 20.070 -0.015 -9.236 1.00 93.69 320 GLU A N 1
ATOM 2456 C CA . GLU A 1 320 ? 19.982 0.601 -7.908 1.00 93.69 320 GLU A CA 1
ATOM 2457 C C . GLU A 1 320 ? 18.529 0.956 -7.567 1.00 93.69 320 GLU A C 1
ATOM 2459 O O . GLU A 1 320 ? 17.842 1.628 -8.345 1.00 93.69 320 GLU A O 1
ATOM 2464 N N . GLU A 1 321 ? 18.082 0.527 -6.384 1.00 94.31 321 GLU A N 1
ATOM 2465 C CA . GLU A 1 321 ? 16.799 0.907 -5.795 1.00 94.31 321 GLU A CA 1
ATOM 2466 C C . GLU A 1 321 ? 17.007 2.003 -4.743 1.00 94.31 321 GLU A C 1
ATOM 2468 O O . GLU A 1 321 ? 17.887 1.904 -3.887 1.00 94.31 321 GLU A O 1
ATOM 2473 N N . PHE A 1 322 ? 16.201 3.061 -4.802 1.00 93.06 322 PHE A N 1
ATOM 2474 C CA . PHE A 1 322 ? 16.306 4.221 -3.918 1.00 93.06 322 PHE A CA 1
ATOM 2475 C C . PHE A 1 322 ? 14.936 4.867 -3.695 1.00 93.06 322 PHE A C 1
ATOM 2477 O O . PHE A 1 322 ? 14.019 4.710 -4.499 1.00 93.06 322 PHE A O 1
ATOM 2484 N N . PHE A 1 323 ? 14.775 5.602 -2.595 1.00 92.31 323 PHE A N 1
ATOM 2485 C CA . PHE A 1 323 ? 13.526 6.308 -2.311 1.00 92.31 323 PHE A CA 1
ATOM 2486 C C . PHE A 1 323 ? 13.461 7.668 -3.012 1.00 92.31 323 PHE A C 1
ATOM 2488 O O . PHE A 1 323 ? 14.481 8.305 -3.271 1.00 92.31 323 PHE A O 1
ATOM 2495 N N . ASP A 1 324 ? 12.245 8.135 -3.301 1.00 90.62 324 ASP A N 1
ATOM 2496 C CA . ASP A 1 324 ? 12.002 9.442 -3.923 1.00 90.62 324 ASP A CA 1
ATOM 2497 C C . ASP A 1 324 ? 12.385 10.638 -3.032 1.00 90.62 324 ASP A C 1
ATOM 2499 O O . ASP A 1 324 ? 12.616 11.742 -3.535 1.00 90.62 324 ASP A O 1
ATOM 2503 N N . SER A 1 325 ? 12.481 10.426 -1.718 1.00 87.69 325 SER A N 1
ATOM 2504 C CA . SER A 1 325 ? 12.969 11.407 -0.751 1.00 87.69 325 SER A CA 1
ATOM 2505 C C . SER A 1 325 ? 13.561 10.731 0.485 1.00 87.69 325 SER A C 1
ATOM 2507 O O . SER A 1 325 ? 12.930 9.854 1.069 1.00 87.69 325 SER A O 1
ATOM 2509 N N . ASP A 1 326 ? 14.717 11.217 0.948 1.00 83.56 326 ASP A N 1
ATOM 2510 C CA . ASP A 1 326 ? 15.318 10.784 2.221 1.00 83.56 326 ASP A CA 1
ATOM 2511 C C . ASP A 1 326 ? 14.498 11.237 3.438 1.00 83.56 326 ASP A C 1
ATOM 2513 O O . ASP A 1 326 ? 14.475 10.579 4.477 1.00 83.56 326 ASP A O 1
ATOM 2517 N N . ALA A 1 327 ? 13.810 12.377 3.322 1.00 83.38 327 ALA A N 1
ATOM 2518 C CA . ALA A 1 327 ? 12.997 12.910 4.406 1.00 83.38 327 ALA A CA 1
ATOM 2519 C C . ALA A 1 327 ? 11.642 12.205 4.498 1.00 83.38 327 ALA A C 1
ATOM 2521 O O . ALA A 1 327 ? 11.151 11.987 5.602 1.00 83.38 327 ALA A O 1
ATOM 2522 N N . HIS A 1 328 ? 11.034 11.861 3.360 1.00 85.38 328 HIS A N 1
ATOM 2523 C CA . HIS A 1 328 ? 9.675 11.321 3.293 1.00 85.38 328 HIS A CA 1
ATOM 2524 C C . HIS A 1 328 ? 9.565 10.256 2.189 1.00 85.38 328 HIS A C 1
ATOM 2526 O O . HIS A 1 328 ? 9.056 10.561 1.108 1.00 85.38 328 HIS A O 1
ATOM 2532 N N . PRO A 1 329 ? 10.053 9.028 2.438 1.00 87.44 329 PRO A N 1
ATOM 2533 C CA . PRO A 1 329 ? 10.160 7.981 1.424 1.00 87.44 329 PRO A CA 1
ATOM 2534 C C . PRO A 1 329 ? 8.780 7.408 1.080 1.00 87.44 329 PRO A C 1
ATOM 2536 O O . PRO A 1 329 ? 8.276 6.529 1.776 1.00 87.44 329 PRO A O 1
ATOM 2539 N N . CYS A 1 330 ? 8.152 7.911 0.017 1.00 88.12 330 CYS A N 1
ATOM 2540 C CA . CYS A 1 330 ? 6.815 7.486 -0.412 1.00 88.12 330 CYS A CA 1
ATOM 2541 C C . CYS A 1 330 ? 6.849 6.508 -1.578 1.00 88.12 330 CYS A C 1
ATOM 2543 O O . CYS A 1 330 ? 5.957 5.673 -1.723 1.00 88.12 330 CYS A O 1
ATOM 2545 N N . ARG A 1 331 ? 7.877 6.584 -2.417 1.00 90.94 331 ARG A N 1
ATOM 2546 C CA . ARG A 1 331 ? 8.019 5.703 -3.573 1.00 90.94 331 ARG A CA 1
ATOM 2547 C C . ARG A 1 331 ? 9.388 5.066 -3.568 1.00 90.94 331 ARG A C 1
ATOM 2549 O O . ARG A 1 331 ? 10.395 5.755 -3.429 1.00 90.94 331 ARG A O 1
ATOM 2556 N N . LEU A 1 332 ? 9.403 3.750 -3.756 1.00 92.44 332 LEU A N 1
ATOM 2557 C CA . LEU A 1 332 ? 10.616 3.018 -4.075 1.00 92.44 332 LEU A CA 1
ATOM 2558 C C . LEU A 1 332 ? 10.808 3.079 -5.590 1.00 92.44 332 LEU A C 1
ATOM 2560 O O . LEU A 1 332 ? 9.955 2.621 -6.359 1.00 92.44 332 LEU A O 1
ATOM 2564 N N . LEU A 1 333 ? 11.905 3.694 -6.004 1.00 94.44 333 LEU A N 1
ATOM 2565 C CA . LEU A 1 333 ? 12.305 3.883 -7.388 1.00 94.44 333 LEU A CA 1
ATOM 2566 C C . LEU A 1 333 ? 13.446 2.924 -7.727 1.00 94.44 333 LEU A C 1
ATOM 2568 O O . LEU A 1 333 ? 14.223 2.555 -6.850 1.00 94.44 333 LEU A O 1
ATOM 2572 N N . ARG A 1 334 ? 13.568 2.551 -9.000 1.00 95.00 334 ARG A N 1
ATOM 2573 C CA . ARG A 1 334 ? 14.699 1.787 -9.529 1.00 95.00 334 ARG A CA 1
ATOM 2574 C C . ARG A 1 334 ? 15.222 2.420 -10.803 1.00 95.00 334 ARG A C 1
ATOM 2576 O O . ARG A 1 334 ? 14.442 2.867 -11.643 1.00 95.00 334 ARG A O 1
ATOM 2583 N N . CYS A 1 335 ? 16.542 2.456 -10.945 1.00 94.69 335 CYS A N 1
ATOM 2584 C CA . CYS A 1 335 ? 17.174 2.856 -12.193 1.00 94.69 335 CYS A CA 1
ATOM 2585 C C . CYS A 1 335 ? 17.318 1.658 -13.142 1.00 94.69 335 CYS A C 1
ATOM 2587 O O . CYS A 1 335 ? 18.147 0.783 -12.920 1.00 94.69 335 CYS A O 1
ATOM 2589 N N . ASP A 1 336 ? 16.562 1.643 -14.235 1.00 90.81 336 ASP A N 1
ATOM 2590 C CA . ASP A 1 336 ? 16.619 0.623 -15.279 1.00 90.81 336 ASP A CA 1
ATOM 2591 C C . ASP A 1 336 ? 17.198 1.233 -16.568 1.00 90.81 336 ASP A C 1
ATOM 2593 O O . ASP A 1 336 ? 16.480 1.767 -17.409 1.00 90.81 336 ASP A O 1
ATOM 2597 N N . ASN A 1 337 ? 18.524 1.154 -16.726 1.00 87.81 337 ASN A N 1
ATOM 2598 C CA . ASN A 1 337 ? 19.260 1.595 -17.928 1.00 87.81 337 ASN A CA 1
ATOM 2599 C C . ASN A 1 337 ? 18.949 3.051 -18.313 1.00 87.81 337 ASN A C 1
ATOM 2601 O O . ASN A 1 337 ? 18.525 3.347 -19.428 1.00 87.81 337 ASN A O 1
ATOM 2605 N N . GLY A 1 338 ? 19.178 3.973 -17.376 1.00 88.44 338 GLY A N 1
ATOM 2606 C CA . GLY A 1 338 ? 18.933 5.404 -17.575 1.00 88.44 338 GLY A CA 1
ATOM 2607 C C . GLY A 1 338 ? 17.469 5.826 -17.425 1.00 88.44 338 GLY A C 1
ATOM 2608 O O . GLY A 1 338 ? 17.178 7.020 -17.456 1.00 88.44 338 GLY A O 1
ATOM 2609 N N . VAL A 1 339 ? 16.544 4.884 -17.212 1.00 89.50 339 VAL A N 1
ATOM 2610 C CA . VAL A 1 339 ? 15.128 5.172 -16.960 1.00 89.50 339 VAL A CA 1
ATOM 2611 C C . VAL A 1 339 ? 14.794 4.899 -15.500 1.00 89.50 339 VAL A C 1
ATOM 2613 O O . VAL A 1 339 ? 15.000 3.798 -15.003 1.00 89.50 339 VAL A O 1
ATOM 2616 N N . ILE A 1 340 ? 14.241 5.891 -14.806 1.00 92.62 340 ILE A N 1
ATOM 2617 C CA . ILE A 1 340 ? 13.754 5.716 -13.434 1.00 92.62 340 ILE A CA 1
ATOM 2618 C C . ILE A 1 340 ? 12.329 5.161 -13.487 1.00 92.62 340 ILE A C 1
ATOM 2620 O O . ILE A 1 340 ? 11.430 5.799 -14.038 1.00 92.62 340 ILE A O 1
ATOM 2624 N N . SER A 1 341 ? 12.117 3.987 -12.900 1.00 92.75 341 SER A N 1
ATOM 2625 C CA . SER A 1 341 ? 10.816 3.326 -12.780 1.00 92.75 341 SER A CA 1
ATOM 2626 C C . SER A 1 341 ? 10.388 3.238 -11.309 1.00 92.75 341 SER A C 1
ATOM 2628 O O . SER A 1 341 ? 11.220 3.250 -10.405 1.00 92.75 341 SER A O 1
ATOM 2630 N N . SER A 1 342 ? 9.079 3.198 -11.038 1.00 91.19 342 SER A N 1
ATOM 2631 C CA . SER A 1 342 ? 8.564 2.951 -9.683 1.00 91.19 342 SER A CA 1
ATOM 2632 C C . SER A 1 342 ? 8.383 1.450 -9.477 1.00 91.19 342 SER A C 1
ATOM 2634 O O . SER A 1 342 ? 7.706 0.798 -10.270 1.00 91.19 342 SER A O 1
ATOM 2636 N N . VAL A 1 343 ? 8.988 0.914 -8.417 1.00 89.31 343 VAL A N 1
ATOM 2637 C CA . VAL A 1 343 ? 8.888 -0.502 -8.028 1.00 89.31 343 VAL A CA 1
ATOM 2638 C C . VAL A 1 343 ? 7.744 -0.712 -7.042 1.00 89.31 343 VAL A C 1
ATOM 2640 O O . VAL A 1 343 ? 7.000 -1.684 -7.146 1.00 89.31 343 VAL A O 1
ATOM 2643 N N . ALA A 1 344 ? 7.590 0.213 -6.094 1.00 83.12 344 ALA A N 1
ATOM 2644 C CA . ALA A 1 344 ? 6.531 0.187 -5.097 1.00 83.12 344 ALA A CA 1
ATOM 2645 C C . ALA A 1 344 ? 6.122 1.609 -4.696 1.00 83.12 344 ALA A C 1
ATOM 2647 O O . ALA A 1 344 ? 6.932 2.540 -4.720 1.00 83.12 344 ALA A O 1
ATOM 2648 N N . SER A 1 345 ? 4.862 1.757 -4.296 1.00 82.81 345 SER A N 1
ATOM 2649 C CA . SER A 1 345 ? 4.296 2.991 -3.756 1.00 82.81 345 SER A CA 1
ATOM 2650 C C . SER A 1 345 ? 3.744 2.718 -2.356 1.00 82.81 345 SER A C 1
ATOM 2652 O O . SER A 1 345 ? 3.042 1.732 -2.137 1.00 82.81 345 SER A O 1
ATOM 2654 N N . LEU A 1 346 ? 4.092 3.595 -1.416 1.00 77.31 346 LEU A N 1
ATOM 2655 C CA . LEU A 1 346 ? 3.558 3.673 -0.055 1.00 77.31 346 LEU A CA 1
ATOM 2656 C C . LEU A 1 346 ? 2.462 4.753 0.040 1.00 77.31 346 LEU A C 1
ATOM 2658 O O . LEU A 1 346 ? 2.141 5.206 1.136 1.00 77.31 346 LEU A O 1
ATOM 2662 N N . ASP A 1 347 ? 1.893 5.183 -1.093 1.00 74.19 347 ASP A N 1
ATOM 2663 C CA . ASP A 1 347 ? 0.962 6.320 -1.160 1.00 74.19 347 ASP A CA 1
ATOM 2664 C C . ASP A 1 347 ? -0.424 6.027 -0.537 1.00 74.19 347 ASP A C 1
ATOM 2666 O O . ASP A 1 347 ? -1.257 6.932 -0.443 1.00 74.19 347 ASP A O 1
ATOM 2670 N N . ASP A 1 348 ? -0.673 4.803 -0.056 1.00 78.94 348 ASP A N 1
ATOM 2671 C CA . ASP A 1 348 ? -1.898 4.413 0.659 1.00 78.94 348 ASP A CA 1
ATOM 2672 C C . ASP A 1 348 ? -1.905 4.926 2.112 1.00 78.94 348 ASP A C 1
ATOM 2674 O O . ASP A 1 348 ? -1.906 4.180 3.095 1.00 78.94 348 ASP A O 1
ATOM 2678 N N . CYS A 1 349 ? -1.933 6.248 2.264 1.00 80.69 349 CYS A N 1
ATOM 2679 C CA . CYS A 1 349 ? -2.123 6.889 3.558 1.00 80.69 349 CYS A CA 1
ATOM 2680 C C . CYS A 1 349 ? -3.612 6.953 3.924 1.00 80.69 349 CYS A C 1
ATOM 2682 O O . CYS A 1 349 ? -4.447 7.395 3.132 1.00 80.69 349 CYS A O 1
ATOM 2684 N N . GLN A 1 350 ? -3.952 6.585 5.163 1.00 78.62 350 GLN A N 1
ATOM 2685 C CA . GLN A 1 350 ? -5.314 6.760 5.667 1.00 78.62 350 GLN A CA 1
ATOM 2686 C C . GLN A 1 350 ? -5.697 8.253 5.727 1.00 78.62 350 GLN A C 1
ATOM 2688 O O . GLN A 1 350 ? -4.870 9.088 6.106 1.00 78.62 350 GLN A O 1
ATOM 2693 N N . PRO A 1 351 ? -6.947 8.616 5.381 1.00 74.12 351 PRO A N 1
ATOM 2694 C CA . PRO A 1 351 ? -7.426 9.985 5.528 1.00 74.12 351 PRO A CA 1
ATOM 2695 C C . PRO A 1 351 ? -7.465 10.383 7.011 1.00 74.12 351 PRO A C 1
ATOM 2697 O O . PRO A 1 351 ? -8.115 9.728 7.823 1.00 74.12 351 PRO A O 1
ATOM 2700 N N . LEU A 1 352 ? -6.777 11.474 7.355 1.00 75.88 352 LEU A N 1
ATOM 2701 C CA . LEU A 1 352 ? -6.731 12.028 8.711 1.00 75.88 352 LEU A CA 1
ATOM 2702 C C . LEU A 1 352 ? -7.799 13.113 8.889 1.00 75.88 352 LEU A C 1
ATOM 2704 O O . LEU A 1 352 ? -7.925 13.998 8.043 1.00 75.88 352 LEU A O 1
ATOM 2708 N N . ASN A 1 353 ? -8.513 13.082 10.015 1.00 72.56 353 ASN A N 1
ATOM 2709 C CA . ASN A 1 353 ? -9.501 14.092 10.410 1.00 72.56 353 ASN A CA 1
ATOM 2710 C C . ASN A 1 353 ? -8.991 14.911 11.610 1.00 72.56 353 ASN A C 1
ATOM 2712 O O . ASN A 1 353 ? -9.552 14.828 12.695 1.00 72.56 353 ASN A O 1
ATOM 2716 N N . CYS A 1 354 ? -7.924 15.692 11.430 1.00 70.56 354 CYS A N 1
ATOM 2717 C CA . CYS A 1 354 ? -7.375 16.575 12.468 1.00 70.56 354 CYS A CA 1
ATOM 2718 C C . CYS A 1 354 ? -6.992 17.946 11.896 1.00 70.56 354 CYS A C 1
ATOM 2720 O O . CYS A 1 354 ? -6.718 18.075 10.701 1.00 70.56 354 CYS A O 1
ATOM 2722 N N . SER A 1 355 ? -7.005 18.983 12.742 1.00 71.00 355 SER A N 1
ATOM 2723 C CA . SER A 1 355 ? -6.714 20.371 12.348 1.00 71.00 355 SER A CA 1
ATOM 2724 C C . SER A 1 355 ? -5.246 20.610 12.016 1.00 71.00 355 SER A C 1
ATOM 2726 O O . SER A 1 355 ? -4.951 21.370 11.094 1.00 71.00 355 SER A O 1
ATOM 2728 N N . GLU A 1 356 ? -4.336 19.942 12.725 1.00 71.00 356 GLU A N 1
ATOM 2729 C CA . GLU A 1 356 ? -2.901 20.004 12.466 1.00 71.00 356 GLU A CA 1
ATOM 2730 C C . GLU A 1 356 ? -2.339 18.614 12.170 1.00 71.00 356 GLU A C 1
ATOM 2732 O O . GLU A 1 356 ? -2.502 17.662 12.934 1.00 71.00 356 GLU A O 1
ATOM 2737 N N . THR A 1 357 ? -1.651 18.507 11.035 1.00 80.88 357 THR A N 1
ATOM 2738 C CA . THR A 1 357 ? -0.961 17.287 10.613 1.00 80.88 357 THR A CA 1
ATOM 2739 C C . THR A 1 357 ? 0.536 17.526 10.598 1.00 80.88 357 THR A C 1
ATOM 2741 O O . THR A 1 357 ? 0.992 18.501 9.997 1.00 80.88 357 THR A O 1
ATOM 2744 N N . ILE A 1 358 ? 1.301 16.592 11.148 1.00 81.50 358 ILE A N 1
ATOM 2745 C CA . ILE A 1 358 ? 2.757 16.550 11.032 1.00 81.50 358 ILE A CA 1
ATOM 2746 C C . ILE A 1 358 ? 3.160 15.417 10.087 1.00 81.50 358 ILE A C 1
ATOM 2748 O O . ILE A 1 358 ? 2.508 14.374 10.038 1.00 81.50 358 ILE A O 1
ATOM 2752 N N . ARG A 1 359 ? 4.233 15.611 9.317 1.00 85.62 359 ARG A N 1
ATOM 2753 C CA . ARG A 1 359 ? 4.859 14.539 8.534 1.00 85.62 359 ARG A CA 1
ATOM 2754 C C . ARG A 1 359 ? 6.227 14.237 9.146 1.00 85.62 359 ARG A C 1
ATOM 2756 O O . ARG A 1 359 ? 7.126 15.064 8.990 1.00 85.62 359 ARG A O 1
ATOM 2763 N N . PRO A 1 360 ? 6.382 13.129 9.886 1.00 81.06 360 PRO A N 1
ATOM 2764 C CA . PRO A 1 360 ? 7.659 12.783 10.497 1.00 81.06 360 PRO A CA 1
ATOM 2765 C C . PRO A 1 360 ? 8.743 12.551 9.445 1.00 81.06 360 PRO A C 1
ATOM 2767 O O . PRO A 1 360 ? 8.469 12.090 8.336 1.00 81.06 360 PRO A O 1
ATOM 2770 N N . VAL A 1 361 ? 9.985 12.874 9.801 1.00 84.06 361 VAL A N 1
ATOM 2771 C CA . VAL A 1 361 ? 11.149 12.508 8.987 1.00 84.06 361 VAL A CA 1
ATOM 2772 C C . VAL A 1 361 ? 11.285 10.984 9.003 1.00 84.06 361 VAL A C 1
ATOM 2774 O O . VAL A 1 361 ? 11.206 10.373 10.066 1.00 84.06 361 VAL A O 1
ATOM 2777 N N . GLY A 1 362 ? 11.476 10.381 7.833 1.00 84.69 362 GLY A N 1
ATOM 2778 C CA . GLY A 1 362 ? 11.524 8.933 7.629 1.00 84.69 362 GLY A CA 1
ATOM 2779 C C . GLY A 1 362 ? 10.167 8.286 7.337 1.00 84.69 362 GLY A C 1
ATOM 2780 O O . GLY A 1 362 ? 10.133 7.105 7.007 1.00 84.69 362 GLY A O 1
ATOM 2781 N N . GLU A 1 363 ? 9.059 9.032 7.397 1.00 85.69 363 GLU A N 1
ATOM 2782 C CA . GLU A 1 363 ? 7.716 8.512 7.120 1.00 85.69 363 GLU A CA 1
ATOM 2783 C C . GLU A 1 363 ? 7.087 9.181 5.889 1.00 85.69 363 GLU A C 1
ATOM 2785 O O . GLU A 1 363 ? 7.161 10.400 5.701 1.00 85.69 363 GLU A O 1
ATOM 2790 N N . CYS A 1 364 ? 6.424 8.377 5.052 1.00 86.69 364 CYS A N 1
ATOM 2791 C CA . CYS A 1 364 ? 5.656 8.887 3.915 1.00 86.69 364 CYS A CA 1
ATOM 2792 C C . CYS A 1 364 ? 4.365 9.593 4.361 1.00 86.69 364 CYS A C 1
ATOM 2794 O O . CYS A 1 364 ? 4.015 10.692 3.898 1.00 86.69 364 CYS A O 1
ATOM 2796 N N . CYS A 1 365 ? 3.630 8.951 5.268 1.00 86.56 365 CYS A N 1
ATOM 2797 C CA . CYS A 1 365 ? 2.302 9.394 5.647 1.00 86.56 365 CYS A CA 1
ATOM 2798 C C . CYS A 1 365 ? 2.348 10.494 6.701 1.00 86.56 365 CYS A C 1
ATOM 2800 O O . CYS A 1 365 ? 3.215 10.551 7.569 1.00 86.56 365 CYS A O 1
ATOM 2802 N N . LYS A 1 366 ? 1.389 11.413 6.595 1.00 83.81 366 LYS A N 1
ATOM 2803 C CA . LYS A 1 366 ? 1.139 12.376 7.663 1.00 83.81 366 LYS A CA 1
ATOM 2804 C C . LYS A 1 366 ? 0.513 11.640 8.849 1.00 83.81 366 LYS A C 1
ATOM 2806 O O . LYS A 1 366 ? -0.101 10.591 8.671 1.00 83.81 366 LYS A O 1
ATOM 2811 N N . ARG A 1 367 ? 0.609 12.237 10.031 1.00 80.75 367 ARG A N 1
ATOM 2812 C CA . ARG A 1 367 ? -0.146 11.865 11.233 1.00 80.75 367 ARG A CA 1
ATOM 2813 C C . ARG A 1 367 ? -0.642 13.125 11.938 1.00 80.75 367 ARG A C 1
ATOM 2815 O O . ARG A 1 367 ? -0.152 14.220 11.654 1.00 80.75 367 ARG A O 1
ATOM 2822 N N . CYS A 1 368 ? -1.627 12.992 12.817 1.00 74.38 368 CYS A N 1
ATOM 2823 C CA . CYS A 1 368 ? -2.108 14.122 13.610 1.00 74.38 368 CYS A CA 1
ATOM 2824 C C . CYS A 1 368 ? -1.028 14.601 14.588 1.00 74.38 368 CYS A C 1
ATOM 2826 O O . CYS A 1 368 ? -0.208 13.804 15.052 1.00 74.38 368 CYS A O 1
ATOM 2828 N N . ALA A 1 369 ? -0.989 15.909 14.841 1.00 71.69 369 ALA A N 1
ATOM 2829 C CA . ALA A 1 369 ? -0.130 16.480 15.872 1.00 71.69 369 ALA A CA 1
ATOM 2830 C C . ALA A 1 369 ? -0.531 15.936 17.258 1.00 71.69 369 ALA A C 1
ATOM 2832 O O . ALA A 1 369 ? -1.714 15.758 17.534 1.00 71.69 369 ALA A O 1
ATOM 2833 N N . LEU A 1 370 ? 0.458 15.657 18.110 1.00 81.00 370 LEU A N 1
ATOM 2834 C CA . LEU A 1 370 ? 0.236 15.249 19.501 1.00 81.00 370 LEU A CA 1
ATOM 2835 C C . LEU A 1 370 ? -0.306 16.435 20.309 1.00 81.00 370 LEU A C 1
ATOM 2837 O O . LEU A 1 370 ? 0.047 17.583 20.032 1.00 81.00 370 LEU A O 1
ATOM 2841 N N . CYS A 1 371 ? -1.109 16.167 21.337 1.00 81.19 371 CYS A N 1
ATOM 2842 C CA . CYS A 1 371 ? -1.499 17.195 22.298 1.00 81.19 371 CYS A CA 1
ATOM 2843 C C . CYS A 1 371 ? -0.465 17.297 23.418 1.00 81.19 371 CYS A C 1
ATOM 2845 O O . CYS A 1 371 ? 0.008 16.279 23.916 1.00 81.19 371 CYS A O 1
ATOM 2847 N N . LEU A 1 372 ? -0.158 18.515 23.865 1.00 82.62 372 LEU A N 1
ATOM 2848 C CA . LEU A 1 372 ? 0.699 18.748 25.028 1.00 82.62 372 LEU A CA 1
ATOM 2849 C C . LEU A 1 372 ? -0.154 19.233 26.208 1.00 82.62 372 LEU A C 1
ATOM 2851 O O . LEU A 1 372 ? -0.763 20.302 26.127 1.00 82.62 372 LEU A O 1
ATOM 2855 N N . HIS A 1 373 ? -0.186 18.472 27.304 1.00 81.75 373 HIS A N 1
ATOM 2856 C CA . HIS A 1 373 ? -0.855 18.857 28.553 1.00 81.75 373 HIS A CA 1
ATOM 2857 C C . HIS A 1 373 ? 0.098 18.667 29.735 1.00 81.75 373 HIS A C 1
ATOM 2859 O O . HIS A 1 373 ? 0.683 17.597 29.881 1.00 81.75 373 HIS A O 1
ATOM 2865 N N . ASP A 1 374 ? 0.312 19.716 30.534 1.00 82.38 374 ASP A N 1
ATOM 2866 C CA . ASP A 1 374 ? 1.240 19.725 31.680 1.00 82.38 374 ASP A CA 1
ATOM 2867 C C . ASP A 1 374 ? 2.636 19.137 31.387 1.00 82.38 374 ASP A C 1
ATOM 2869 O O . ASP A 1 374 ? 3.264 18.478 32.214 1.00 82.38 374 ASP A O 1
ATOM 2873 N N . GLY A 1 375 ? 3.145 19.391 30.176 1.00 81.12 375 GLY A N 1
ATOM 2874 C CA . GLY A 1 375 ? 4.462 18.925 29.729 1.00 81.12 375 GLY A CA 1
ATOM 2875 C C . GLY A 1 375 ? 4.524 17.451 29.317 1.00 81.12 375 GLY A C 1
ATOM 2876 O O . GLY A 1 375 ? 5.611 16.971 29.007 1.00 81.12 375 GLY A O 1
ATOM 2877 N N . THR A 1 376 ? 3.388 16.751 29.281 1.00 81.69 376 THR A N 1
ATOM 2878 C CA . THR A 1 376 ? 3.264 15.372 28.790 1.00 81.69 376 THR A CA 1
ATOM 2879 C C . THR A 1 376 ? 2.582 15.361 27.419 1.00 81.69 376 THR A C 1
ATOM 2881 O O . THR A 1 376 ? 1.654 16.136 27.172 1.00 81.69 376 THR A O 1
ATOM 2884 N N . GLU A 1 377 ? 3.068 14.513 26.511 1.00 85.62 377 GLU A N 1
ATOM 2885 C CA . GLU A 1 377 ? 2.518 14.338 25.162 1.00 85.62 377 GLU A CA 1
ATOM 2886 C C . GLU A 1 377 ? 1.443 13.243 25.154 1.00 85.62 377 GLU A C 1
ATOM 2888 O O . GLU A 1 377 ? 1.671 12.154 25.678 1.00 85.62 377 GLU A O 1
ATOM 2893 N N . TYR A 1 378 ? 0.301 13.526 24.527 1.00 83.19 378 TYR A N 1
ATOM 2894 C CA . TYR A 1 378 ? -0.842 12.618 24.407 1.00 83.19 378 TYR A CA 1
ATOM 2895 C C . TYR A 1 378 ? -1.186 12.375 22.938 1.00 83.19 378 TYR A C 1
ATOM 2897 O O . TYR A 1 378 ? -1.142 13.297 22.113 1.00 83.19 378 TYR A O 1
ATOM 2905 N N . GLN A 1 379 ? -1.526 11.131 22.606 1.00 84.06 379 GLN A N 1
ATOM 2906 C CA . GLN A 1 379 ? -1.928 10.744 21.257 1.00 84.06 379 GLN A CA 1
ATOM 2907 C C . GLN A 1 379 ? -3.358 11.183 20.938 1.00 84.06 379 GLN A C 1
ATOM 2909 O O . GLN A 1 379 ? -4.196 11.329 21.822 1.00 84.06 379 GLN A O 1
ATOM 2914 N N . GLU A 1 380 ? -3.652 11.362 19.650 1.00 80.50 380 GLU A N 1
ATOM 2915 C CA . GLU A 1 380 ? -5.004 11.667 19.175 1.00 80.50 380 GLU A CA 1
ATOM 2916 C C . GLU A 1 380 ? -6.010 10.624 19.696 1.00 80.50 380 GLU A C 1
ATOM 2918 O O . GLU A 1 380 ? -5.837 9.417 19.520 1.00 80.50 380 GLU A O 1
ATOM 2923 N N . GLY A 1 381 ? -7.073 11.099 20.340 1.00 81.69 381 GLY A N 1
ATOM 2924 C CA . GLY A 1 381 ? -8.110 10.284 20.960 1.00 81.69 381 GLY A CA 1
ATOM 2925 C C . GLY A 1 381 ? -7.794 9.784 22.372 1.00 81.69 381 GLY A C 1
ATOM 2926 O O . GLY A 1 381 ? -8.704 9.243 23.002 1.00 81.69 381 GLY A O 1
ATOM 2927 N N . GLU A 1 382 ? -6.570 9.975 22.875 1.00 86.38 382 GLU A N 1
ATOM 2928 C CA . GLU A 1 382 ? -6.177 9.623 24.240 1.00 86.38 382 GLU A CA 1
ATOM 2929 C C . GLU A 1 382 ? -6.888 10.532 25.253 1.00 86.38 382 GLU A C 1
ATOM 2931 O O . GLU A 1 382 ? -6.909 11.759 25.102 1.00 86.38 382 GLU A O 1
ATOM 2936 N N . SER A 1 383 ? -7.500 9.917 26.270 1.00 86.75 383 SER A N 1
ATOM 2937 C CA . SER A 1 383 ? -8.148 10.628 27.373 1.00 86.75 383 SER A CA 1
ATOM 2938 C C . SER A 1 383 ? -7.204 10.724 28.570 1.00 86.75 383 SER A C 1
ATOM 2940 O O . SER A 1 383 ? -6.538 9.752 28.925 1.00 86.75 383 SER A O 1
ATOM 2942 N N . LEU A 1 384 ? -7.210 11.870 29.241 1.00 86.62 384 LEU A N 1
ATOM 2943 C CA . LEU A 1 384 ? -6.471 12.126 30.477 1.00 86.62 384 LEU A CA 1
ATOM 2944 C C . LEU A 1 384 ? -7.359 12.871 31.486 1.00 86.62 384 LEU A C 1
ATOM 2946 O O . LEU A 1 384 ? -8.436 13.347 31.133 1.00 86.62 384 LEU A O 1
ATOM 2950 N N . TYR A 1 385 ? -6.905 12.995 32.730 1.00 84.94 385 TYR A N 1
ATOM 2951 C CA . TYR A 1 385 ? -7.551 13.840 33.739 1.00 84.94 385 TYR A CA 1
ATOM 2952 C C . TYR A 1 385 ? -6.732 15.107 33.990 1.00 84.94 385 TYR A C 1
ATOM 2954 O O . TYR A 1 385 ? -5.505 15.063 33.923 1.00 84.94 385 TYR A O 1
ATOM 2962 N N . ASP A 1 386 ? -7.414 16.215 34.283 1.00 82.19 386 ASP A N 1
ATOM 2963 C CA . ASP A 1 386 ? -6.798 17.529 34.524 1.00 82.19 386 ASP A CA 1
ATOM 2964 C C . ASP A 1 386 ? -5.972 17.610 35.820 1.00 82.19 386 ASP A C 1
ATOM 2966 O O . ASP A 1 386 ? -5.081 18.445 35.940 1.00 82.19 386 ASP A O 1
ATOM 2970 N N . ASP A 1 387 ? -6.252 16.745 36.794 1.00 79.38 387 ASP A N 1
ATOM 2971 C CA . ASP A 1 387 ? -5.499 16.619 38.041 1.00 79.38 387 ASP A CA 1
ATOM 2972 C C . ASP A 1 387 ? -5.410 15.129 38.415 1.00 79.38 387 ASP A C 1
ATOM 2974 O O . ASP A 1 387 ? -6.419 14.457 38.635 1.00 79.38 387 ASP A O 1
ATOM 2978 N N . GLN A 1 388 ? -4.186 14.595 38.494 1.00 71.75 388 GLN A N 1
ATOM 2979 C CA . GLN A 1 388 ? -3.942 13.182 38.826 1.00 71.75 388 GLN A CA 1
ATOM 2980 C C . GLN A 1 388 ? -4.345 12.824 40.262 1.00 71.75 388 GLN A C 1
ATOM 2982 O O . GLN A 1 388 ? -4.589 11.658 40.565 1.00 71.75 388 GLN A O 1
ATOM 2987 N N . THR A 1 389 ? -4.409 13.811 41.156 1.00 71.56 389 THR A N 1
ATOM 2988 C CA . THR A 1 389 ? -4.805 13.614 42.555 1.00 71.56 389 THR A CA 1
ATOM 2989 C C . THR A 1 389 ? -6.308 13.795 42.759 1.00 71.56 389 THR A C 1
ATOM 2991 O O . THR A 1 389 ? -6.886 13.184 43.662 1.00 71.56 389 THR A O 1
ATOM 2994 N N . ARG A 1 390 ? -6.952 14.596 41.900 1.00 75.19 390 ARG A N 1
ATOM 2995 C CA . ARG A 1 390 ? -8.389 14.904 41.928 1.00 75.19 390 ARG A CA 1
ATOM 2996 C C . ARG A 1 390 ? -8.959 14.894 40.507 1.00 75.19 390 ARG A C 1
ATOM 2998 O O . ARG A 1 390 ? -9.155 15.963 39.930 1.00 75.19 390 ARG A O 1
ATOM 3005 N N . PRO A 1 391 ? -9.235 13.708 39.945 1.00 78.50 391 PRO A N 1
ATOM 3006 C CA . PRO A 1 391 ? -9.663 13.564 38.559 1.00 78.50 391 PRO A CA 1
ATOM 3007 C C . PRO A 1 391 ? -11.097 14.079 38.387 1.00 78.50 391 PRO A C 1
ATOM 3009 O O . PRO A 1 391 ? -12.054 13.314 38.417 1.00 78.50 391 PRO A O 1
ATOM 3012 N N . CYS A 1 392 ? -11.256 15.396 38.263 1.00 79.62 392 CYS A N 1
ATOM 3013 C CA . CYS A 1 392 ? -12.557 16.052 38.164 1.00 79.62 392 CYS A CA 1
ATOM 3014 C C . CYS A 1 392 ? -12.976 16.327 36.732 1.00 79.62 392 CYS A C 1
ATOM 3016 O O . CYS A 1 392 ? -14.173 16.407 36.444 1.00 79.62 392 CYS A O 1
ATOM 3018 N N . ARG A 1 393 ? -12.008 16.528 35.838 1.00 86.31 393 ARG A N 1
ATOM 3019 C CA . ARG A 1 393 ? -12.293 16.778 34.433 1.00 86.31 393 ARG A CA 1
ATOM 3020 C C . ARG A 1 393 ? -11.543 15.782 33.595 1.00 86.31 393 ARG A C 1
ATOM 3022 O O . ARG A 1 393 ? -10.324 15.656 33.694 1.00 86.31 393 ARG A O 1
ATOM 3029 N N . ARG A 1 394 ? -12.297 15.100 32.747 1.00 88.06 394 ARG A N 1
ATOM 3030 C CA . ARG A 1 394 ? -11.747 14.243 31.719 1.00 88.06 394 ARG A CA 1
ATOM 3031 C C . ARG A 1 394 ? -11.515 15.089 30.479 1.00 88.06 394 ARG A C 1
ATOM 3033 O O . ARG A 1 394 ? -12.425 15.753 29.979 1.00 88.06 394 ARG A O 1
ATOM 3040 N N . LEU A 1 395 ? -10.282 15.086 30.012 1.00 89.00 395 LEU A N 1
ATOM 3041 C CA . LEU A 1 395 ? -9.843 15.751 28.802 1.00 89.00 395 LEU A CA 1
ATOM 3042 C C . LEU A 1 395 ? -9.549 14.694 27.741 1.00 89.00 395 LEU A C 1
ATOM 3044 O O . LEU A 1 395 ? -9.194 13.563 28.070 1.00 89.00 395 LEU A O 1
ATOM 3048 N N . ARG A 1 396 ? -9.647 15.073 26.474 1.00 90.25 396 ARG A N 1
ATOM 3049 C CA . ARG A 1 396 ? -9.308 14.225 25.337 1.00 90.25 396 ARG A CA 1
ATOM 3050 C C . ARG A 1 396 ? -8.467 15.005 24.345 1.00 90.25 396 ARG A C 1
ATOM 3052 O O . ARG A 1 396 ? -8.733 16.178 24.096 1.00 90.25 396 ARG A O 1
ATOM 3059 N N . CYS A 1 397 ? -7.447 14.369 23.791 1.00 85.81 397 CYS A N 1
ATOM 3060 C CA . CYS A 1 397 ? -6.704 14.955 22.687 1.00 85.81 397 CYS A CA 1
ATOM 3061 C C . CYS A 1 397 ? -7.527 14.848 21.398 1.00 85.81 397 CYS A C 1
ATOM 3063 O O . CYS A 1 397 ? -7.769 13.740 20.920 1.00 85.81 397 CYS A O 1
ATOM 3065 N N . GLU A 1 398 ? -7.967 15.978 20.847 1.00 82.44 398 GLU A N 1
ATOM 3066 C CA . GLU A 1 398 ? -8.669 16.041 19.564 1.00 82.44 398 GLU A CA 1
ATOM 3067 C C . GLU A 1 398 ? -8.077 17.151 18.686 1.00 82.44 398 GLU A C 1
ATOM 3069 O O . GLU A 1 398 ? -8.058 18.331 19.046 1.00 82.44 398 GLU A O 1
ATOM 3074 N N . GLY A 1 399 ? -7.574 16.781 17.510 1.00 72.75 399 GLY A N 1
ATOM 3075 C CA . GLY A 1 399 ? -7.026 17.715 16.529 1.00 72.75 399 GLY A CA 1
ATOM 3076 C C . GLY A 1 399 ? -5.726 18.406 16.954 1.00 72.75 399 GLY A C 1
ATOM 3077 O O . GLY A 1 399 ? -5.460 19.519 16.492 1.00 72.75 399 GLY A O 1
ATOM 3078 N N . GLY A 1 400 ? -4.926 17.786 17.826 1.00 73.94 400 GLY A N 1
ATOM 3079 C CA . GLY A 1 400 ? -3.732 18.414 18.411 1.00 73.94 400 GLY A CA 1
ATOM 3080 C C . GLY A 1 400 ? -4.039 19.432 19.520 1.00 73.94 400 GLY A C 1
ATOM 3081 O O . GLY A 1 400 ? -3.139 20.133 19.984 1.00 73.94 400 GLY A O 1
ATOM 3082 N N . GLN A 1 401 ? -5.296 19.523 19.968 1.00 78.44 401 GLN A N 1
ATOM 3083 C CA . GLN A 1 401 ? -5.697 20.313 21.129 1.00 78.44 401 GLN A CA 1
ATOM 3084 C C . GLN A 1 401 ? -6.353 19.437 22.194 1.00 78.44 401 GLN A C 1
ATOM 3086 O O . GLN A 1 401 ? -7.044 18.465 21.907 1.00 78.44 401 GLN A O 1
ATOM 3091 N N . VAL A 1 402 ? -6.141 19.800 23.454 1.00 82.81 402 VAL A N 1
ATOM 3092 C CA . VAL A 1 402 ? -6.784 19.135 24.586 1.00 82.81 402 VAL A CA 1
ATOM 3093 C C . VAL A 1 402 ? -8.184 19.728 24.749 1.00 82.81 402 VAL A C 1
ATOM 3095 O O . VAL A 1 402 ? -8.320 20.906 25.085 1.00 82.81 402 VAL A O 1
ATOM 3098 N N . VAL A 1 403 ? -9.221 18.935 24.487 1.00 87.00 403 VAL A N 1
ATOM 3099 C CA . VAL A 1 403 ? -10.630 19.325 24.634 1.00 87.00 403 VAL A CA 1
ATOM 3100 C C . VAL A 1 403 ? -11.247 18.680 25.874 1.00 87.00 403 VAL A C 1
ATOM 3102 O O . VAL A 1 403 ? -10.810 17.624 26.321 1.00 87.00 403 VAL A O 1
ATOM 3105 N N . PHE A 1 404 ? -12.264 19.317 26.457 1.00 85.25 404 PHE A N 1
ATOM 3106 C CA . PHE A 1 404 ? -12.991 18.757 27.600 1.00 85.25 404 PHE A CA 1
ATOM 3107 C C . PHE A 1 404 ? -13.987 17.697 27.122 1.00 85.25 404 PHE A C 1
ATOM 3109 O O . PHE A 1 404 ? -14.855 17.997 26.305 1.00 85.25 404 PHE A O 1
ATOM 3116 N N . GLU A 1 405 ? -13.872 16.485 27.658 1.00 84.25 405 GLU A N 1
ATOM 3117 C CA . GLU A 1 405 ? -14.779 15.366 27.390 1.00 84.25 405 GLU A CA 1
ATOM 3118 C C . GLU A 1 405 ? -15.910 15.353 28.430 1.00 84.25 405 GLU A C 1
ATOM 3120 O O . GLU A 1 405 ? -17.086 15.407 28.072 1.00 84.25 405 GLU A O 1
ATOM 3125 N N . GLU A 1 406 ? -15.563 15.379 29.723 1.00 80.94 406 GLU A N 1
ATOM 3126 C CA . GLU A 1 406 ? -16.517 15.346 30.840 1.00 80.94 406 GLU A CA 1
ATOM 3127 C C . GLU A 1 406 ? -16.038 16.224 32.012 1.00 80.94 406 GLU A C 1
ATOM 3129 O O . GLU A 1 406 ? -14.844 16.321 32.291 1.00 80.94 406 GLU A O 1
ATOM 3134 N N . ASP A 1 407 ? -16.976 16.878 32.706 1.00 80.56 407 ASP A N 1
ATOM 3135 C CA . ASP A 1 407 ? -16.715 17.763 33.854 1.00 80.56 407 ASP A CA 1
ATOM 3136 C C . ASP A 1 407 ? -17.568 17.316 35.050 1.00 80.56 407 ASP A C 1
ATOM 3138 O O . ASP A 1 407 ? -18.703 17.771 35.232 1.00 80.56 407 ASP A O 1
ATOM 3142 N N . GLU A 1 408 ? -17.028 16.394 35.854 1.00 76.75 408 GLU A N 1
ATOM 3143 C CA . GLU A 1 408 ? -17.715 15.833 37.023 1.00 76.75 408 GLU A CA 1
ATOM 3144 C C . GLU A 1 408 ? -17.876 16.857 38.155 1.00 76.75 408 GLU A C 1
ATOM 3146 O O . GLU A 1 408 ? -18.782 16.740 38.981 1.00 76.75 408 GLU A O 1
ATOM 3151 N N . SER A 1 409 ? -17.071 17.926 38.152 1.00 74.25 409 SER A N 1
ATOM 3152 C CA . SER A 1 409 ? -17.118 18.967 39.185 1.00 74.25 409 SER A CA 1
ATOM 3153 C C . SER A 1 409 ? -18.461 19.706 39.248 1.00 74.25 409 SER A C 1
ATOM 3155 O O . SER A 1 409 ? -18.830 20.247 40.292 1.00 74.25 409 SER A O 1
ATOM 3157 N N . ARG A 1 410 ? -19.242 19.686 38.157 1.00 75.25 410 ARG A N 1
ATOM 3158 C CA . ARG A 1 410 ? -20.589 20.281 38.104 1.00 75.25 410 ARG A CA 1
ATOM 3159 C C . ARG A 1 410 ? -21.634 19.508 38.900 1.00 75.25 410 ARG A C 1
ATOM 3161 O O . ARG A 1 410 ? -22.694 20.065 39.176 1.00 75.25 410 ARG A O 1
ATOM 3168 N N . TYR A 1 411 ? -21.355 18.254 39.243 1.00 80.69 411 TYR A N 1
ATOM 3169 C CA . TYR A 1 411 ? -22.280 17.384 39.967 1.00 80.69 411 TYR A CA 1
ATOM 3170 C C . TYR A 1 411 ? -21.967 17.289 41.463 1.00 80.69 411 TYR A C 1
ATOM 3172 O O . TYR A 1 411 ? -22.652 16.558 42.175 1.00 80.69 411 TYR A O 1
ATOM 3180 N N . CYS A 1 412 ? -20.966 18.021 41.964 1.00 81.81 412 CYS A N 1
ATOM 3181 C CA . CYS A 1 412 ? -20.668 18.014 43.390 1.00 81.81 412 CYS A CA 1
ATOM 3182 C C . CYS A 1 412 ? -21.786 18.685 44.196 1.00 81.81 412 CYS A C 1
ATOM 3184 O O . CYS A 1 412 ? -22.219 19.800 43.892 1.00 81.81 412 CYS A O 1
ATOM 3186 N N . GLU A 1 413 ? -22.233 18.004 45.251 1.00 81.69 413 GLU A N 1
ATOM 3187 C CA . GLU A 1 413 ? -23.253 18.531 46.151 1.00 81.69 413 GLU A CA 1
ATOM 3188 C C . GLU A 1 413 ? -22.714 19.748 46.925 1.00 81.69 413 GLU A C 1
ATOM 3190 O O . GLU A 1 413 ? -21.594 19.704 47.453 1.00 81.69 413 GLU A O 1
ATOM 3195 N N . PRO A 1 414 ? -23.484 20.849 47.007 1.00 78.94 414 PRO A N 1
ATOM 3196 C CA . PRO A 1 414 ? -23.094 22.014 47.791 1.00 78.94 414 PRO A CA 1
ATOM 3197 C C . PRO A 1 414 ? -23.045 21.681 49.289 1.00 78.94 414 PRO A C 1
ATOM 3199 O O . PRO A 1 414 ? -23.675 20.724 49.737 1.00 78.94 414 PRO A O 1
ATOM 3202 N N . SER A 1 415 ? -22.327 22.500 50.071 1.00 78.75 415 SER A N 1
ATOM 3203 C CA . SER A 1 415 ? -22.230 22.300 51.523 1.00 78.75 415 SER A CA 1
ATOM 3204 C C . SER A 1 415 ? -23.622 22.235 52.161 1.00 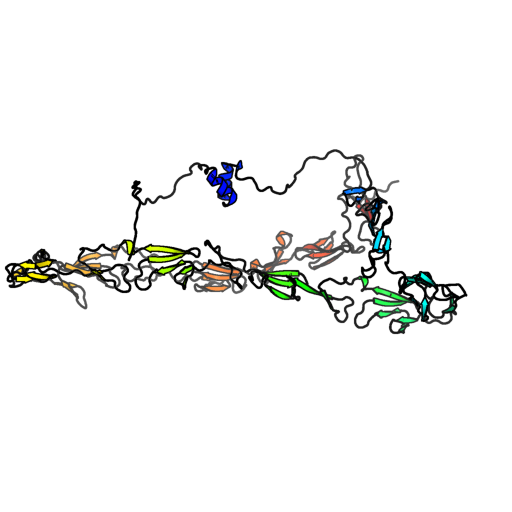78.75 415 SER A C 1
ATOM 3206 O O . SER A 1 415 ? -24.410 23.165 51.950 1.00 78.75 415 SER A O 1
ATOM 3208 N N . PRO A 1 416 ? -23.930 21.189 52.951 1.00 77.81 416 PRO A N 1
ATOM 3209 C CA . PRO A 1 416 ? -25.230 21.047 53.599 1.00 77.81 416 PRO A CA 1
ATOM 3210 C C . PRO A 1 416 ? -25.450 22.100 54.695 1.00 77.81 416 PRO A C 1
ATOM 3212 O O . PRO A 1 416 ? -26.595 22.453 54.971 1.00 77.81 416 PRO A O 1
ATOM 3215 N N . ASP A 1 417 ? -24.374 22.636 55.283 1.00 73.38 417 ASP A N 1
ATOM 3216 C CA . ASP A 1 417 ? -24.412 23.718 56.271 1.00 73.38 417 ASP A CA 1
ATOM 3217 C C . ASP A 1 417 ? -23.165 24.630 56.147 1.00 73.38 417 ASP A C 1
ATOM 3219 O O . ASP A 1 417 ? -22.086 24.146 55.785 1.00 73.38 417 ASP A O 1
ATOM 3223 N N . PRO A 1 418 ? -23.254 25.948 56.427 1.00 74.44 418 PRO A N 1
ATOM 3224 C CA . PRO A 1 418 ? -22.101 26.857 56.416 1.00 74.44 418 PRO A CA 1
ATOM 3225 C C . PRO A 1 418 ? -20.985 26.513 57.415 1.00 74.44 418 PRO A C 1
ATOM 3227 O O . PRO A 1 418 ? -19.874 27.019 57.267 1.00 74.44 418 PRO A O 1
ATOM 3230 N N . SER A 1 419 ? -21.279 25.716 58.446 1.00 73.94 419 SER A N 1
ATOM 3231 C CA . SER A 1 419 ? -20.314 25.280 59.463 1.00 73.94 419 SER A CA 1
ATOM 3232 C C . SER A 1 419 ? -19.468 24.078 59.038 1.00 73.94 419 SER A C 1
ATOM 3234 O O . SER A 1 419 ? -18.455 23.800 59.678 1.00 73.94 419 SER A O 1
ATOM 3236 N N . CYS A 1 420 ? -19.838 23.387 57.956 1.00 78.81 420 CYS A N 1
ATOM 3237 C CA . CYS A 1 420 ? -19.097 22.223 57.489 1.00 78.81 420 CYS A CA 1
ATOM 3238 C C . CYS A 1 420 ? -17.818 22.627 56.747 1.00 78.81 420 CYS A C 1
ATOM 3240 O O . CYS A 1 420 ? -17.807 23.558 55.936 1.00 78.81 420 CYS A O 1
ATOM 3242 N N . THR A 1 421 ? -16.739 21.880 56.973 1.00 81.75 421 THR A N 1
ATOM 3243 C CA . THR A 1 421 ? -15.472 22.059 56.256 1.00 81.75 421 THR A CA 1
ATOM 3244 C C . THR A 1 421 ? -15.308 21.001 55.157 1.00 81.75 421 THR A C 1
ATOM 3246 O O . THR A 1 421 ? -15.623 19.831 55.380 1.00 81.75 421 THR A O 1
ATOM 3249 N N . PRO A 1 422 ? -14.860 21.381 53.943 1.00 81.94 422 PRO A N 1
ATOM 3250 C CA . PRO A 1 422 ? -14.668 20.431 52.853 1.00 81.94 422 PRO A CA 1
ATOM 3251 C C . PRO A 1 422 ? -13.395 19.604 53.062 1.00 81.94 422 PRO A C 1
ATOM 3253 O O . PRO A 1 422 ? -12.292 20.142 53.171 1.00 81.94 422 PRO A O 1
ATOM 3256 N N . TRP A 1 423 ? -13.539 18.285 53.026 1.00 80.62 423 TRP A N 1
ATOM 3257 C CA . TRP A 1 423 ? -12.463 17.307 53.097 1.00 80.62 423 TRP A CA 1
ATOM 3258 C C . TRP A 1 423 ? -12.339 16.551 51.767 1.00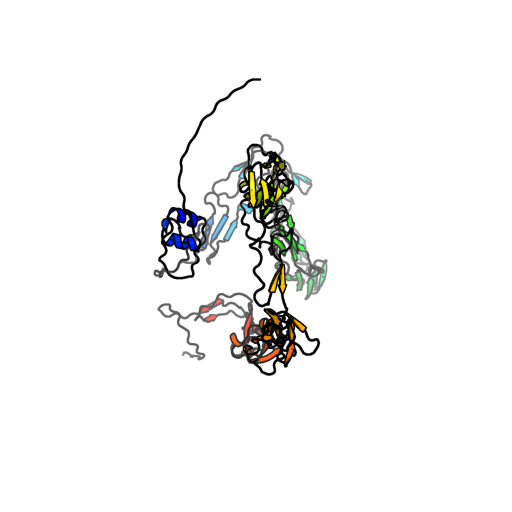 80.62 423 TRP A C 1
ATOM 3260 O O . TRP A 1 423 ? -13.301 15.955 51.283 1.00 80.62 423 TRP A O 1
ATOM 3270 N N . HIS A 1 424 ? -11.151 16.587 51.156 1.00 81.44 424 HIS A N 1
ATOM 3271 C CA . HIS A 1 424 ? -10.882 15.961 49.856 1.00 81.44 424 HIS A CA 1
ATOM 3272 C C . HIS A 1 424 ? -10.083 14.672 50.053 1.00 81.44 424 HIS A C 1
ATOM 3274 O O . HIS A 1 424 ? -9.025 14.688 50.682 1.00 81.44 424 HIS A O 1
ATOM 3280 N N . MET A 1 425 ? -10.583 13.571 49.499 1.00 77.75 425 MET A N 1
ATOM 3281 C CA . MET A 1 425 ? -9.874 12.293 49.450 1.00 77.75 425 MET A CA 1
ATOM 3282 C C . MET A 1 425 ? -9.184 12.128 48.094 1.00 77.75 425 MET A C 1
ATOM 3284 O O . MET A 1 425 ? -9.764 12.478 47.067 1.00 77.75 425 MET A O 1
ATOM 3288 N N . GLU A 1 426 ? -7.971 11.571 48.091 1.00 78.44 426 GLU A N 1
ATOM 3289 C CA . GLU A 1 426 ? -7.253 11.235 46.854 1.00 78.44 426 GLU A CA 1
ATOM 3290 C C . GLU A 1 426 ? -8.095 10.304 45.970 1.00 78.44 426 GLU A C 1
ATOM 3292 O O . GLU A 1 426 ? -8.686 9.333 46.450 1.00 78.44 426 GLU A O 1
ATOM 3297 N N . GLY A 1 427 ? -8.163 10.616 44.674 1.00 77.38 427 GLY A N 1
ATOM 3298 C CA . GLY A 1 427 ? -8.919 9.837 43.690 1.00 77.38 427 GLY A CA 1
ATOM 3299 C C . GLY A 1 427 ? -10.423 10.128 43.634 1.00 77.38 427 GLY A C 1
ATOM 3300 O O . GLY A 1 427 ? -11.111 9.539 42.806 1.00 77.38 427 GLY A O 1
ATOM 3301 N N . LEU A 1 428 ? -10.947 11.039 44.463 1.00 79.88 428 LEU A N 1
ATOM 3302 C CA . LEU A 1 428 ? -12.333 11.507 44.384 1.00 79.88 428 LEU A CA 1
ATOM 3303 C C . LEU A 1 428 ? -12.382 12.956 43.896 1.00 79.88 428 LEU A C 1
ATOM 3305 O O . LEU A 1 428 ? -11.660 13.813 44.402 1.00 79.88 428 LEU A O 1
ATOM 3309 N N . CYS A 1 429 ? -13.268 13.237 42.937 1.00 83.00 429 CYS A N 1
ATOM 3310 C CA . CYS A 1 429 ? -13.466 14.601 42.456 1.00 83.00 429 CYS A CA 1
ATOM 3311 C C . CYS A 1 429 ? -14.131 15.499 43.519 1.00 83.00 429 CYS A C 1
ATOM 3313 O O . CYS A 1 429 ? -13.643 16.591 43.817 1.00 83.00 429 CYS A O 1
ATOM 3315 N N . CYS A 1 430 ? -15.241 15.049 44.112 1.00 84.12 430 CYS A N 1
ATOM 3316 C CA . CYS A 1 430 ? -16.039 15.884 45.010 1.00 84.12 430 CYS A CA 1
ATOM 3317 C C . CYS A 1 430 ? -15.568 15.816 46.475 1.00 84.12 430 CYS A C 1
ATOM 3319 O O . CYS A 1 430 ? -15.252 14.727 46.967 1.00 84.12 430 CYS A O 1
ATOM 3321 N N . PRO A 1 431 ? -15.570 16.952 47.204 1.00 80.31 431 PRO A N 1
ATOM 3322 C CA . PRO A 1 431 ? -15.280 16.959 48.631 1.00 80.31 431 PRO A CA 1
ATOM 3323 C C . PRO A 1 431 ? -16.388 16.257 49.418 1.00 80.31 431 PRO A C 1
ATOM 3325 O O . PRO A 1 431 ? -17.567 16.333 49.070 1.00 80.31 431 PRO A O 1
ATOM 3328 N N . LYS A 1 432 ? -16.015 15.623 50.528 1.00 83.06 432 LYS A N 1
ATOM 3329 C CA . LYS A 1 432 ? -16.955 15.288 51.600 1.00 83.06 432 LYS A CA 1
ATOM 3330 C C . LYS A 1 432 ? -17.013 16.433 52.603 1.00 83.06 432 LYS A C 1
ATOM 3332 O O . LYS A 1 432 ? -16.052 17.181 52.745 1.00 83.06 432 LYS A O 1
ATOM 3337 N N . TRP A 1 433 ? -18.132 16.568 53.299 1.00 79.81 433 TRP A N 1
ATOM 3338 C CA . TRP A 1 433 ? -18.349 17.646 54.260 1.00 79.81 433 TRP A CA 1
ATOM 3339 C C . TRP A 1 433 ? -18.178 17.111 55.684 1.00 79.81 433 TRP A C 1
ATOM 3341 O O . TRP A 1 433 ? -18.860 16.162 56.060 1.00 79.81 433 TRP A O 1
ATOM 3351 N N . ASP A 1 434 ? -17.254 17.694 56.448 1.00 77.69 434 ASP A N 1
ATOM 3352 C CA . ASP A 1 434 ? -17.045 17.414 57.874 1.00 77.69 434 ASP A CA 1
ATOM 3353 C C . ASP A 1 434 ? -17.762 18.493 58.699 1.00 77.69 434 ASP A C 1
ATOM 3355 O O . ASP A 1 434 ? -17.404 19.673 58.617 1.00 77.69 434 ASP A O 1
ATOM 3359 N N . CYS A 1 435 ? -18.819 18.110 59.418 1.00 72.50 435 CYS A N 1
ATOM 3360 C CA . CYS A 1 435 ? -19.731 19.017 60.118 1.00 72.50 435 CYS A CA 1
ATOM 3361 C C . CYS A 1 435 ? -19.677 18.776 61.636 1.00 72.50 435 CYS A C 1
ATOM 3363 O O . CYS A 1 435 ? -19.650 17.633 62.083 1.00 72.50 435 CYS A O 1
ATOM 3365 N N . GLU A 1 436 ? -19.720 19.841 62.443 1.00 69.44 436 GLU A N 1
ATOM 3366 C CA . GLU A 1 436 ? -19.713 19.739 63.910 1.00 69.44 436 GLU A CA 1
ATOM 3367 C C . GLU A 1 436 ? -21.081 19.236 64.427 1.00 69.44 436 GLU A C 1
ATOM 3369 O O . GLU A 1 436 ? -22.092 19.938 64.361 1.00 69.44 436 GLU A O 1
ATOM 3374 N N . GLU A 1 437 ? -21.134 17.988 64.899 1.00 66.81 437 GLU A N 1
ATOM 3375 C CA . GLU A 1 437 ? -22.381 17.297 65.259 1.00 66.81 437 GLU A CA 1
ATOM 3376 C C . GLU A 1 437 ? -22.997 17.797 66.583 1.00 66.81 437 GLU A C 1
ATOM 3378 O O . GLU A 1 437 ? -22.321 17.908 67.610 1.00 66.81 437 GLU A O 1
ATOM 3383 N N . GLN A 1 438 ? -24.318 18.041 66.598 1.00 73.25 438 GLN A N 1
ATOM 3384 C CA . GLN A 1 438 ? -25.050 18.477 67.801 1.00 73.25 438 GLN A CA 1
ATOM 3385 C C . GLN A 1 438 ? -25.874 17.344 68.446 1.00 73.25 438 GLN A C 1
ATOM 3387 O O . GLN A 1 438 ? -26.639 16.669 67.748 1.00 73.25 438 GLN A O 1
ATOM 3392 N N . PRO A 1 439 ? -25.797 17.158 69.782 1.00 79.19 439 PRO A N 1
ATOM 3393 C CA . PRO A 1 439 ? -26.514 16.096 70.488 1.00 79.19 439 PRO A CA 1
ATOM 3394 C C . PRO A 1 439 ? -28.004 16.410 70.685 1.00 79.19 439 PRO A C 1
ATOM 3396 O O . PRO A 1 439 ? -28.421 17.568 70.705 1.00 79.19 439 PRO A O 1
ATOM 3399 N N . CYS A 1 440 ? -28.805 15.371 70.913 1.00 82.50 440 CYS A N 1
ATOM 3400 C CA . CYS A 1 440 ? -30.227 15.467 71.238 1.00 82.50 440 CYS A CA 1
ATOM 3401 C C . CYS A 1 440 ? -30.448 15.288 72.741 1.00 82.50 440 CYS A C 1
ATOM 3403 O O . CYS A 1 440 ? -29.735 14.534 73.404 1.00 82.50 440 CYS A O 1
ATOM 3405 N N . MET A 1 441 ? -31.464 15.963 73.278 1.00 82.50 441 MET A N 1
ATOM 3406 C CA . MET A 1 441 ? -31.836 15.892 74.693 1.00 82.50 441 MET A CA 1
ATOM 3407 C C . MET A 1 441 ? -33.271 15.370 74.819 1.00 82.50 441 MET A C 1
ATOM 3409 O O . MET A 1 441 ? -34.201 16.057 74.400 1.00 82.50 441 MET A O 1
ATOM 3413 N N . ILE A 1 442 ? -33.459 14.187 75.414 1.00 82.56 442 ILE A N 1
ATOM 3414 C CA . ILE A 1 442 ? -34.784 13.636 75.762 1.00 82.56 442 ILE A CA 1
ATOM 3415 C C . ILE A 1 442 ? -34.808 13.302 77.245 1.00 82.56 442 ILE A C 1
ATOM 3417 O O . ILE A 1 442 ? -33.901 12.642 77.738 1.00 82.56 442 ILE A O 1
ATOM 3421 N N . ASP A 1 443 ? -35.833 13.772 77.960 1.00 82.00 443 ASP A N 1
ATOM 3422 C CA . ASP A 1 443 ? -36.058 13.486 79.386 1.00 82.00 443 ASP A CA 1
ATOM 3423 C C . ASP A 1 443 ? -34.826 13.725 80.284 1.00 82.00 443 ASP A C 1
ATOM 3425 O O . ASP A 1 443 ? -34.630 13.084 81.314 1.00 82.00 443 ASP A O 1
ATOM 3429 N N . GLY A 1 444 ? -33.976 14.683 79.892 1.00 82.19 444 GLY A N 1
ATOM 3430 C CA . GLY A 1 444 ? -32.741 15.035 80.598 1.00 82.19 444 GLY A CA 1
ATOM 3431 C C . GLY A 1 444 ? -31.530 14.147 80.285 1.00 82.19 444 GLY A C 1
ATOM 3432 O O . GLY A 1 444 ? -30.451 14.409 80.814 1.00 82.19 444 GLY A O 1
ATOM 3433 N N . VAL A 1 445 ? -31.670 13.145 79.414 1.00 85.69 445 VAL A N 1
ATOM 3434 C CA . VAL A 1 445 ? -30.577 12.292 78.933 1.00 85.69 445 VAL A CA 1
ATOM 3435 C C . VAL A 1 445 ? -30.025 12.848 77.620 1.00 85.69 445 VAL A C 1
ATOM 3437 O O . VAL A 1 445 ? -30.774 13.177 76.697 1.00 85.69 445 VAL A O 1
ATOM 3440 N N . LYS A 1 446 ? -28.696 12.971 77.551 1.00 85.62 446 LYS A N 1
ATOM 3441 C CA . LYS A 1 446 ? -27.971 13.378 76.345 1.00 85.62 446 LYS A CA 1
ATOM 3442 C C . LYS A 1 446 ? -27.746 12.159 75.452 1.00 85.62 446 LYS A C 1
ATOM 3444 O O . LYS A 1 446 ? -27.146 11.183 75.896 1.00 85.62 446 LYS A O 1
ATOM 3449 N N . HIS A 1 447 ? -28.170 12.263 74.201 1.00 82.19 447 HIS A N 1
ATOM 3450 C CA . HIS A 1 447 ? -27.926 11.290 73.143 1.00 82.19 447 HIS A CA 1
ATOM 3451 C C . HIS A 1 447 ? -27.035 11.936 72.075 1.00 82.19 447 HIS A C 1
ATOM 3453 O O . HIS A 1 447 ? -27.370 13.003 71.558 1.00 82.19 447 HIS A O 1
ATOM 3459 N N . ASP A 1 448 ? -25.882 11.338 71.776 1.00 82.00 448 ASP A N 1
ATOM 3460 C CA . ASP A 1 448 ? -24.977 11.851 70.740 1.00 82.00 448 ASP A CA 1
ATOM 3461 C C . ASP A 1 448 ? -25.579 11.631 69.336 1.00 82.00 448 ASP A C 1
ATOM 3463 O O . ASP A 1 448 ? -26.449 10.772 69.152 1.00 82.00 448 ASP A O 1
ATOM 3467 N N . HIS A 1 449 ? -25.159 12.427 68.348 1.00 79.94 449 HIS A N 1
ATOM 3468 C CA . HIS A 1 449 ? -25.636 12.300 66.968 1.00 79.94 449 HIS A CA 1
ATOM 3469 C C . HIS A 1 449 ? -25.416 10.869 66.442 1.00 79.94 449 HIS A C 1
ATOM 3471 O O . HIS A 1 449 ? -24.413 10.226 66.742 1.00 79.94 449 HIS A O 1
ATOM 3477 N N . GLY A 1 450 ? -26.398 10.332 65.717 1.00 80.06 450 GLY A N 1
ATOM 3478 C CA . GLY A 1 450 ? -26.376 8.970 65.183 1.00 80.06 450 GLY A CA 1
ATOM 3479 C C . GLY A 1 450 ? -26.702 7.866 66.196 1.00 80.06 450 GLY A C 1
ATOM 3480 O O . GLY A 1 450 ? -26.876 6.715 65.796 1.00 80.06 450 GLY A O 1
ATOM 3481 N N . THR A 1 451 ? -26.838 8.174 67.492 1.00 84.69 451 THR A N 1
ATOM 3482 C CA . THR A 1 451 ? -27.274 7.166 68.470 1.00 84.69 451 THR A CA 1
ATOM 3483 C C . THR A 1 451 ? -28.748 6.811 68.272 1.00 84.69 451 THR A C 1
ATOM 3485 O O . THR A 1 451 ? -29.576 7.683 67.998 1.00 84.69 451 THR A O 1
ATOM 3488 N N . THR A 1 452 ? -29.074 5.523 68.418 1.00 85.62 452 THR A N 1
ATOM 3489 C CA . THR A 1 452 ? -30.438 4.988 68.329 1.00 85.62 452 THR A CA 1
ATOM 3490 C C . THR A 1 452 ? -30.850 4.323 69.641 1.00 85.62 452 THR A C 1
ATOM 3492 O O . THR A 1 452 ? -30.035 3.688 70.313 1.00 85.62 452 THR A O 1
ATOM 3495 N N . TRP A 1 453 ? -32.112 4.483 70.046 1.00 87.62 453 TRP A N 1
ATOM 3496 C CA . TRP A 1 453 ? -32.649 3.857 71.260 1.00 87.62 453 TRP A CA 1
ATOM 3497 C C . TRP A 1 453 ? -34.140 3.529 71.123 1.00 87.62 453 TRP A C 1
ATOM 3499 O O . TRP A 1 453 ? -34.849 4.207 70.379 1.00 87.62 453 TRP A O 1
ATOM 3509 N N . PRO A 1 454 ? -34.643 2.486 71.805 1.00 82.88 454 PRO A N 1
ATOM 3510 C CA . PRO A 1 454 ? -36.058 2.146 71.751 1.00 82.88 454 PRO A CA 1
ATOM 3511 C C . PRO A 1 454 ? -36.905 3.161 72.532 1.00 82.88 454 PRO A C 1
ATOM 3513 O O . PRO A 1 454 ? -36.537 3.568 73.633 1.00 82.88 454 PRO A O 1
ATOM 3516 N N . GLU A 1 455 ? -38.063 3.530 71.981 1.00 82.38 455 GLU A N 1
ATOM 3517 C CA . GLU A 1 455 ? -39.080 4.355 72.657 1.00 82.38 455 GLU A CA 1
ATOM 3518 C C . GLU A 1 455 ? -39.655 3.619 73.886 1.00 82.38 455 GLU A C 1
ATOM 3520 O O . GLU A 1 455 ? -39.905 4.233 74.920 1.00 82.38 455 GLU A O 1
ATOM 3525 N N . ASP A 1 456 ? -39.798 2.288 73.798 1.00 80.38 456 ASP A N 1
ATOM 3526 C CA . ASP A 1 456 ? -40.206 1.408 74.900 1.00 80.38 456 ASP A CA 1
ATOM 3527 C C . ASP A 1 456 ? -39.199 0.244 75.074 1.00 80.38 456 ASP A C 1
ATOM 3529 O O . ASP A 1 456 ? -39.121 -0.640 74.214 1.00 80.38 456 ASP A O 1
ATOM 3533 N N . PRO A 1 457 ? -38.451 0.180 76.195 1.00 75.69 457 PRO A N 1
ATOM 3534 C CA . PRO A 1 457 ? -37.496 -0.897 76.480 1.00 75.69 457 PRO A CA 1
ATOM 3535 C C . PRO A 1 457 ? -38.109 -2.303 76.613 1.00 75.69 457 PRO A C 1
ATOM 3537 O O . PRO A 1 457 ? -37.394 -3.298 76.500 1.00 75.69 457 PRO A O 1
ATOM 3540 N N . GLN A 1 458 ? -39.409 -2.416 76.901 1.00 73.75 458 GLN A N 1
ATOM 3541 C CA . GLN A 1 458 ? -40.109 -3.700 77.044 1.00 73.75 458 GLN A CA 1
ATOM 3542 C C . GLN A 1 458 ? -40.657 -4.209 75.703 1.00 73.75 458 GLN A C 1
ATOM 3544 O O . GLN A 1 458 ? -40.818 -5.420 75.524 1.00 73.75 458 GLN A O 1
ATOM 3549 N N . LYS A 1 459 ? -40.927 -3.294 74.763 1.00 70.06 459 LYS A N 1
ATOM 3550 C CA . LYS A 1 459 ? -41.418 -3.570 73.407 1.00 70.06 459 LYS A CA 1
ATOM 3551 C C . LYS A 1 459 ? -40.764 -2.606 72.408 1.00 70.06 459 LYS A C 1
ATOM 3553 O O . LYS A 1 459 ? -41.386 -1.610 72.033 1.00 70.06 459 LYS A O 1
ATOM 3558 N N . PRO A 1 460 ? -39.536 -2.899 71.946 1.00 75.75 460 PRO A N 1
ATOM 3559 C CA . PRO A 1 460 ? -38.734 -1.980 71.138 1.00 75.75 460 PRO A CA 1
ATOM 3560 C C . PRO A 1 460 ? -39.210 -1.920 69.671 1.00 75.75 460 PRO A C 1
ATOM 3562 O O . PRO A 1 460 ? -38.457 -2.192 68.747 1.00 75.75 460 PRO A O 1
ATOM 3565 N N . CYS A 1 461 ? -40.484 -1.597 69.434 1.00 74.19 461 CYS A N 1
ATOM 3566 C CA . CYS A 1 461 ? -41.080 -1.528 68.093 1.00 74.19 461 CYS A CA 1
ATOM 3567 C C . CYS A 1 461 ? -40.856 -0.192 67.379 1.00 74.19 461 CYS A C 1
ATOM 3569 O O . CYS A 1 461 ? -41.095 -0.055 66.177 1.00 74.19 461 CYS A O 1
ATOM 3571 N N . ARG A 1 462 ? -40.456 0.830 68.131 1.00 79.25 462 ARG A N 1
ATOM 3572 C CA . ARG A 1 462 ? -40.208 2.176 67.625 1.00 79.25 462 ARG A CA 1
ATOM 3573 C C . ARG A 1 462 ? -38.875 2.617 68.187 1.00 79.25 462 ARG A C 1
ATOM 3575 O O . ARG A 1 462 ? -38.665 2.528 69.396 1.00 79.25 462 ARG A O 1
ATOM 3582 N N . HIS A 1 463 ? -37.985 3.035 67.300 1.00 84.56 463 HIS A N 1
ATOM 3583 C CA . HIS A 1 463 ? -36.677 3.539 67.667 1.00 84.56 463 HIS A CA 1
ATOM 3584 C C . HIS A 1 463 ? -36.638 5.045 67.424 1.00 84.56 463 HIS A C 1
ATOM 3586 O O . HIS A 1 463 ? -37.268 5.583 66.510 1.00 84.56 463 HIS A O 1
ATOM 3592 N N . LEU A 1 464 ? -35.926 5.731 68.300 1.00 87.69 464 LEU A N 1
ATOM 3593 C CA . LEU A 1 464 ? -35.600 7.138 68.198 1.00 87.69 464 LEU A CA 1
ATOM 3594 C C . LEU A 1 464 ? -34.141 7.224 67.748 1.00 87.69 464 LEU A C 1
ATOM 3596 O O . LEU A 1 464 ? -33.307 6.485 68.266 1.00 87.69 464 LEU A O 1
ATOM 3600 N N . ILE A 1 465 ? -33.843 8.083 66.774 1.00 88.94 465 ILE A N 1
ATOM 3601 C CA . ILE A 1 465 ? -32.474 8.436 66.380 1.00 88.94 465 ILE A CA 1
ATOM 3602 C C . ILE A 1 465 ? -32.241 9.912 66.655 1.00 88.94 465 ILE A C 1
ATOM 3604 O O . ILE A 1 465 ? -33.093 10.755 66.353 1.00 88.94 465 ILE A O 1
ATOM 3608 N N . CYS A 1 466 ? -31.075 10.228 67.209 1.00 85.44 466 CYS A N 1
ATOM 3609 C CA . CYS A 1 466 ? -30.624 11.604 67.267 1.00 85.44 466 CYS A CA 1
ATOM 3610 C C . CYS A 1 466 ? -30.001 12.015 65.930 1.00 85.44 466 CYS A C 1
ATOM 3612 O O . CYS A 1 466 ? -28.939 11.518 65.567 1.00 85.44 466 CYS A O 1
ATOM 3614 N N . ASN A 1 467 ? -30.627 12.951 65.221 1.00 82.50 467 ASN A N 1
ATOM 3615 C CA . ASN A 1 467 ? -30.088 13.562 64.013 1.00 82.50 467 ASN A CA 1
ATOM 3616 C C . ASN A 1 467 ? -29.953 15.077 64.216 1.00 82.50 467 ASN A C 1
ATOM 3618 O O . ASN A 1 467 ? -30.914 15.824 64.052 1.00 82.50 467 ASN A O 1
ATOM 3622 N N . ASN A 1 468 ? -28.756 15.518 64.605 1.00 74.44 468 ASN A N 1
ATOM 3623 C CA . ASN A 1 468 ? -28.363 16.927 64.736 1.00 74.44 468 ASN A CA 1
ATOM 3624 C C . ASN A 1 468 ? -29.386 17.757 65.518 1.00 74.44 468 ASN A C 1
ATOM 3626 O O . ASN A 1 468 ? -30.074 18.613 64.964 1.00 74.44 468 ASN A O 1
ATOM 3630 N N . SER A 1 469 ? -29.490 17.491 66.823 1.00 77.12 469 SER A N 1
ATOM 3631 C CA . SER A 1 469 ? -30.463 18.079 67.763 1.00 77.12 469 SER A CA 1
ATOM 3632 C C . SER A 1 469 ? -31.942 17.730 67.534 1.00 77.12 469 SER A C 1
ATOM 3634 O O . SER A 1 469 ? -32.771 18.032 68.395 1.00 77.12 469 SER A O 1
ATOM 3636 N N . GLN A 1 470 ? -32.294 17.051 66.437 1.00 81.62 470 GLN A N 1
ATOM 3637 C CA . GLN A 1 470 ? -33.650 16.564 66.193 1.00 81.62 470 GLN A CA 1
ATOM 3638 C C . GLN A 1 470 ? -33.766 15.078 66.509 1.00 81.62 470 GLN A C 1
ATOM 3640 O O . GLN A 1 470 ? -32.977 14.253 66.056 1.00 81.62 470 GLN A O 1
ATOM 3645 N N . VAL A 1 471 ? -34.798 14.728 67.268 1.00 85.50 471 VAL A N 1
ATOM 3646 C CA . VAL A 1 471 ? -35.154 13.335 67.527 1.00 85.50 471 VAL A CA 1
ATOM 3647 C C . VAL A 1 471 ? -36.105 12.899 66.429 1.00 85.50 471 VAL A C 1
ATOM 3649 O O . VAL A 1 471 ? -37.226 13.401 66.340 1.00 85.50 471 VAL A O 1
ATOM 3652 N N . LEU A 1 472 ? -35.668 11.956 65.605 1.00 86.06 472 LEU A N 1
ATOM 3653 C CA . LEU A 1 472 ? -36.504 11.359 64.575 1.00 86.06 472 LEU A CA 1
ATOM 3654 C C . LEU A 1 472 ? -36.976 9.988 65.053 1.00 86.06 472 LEU A C 1
ATOM 3656 O O . LEU A 1 472 ? -36.185 9.177 65.527 1.00 86.06 472 LEU A O 1
ATOM 3660 N N . THR A 1 473 ? -38.274 9.724 64.935 1.00 83.06 473 THR A N 1
ATOM 3661 C CA . THR A 1 473 ? -38.830 8.393 65.190 1.00 83.06 473 THR A CA 1
ATOM 3662 C C . THR A 1 473 ? -38.827 7.604 63.895 1.00 83.06 473 THR A C 1
ATOM 3664 O O . THR A 1 473 ? -39.400 8.046 62.899 1.00 83.06 473 THR A O 1
ATOM 3667 N N . PHE A 1 474 ? -38.241 6.416 63.918 1.00 77.75 474 PHE A N 1
ATOM 3668 C CA . PHE A 1 474 ? -38.297 5.480 62.810 1.00 77.75 474 PHE A CA 1
ATOM 3669 C C . PHE A 1 474 ? -38.697 4.098 63.335 1.00 77.75 474 PHE A C 1
ATOM 3671 O O . PHE A 1 474 ? -38.249 3.628 64.382 1.00 77.75 474 PHE A O 1
ATOM 3678 N N . SER A 1 475 ? -39.611 3.454 62.618 1.00 69.69 475 SER A N 1
ATOM 3679 C CA . SER A 1 475 ? -39.903 2.036 62.794 1.00 69.69 475 SER A CA 1
ATOM 3680 C C . SER A 1 475 ? -39.127 1.317 61.707 1.00 69.69 475 SER A C 1
ATOM 3682 O O . SER A 1 475 ? -39.547 1.305 60.556 1.00 69.69 475 SER A O 1
ATOM 3684 N N . GLU A 1 476 ? -37.953 0.800 62.059 1.00 59.66 476 GLU A N 1
ATOM 3685 C CA . GLU A 1 476 ? -37.102 0.068 61.115 1.00 59.66 476 GLU A CA 1
ATOM 3686 C C . GLU A 1 476 ? -37.666 -1.320 60.773 1.00 59.66 476 GLU A C 1
ATOM 3688 O O . GLU A 1 476 ? -37.244 -1.941 59.800 1.00 59.66 476 GLU A O 1
ATOM 3693 N N . GLU A 1 477 ? -38.661 -1.798 61.527 1.00 60.41 477 GLU A N 1
ATOM 3694 C CA . GLU A 1 477 ? -39.295 -3.080 61.252 1.00 60.41 477 GLU A CA 1
ATOM 3695 C C . GLU A 1 477 ? -40.566 -2.922 60.394 1.00 60.41 477 GLU A C 1
ATOM 3697 O O . GLU A 1 477 ? -41.428 -2.087 60.704 1.00 60.41 477 GLU A O 1
ATOM 3702 N N . PRO A 1 478 ? -40.725 -3.732 59.324 1.00 64.06 478 PRO A N 1
ATOM 3703 C CA . PRO A 1 478 ? -42.002 -3.873 58.632 1.00 64.06 478 PRO A CA 1
ATOM 3704 C C . PRO A 1 478 ? -43.098 -4.309 59.624 1.00 64.06 478 PRO A C 1
ATOM 3706 O O . PRO A 1 478 ? -42.781 -4.875 60.674 1.00 64.06 478 PRO A O 1
ATOM 3709 N N . PRO A 1 479 ? -44.393 -4.076 59.322 1.00 69.19 479 PRO A N 1
ATOM 3710 C CA . PRO A 1 479 ? -45.482 -4.576 60.158 1.00 69.19 479 PRO A CA 1
ATOM 3711 C C . PRO A 1 479 ? -45.248 -6.055 60.476 1.00 69.19 479 PRO A C 1
ATOM 3713 O O . PRO A 1 479 ? -44.897 -6.820 59.574 1.00 69.19 479 PRO A O 1
ATOM 3716 N N . CYS A 1 480 ? -45.390 -6.429 61.755 1.00 74.69 480 CYS A N 1
ATOM 3717 C CA . CYS A 1 480 ? -45.053 -7.774 62.210 1.00 74.69 480 CYS A CA 1
ATOM 3718 C C . CYS A 1 480 ? -45.647 -8.832 61.278 1.00 74.69 480 CYS A C 1
ATOM 3720 O O . CYS A 1 480 ? -46.825 -8.715 60.923 1.00 74.69 480 CYS A O 1
ATOM 3722 N N . PRO A 1 481 ? -44.856 -9.846 60.884 1.00 73.38 481 PRO A N 1
ATOM 3723 C CA . PRO A 1 481 ? -45.287 -10.820 59.900 1.00 73.38 481 PRO A CA 1
ATOM 3724 C C . PRO A 1 481 ? -46.595 -11.471 60.355 1.00 73.38 481 PRO A C 1
ATOM 3726 O O . PRO A 1 481 ? -46.699 -11.999 61.470 1.00 73.38 481 PRO A O 1
ATOM 3729 N N . GLU A 1 482 ? -47.604 -11.398 59.485 1.00 73.38 482 GLU A N 1
ATOM 3730 C CA . GLU A 1 482 ? -48.856 -12.123 59.671 1.00 73.38 482 GLU A CA 1
ATOM 3731 C C . GLU A 1 482 ? -48.574 -13.629 59.763 1.00 73.38 482 GLU A C 1
ATOM 3733 O O . GLU A 1 482 ? -47.543 -14.118 59.288 1.00 73.38 482 GLU A O 1
ATOM 3738 N N . ALA A 1 483 ? -49.483 -14.377 60.394 1.00 68.50 483 ALA A N 1
ATOM 3739 C CA . ALA A 1 483 ? -49.338 -15.822 60.526 1.00 68.50 483 ALA A CA 1
ATOM 3740 C C . ALA A 1 483 ? -49.062 -16.469 59.148 1.00 68.50 483 ALA A C 1
ATOM 3742 O O . ALA A 1 483 ? -49.781 -16.160 58.191 1.00 68.50 483 ALA A O 1
ATOM 3743 N N . PRO A 1 484 ? -48.067 -17.371 59.030 1.00 69.56 484 PRO A N 1
ATOM 3744 C CA . PRO A 1 484 ? -47.759 -18.063 57.783 1.00 69.56 484 PRO A CA 1
ATOM 3745 C C . PRO A 1 484 ? -49.009 -18.698 57.159 1.00 69.56 484 PRO A C 1
ATOM 3747 O O . PRO A 1 484 ? -49.608 -19.626 57.710 1.00 69.56 484 PRO A O 1
ATOM 3750 N N . SER A 1 485 ? -49.425 -18.185 56.000 1.00 59.50 485 SER A N 1
ATOM 3751 C CA . SER A 1 485 ? -50.637 -18.629 55.315 1.00 59.50 485 SER A CA 1
ATOM 3752 C C . SER A 1 485 ? -50.440 -20.050 54.784 1.00 59.50 485 SER A C 1
ATOM 3754 O O . SER A 1 485 ? -49.619 -20.288 53.906 1.00 59.50 485 SER A O 1
ATOM 3756 N N . GLY A 1 486 ? -51.196 -21.007 55.327 1.00 57.31 486 GLY A N 1
ATOM 3757 C CA . GLY A 1 486 ? -51.107 -22.422 54.945 1.00 57.31 486 GLY A CA 1
ATOM 3758 C C . GLY A 1 486 ? -50.990 -23.365 56.139 1.00 57.31 486 GLY A C 1
ATOM 3759 O O . GLY A 1 486 ? -51.547 -24.460 56.089 1.00 57.31 486 GLY A O 1
ATOM 3760 N N . TYR A 1 487 ? -50.418 -22.906 57.250 1.00 60.34 487 TYR A N 1
ATOM 3761 C CA . TYR A 1 487 ? -50.187 -23.726 58.436 1.00 60.34 487 TYR A CA 1
ATOM 3762 C C . TYR A 1 487 ? -51.161 -23.377 59.576 1.00 60.34 487 TYR A C 1
ATOM 3764 O O . TYR A 1 487 ? -51.610 -22.239 59.705 1.00 60.34 487 TYR A O 1
ATOM 3772 N N . ASN A 1 488 ? -51.493 -24.351 60.429 1.00 65.25 488 ASN A N 1
ATOM 3773 C CA . ASN A 1 488 ? -52.180 -24.074 61.694 1.00 65.25 488 ASN A CA 1
ATOM 3774 C C . ASN A 1 488 ? -51.140 -23.552 62.691 1.00 65.25 488 ASN A C 1
ATOM 3776 O O . ASN A 1 488 ? -50.451 -24.354 63.321 1.00 65.25 488 ASN A O 1
ATOM 3780 N N . CYS A 1 489 ? -50.996 -22.230 62.781 1.00 67.62 489 CYS A N 1
ATOM 3781 C CA . CYS A 1 489 ? -50.024 -21.590 63.663 1.00 67.62 489 CYS A CA 1
ATOM 3782 C C . CYS A 1 489 ? -50.678 -21.025 64.930 1.00 67.62 489 CYS A C 1
ATOM 3784 O O . CYS A 1 489 ? -51.751 -20.422 64.861 1.00 67.62 489 CYS A O 1
ATOM 3786 N N . VAL A 1 490 ? -50.011 -21.159 66.080 1.00 74.62 490 VAL A N 1
ATOM 3787 C CA . VAL A 1 490 ? -50.413 -20.520 67.346 1.00 74.62 490 VAL A CA 1
ATOM 3788 C C . VAL A 1 490 ? -49.476 -19.350 67.654 1.00 74.62 490 VAL A C 1
ATOM 3790 O O . VAL A 1 490 ? -48.260 -19.485 67.548 1.00 74.62 490 VAL A O 1
ATOM 3793 N N . ARG A 1 491 ? -50.044 -18.190 68.014 1.00 79.19 491 ARG A N 1
ATOM 3794 C CA . ARG A 1 491 ? -49.294 -16.973 68.366 1.00 79.19 491 ARG A CA 1
ATOM 3795 C C . ARG A 1 491 ? -48.636 -17.109 69.741 1.00 79.19 491 ARG A C 1
ATOM 3797 O O . ARG A 1 491 ? -49.320 -17.439 70.710 1.00 79.19 491 ARG A O 1
ATOM 3804 N N . ARG A 1 492 ? -47.359 -16.741 69.846 1.00 79.69 492 ARG A N 1
ATOM 3805 C CA . ARG A 1 492 ? -46.589 -16.683 71.094 1.00 79.69 492 ARG A CA 1
ATOM 3806 C C . ARG A 1 492 ? -45.887 -15.329 71.229 1.00 79.69 492 ARG A C 1
ATOM 3808 O O . ARG A 1 492 ? -44.970 -15.024 70.473 1.00 79.69 492 ARG A O 1
ATOM 3815 N N . ASP A 1 493 ? -46.305 -14.510 72.193 1.00 79.00 493 ASP A N 1
ATOM 3816 C CA . ASP A 1 493 ? -45.658 -13.219 72.467 1.00 79.00 493 ASP A CA 1
ATOM 3817 C C . ASP A 1 493 ? -44.357 -13.429 73.268 1.00 79.00 493 ASP A C 1
ATOM 3819 O O . ASP A 1 493 ? -44.362 -14.093 74.307 1.00 79.00 493 ASP A O 1
ATOM 3823 N N . VAL A 1 494 ? -43.241 -12.862 72.794 1.00 76.38 494 VAL A N 1
ATOM 3824 C CA . VAL A 1 494 ? -41.909 -13.012 73.407 1.00 76.38 494 VAL A CA 1
ATOM 3825 C C . VAL A 1 494 ? -41.452 -11.668 74.000 1.00 76.38 494 VAL A C 1
ATOM 3827 O O . VAL A 1 494 ? -41.408 -10.680 73.268 1.00 76.38 494 VAL A O 1
ATOM 3830 N N . PRO A 1 495 ? -41.106 -11.587 75.302 1.00 76.06 495 PRO A N 1
ATOM 3831 C CA . PRO A 1 495 ? -40.581 -10.360 75.910 1.00 76.06 495 PRO A CA 1
ATOM 3832 C C . PRO A 1 495 ? -39.296 -9.867 75.226 1.00 76.06 495 PRO A C 1
ATOM 3834 O O . PRO A 1 495 ? -38.476 -10.683 74.808 1.00 76.06 495 PRO A O 1
ATOM 3837 N N . TYR A 1 496 ? -39.105 -8.543 75.152 1.00 76.06 496 TYR A N 1
ATOM 3838 C CA . TYR A 1 496 ? -37.950 -7.876 74.516 1.00 76.06 496 TYR A CA 1
ATOM 3839 C C . TYR A 1 496 ? -37.827 -8.055 72.995 1.00 76.06 496 TYR A C 1
ATOM 3841 O O . TYR A 1 496 ? -36.829 -7.641 72.408 1.00 76.06 496 TYR A O 1
ATOM 3849 N N . LYS A 1 497 ? -38.840 -8.631 72.340 1.00 73.62 497 LYS A N 1
ATOM 3850 C CA . LYS A 1 497 ? -38.983 -8.623 70.882 1.00 73.62 497 LYS A CA 1
ATOM 3851 C C . LYS A 1 497 ? -40.167 -7.753 70.495 1.00 73.62 497 LYS A C 1
ATOM 3853 O O . LYS A 1 497 ? -41.178 -7.735 71.197 1.00 73.62 497 LYS A O 1
ATOM 3858 N N . CYS A 1 498 ? -40.053 -7.043 69.376 1.00 76.00 498 CYS A N 1
ATOM 3859 C CA . CYS A 1 498 ? -41.185 -6.282 68.866 1.00 76.00 498 CYS A CA 1
ATOM 3860 C C . CYS A 1 498 ? -42.316 -7.209 68.377 1.00 76.00 498 CYS A C 1
ATOM 3862 O O . CYS A 1 498 ? -43.484 -6.984 68.705 1.00 76.00 498 CYS A O 1
ATOM 3864 N N . CYS A 1 499 ? -41.979 -8.282 67.651 1.00 80.69 499 CYS A N 1
ATOM 3865 C CA . CYS A 1 499 ? -42.964 -9.154 67.008 1.00 80.69 499 CYS A CA 1
ATOM 3866 C C . CYS A 1 499 ? -43.207 -10.497 67.721 1.00 80.69 499 CYS A C 1
ATOM 3868 O O . CYS A 1 499 ? -42.291 -11.051 68.337 1.00 80.69 499 CYS A O 1
ATOM 3870 N N . PRO A 1 500 ? -44.438 -11.046 67.622 1.00 74.25 500 PRO A N 1
ATOM 3871 C CA . PRO A 1 500 ? -44.753 -12.379 68.120 1.00 74.25 500 PRO A CA 1
ATOM 3872 C C . PRO A 1 500 ? -44.107 -13.467 67.257 1.00 74.25 500 PRO A C 1
ATOM 3874 O O . PRO A 1 500 ? -43.898 -13.291 66.058 1.00 74.25 500 PRO A O 1
ATOM 3877 N N . GLU A 1 501 ? -43.852 -14.622 67.860 1.00 80.50 501 GLU A N 1
ATOM 3878 C CA . GLU A 1 501 ? -43.445 -15.837 67.153 1.00 80.50 501 GLU A CA 1
ATOM 3879 C C . GLU A 1 501 ? -44.662 -16.743 66.900 1.00 80.50 501 GLU A C 1
ATOM 3881 O O . GLU A 1 501 ? -45.670 -16.665 67.608 1.00 80.50 501 GLU A O 1
ATOM 3886 N N . TRP A 1 502 ? -44.581 -17.595 65.876 1.00 76.19 502 TRP A N 1
ATOM 3887 C CA . TRP A 1 502 ? -45.676 -18.463 65.434 1.00 76.19 502 TRP A CA 1
ATOM 3888 C C . TRP A 1 502 ? -45.243 -19.936 65.464 1.00 76.19 502 TRP A C 1
ATOM 3890 O O . TRP A 1 502 ? -44.314 -20.314 64.754 1.00 76.19 502 TRP A O 1
ATOM 3900 N N . ASP A 1 503 ? -45.928 -20.772 66.248 1.00 69.38 503 ASP A N 1
ATOM 3901 C CA . ASP A 1 503 ? -45.688 -22.223 66.312 1.00 69.38 503 ASP A CA 1
ATOM 3902 C C . ASP A 1 503 ? -46.577 -22.947 65.284 1.00 69.38 503 ASP A C 1
ATOM 3904 O O . ASP A 1 503 ? -47.789 -23.040 65.489 1.00 69.38 503 ASP A O 1
ATOM 3908 N N . CYS A 1 504 ? -46.002 -23.441 64.178 1.00 63.97 504 CYS A N 1
ATOM 3909 C CA . CYS A 1 504 ? -46.729 -23.985 63.016 1.00 63.97 504 CYS A CA 1
ATOM 3910 C C . CYS A 1 504 ? -46.489 -25.499 62.794 1.00 63.97 504 CYS A C 1
ATOM 3912 O O . CYS A 1 504 ? -45.377 -25.987 62.979 1.00 63.97 504 CYS A O 1
ATOM 3914 N N . VAL A 1 505 ? -47.508 -26.239 62.329 1.00 61.56 505 VAL A N 1
ATOM 3915 C CA . VAL A 1 505 ? -47.401 -27.661 61.906 1.00 61.56 505 VAL A CA 1
ATOM 3916 C C . VAL A 1 505 ? -47.054 -27.748 60.415 1.00 61.56 505 VAL A C 1
ATOM 3918 O O . VAL A 1 505 ? -47.838 -27.248 59.618 1.00 61.56 505 VAL A O 1
ATOM 3921 N N . THR A 1 506 ? -45.945 -28.387 60.021 1.00 59.28 506 THR A N 1
ATOM 3922 C CA . THR A 1 506 ? -45.467 -28.468 58.622 1.00 59.28 506 THR A CA 1
ATOM 3923 C C . THR A 1 506 ? -46.063 -29.641 57.823 1.00 59.28 506 THR A C 1
ATOM 3925 O O . THR A 1 506 ? -46.269 -30.731 58.354 1.00 59.28 506 THR A O 1
ATOM 3928 N N . ILE A 1 507 ? -46.326 -29.425 56.525 1.00 67.31 507 ILE A N 1
ATOM 3929 C CA . ILE A 1 507 ? -46.690 -30.460 55.539 1.00 67.31 507 ILE A CA 1
ATOM 3930 C C . ILE A 1 507 ? -45.505 -30.648 54.581 1.00 67.31 507 ILE A C 1
ATOM 3932 O O . ILE A 1 507 ? -44.972 -29.669 54.055 1.00 67.31 507 ILE A O 1
ATOM 3936 N N . GLU A 1 508 ? -45.121 -31.903 54.341 1.00 80.50 508 GLU A N 1
ATOM 3937 C CA . GLU A 1 508 ? -44.004 -32.297 53.475 1.00 80.50 508 GLU A CA 1
ATOM 3938 C C . GLU A 1 508 ? -44.488 -33.197 52.325 1.00 80.50 508 GLU A C 1
ATOM 3940 O O . GLU A 1 508 ? -45.223 -34.164 52.536 1.00 80.50 508 GLU A O 1
ATOM 3945 N N . CYS A 1 509 ? -44.062 -32.902 51.096 1.00 84.06 509 CYS A N 1
ATOM 3946 C CA . CYS A 1 509 ? -44.279 -33.727 49.911 1.00 84.06 509 CYS A CA 1
ATOM 3947 C C . CYS A 1 509 ? -43.011 -34.508 49.558 1.00 84.06 509 CYS A C 1
ATOM 3949 O O . CYS A 1 509 ? -41.924 -33.942 49.520 1.00 84.06 509 CYS A O 1
ATOM 3951 N N . GLN A 1 510 ? -43.152 -35.786 49.213 1.00 88.38 510 GLN A N 1
ATOM 3952 C CA . GLN A 1 510 ? -42.049 -36.635 48.753 1.00 88.38 510 GLN A CA 1
ATOM 3953 C C . GLN A 1 510 ? -42.114 -36.816 47.231 1.00 88.38 510 GLN A C 1
ATOM 3955 O O . GLN A 1 510 ? -43.182 -37.112 46.691 1.00 88.38 510 GLN A O 1
ATOM 3960 N N . TYR A 1 511 ? -40.993 -36.632 46.529 1.00 86.00 511 TYR A N 1
ATOM 3961 C CA . TYR A 1 511 ? -40.905 -36.788 45.074 1.00 86.00 511 TYR A CA 1
ATOM 3962 C C . TYR A 1 511 ? -39.580 -37.443 44.654 1.00 86.00 511 TYR A C 1
ATOM 3964 O O . TYR A 1 511 ? -38.516 -37.118 45.179 1.00 86.00 511 TYR A O 1
ATOM 3972 N N . GLY A 1 512 ? -39.657 -38.364 43.687 1.00 82.31 512 GLY A N 1
ATOM 3973 C CA . GLY A 1 512 ? -38.543 -39.213 43.244 1.00 82.31 512 GLY A CA 1
ATOM 3974 C C . GLY A 1 512 ? -38.620 -40.636 43.806 1.00 82.31 512 GLY A C 1
ATOM 3975 O O . GLY A 1 512 ? -39.352 -40.897 44.758 1.00 82.31 512 GLY A O 1
ATOM 3976 N N . THR A 1 513 ? -37.901 -41.571 43.181 1.00 76.75 513 THR A N 1
ATOM 3977 C CA . THR A 1 513 ? -37.893 -42.991 43.582 1.00 76.75 513 THR A CA 1
ATOM 3978 C C . THR A 1 513 ? -36.594 -43.433 44.249 1.00 76.75 513 THR A C 1
ATOM 3980 O O . THR A 1 513 ? -36.648 -44.390 45.012 1.00 76.75 513 THR A O 1
ATOM 3983 N N . ASP A 1 514 ? -35.462 -42.758 43.997 1.00 70.69 514 ASP A N 1
ATOM 3984 C CA . ASP A 1 514 ? -34.175 -42.985 44.680 1.00 70.69 514 ASP A CA 1
ATOM 3985 C C . ASP A 1 514 ? -33.126 -41.919 44.263 1.00 70.69 514 ASP A C 1
ATOM 3987 O O . ASP A 1 514 ? -32.792 -41.857 43.076 1.00 70.69 514 ASP A O 1
ATOM 3991 N N . PRO A 1 515 ? -32.603 -41.066 45.167 1.00 71.81 515 PRO A N 1
ATOM 3992 C CA . PRO A 1 515 ? -33.086 -40.813 46.522 1.00 71.81 515 PRO A CA 1
ATOM 3993 C C . PRO A 1 515 ? -34.419 -40.043 46.509 1.00 71.81 515 PRO A C 1
ATOM 3995 O O . PRO A 1 515 ? -34.656 -39.186 45.655 1.00 71.81 515 PRO A O 1
ATOM 3998 N N . VAL A 1 516 ? -35.295 -40.329 47.477 1.00 84.38 516 VAL A N 1
ATOM 3999 C CA . VAL A 1 516 ? -36.545 -39.576 47.680 1.00 84.38 516 VAL A CA 1
ATOM 4000 C C . VAL A 1 516 ? -36.202 -38.177 48.192 1.00 84.38 516 VAL A C 1
ATOM 4002 O O . VAL A 1 516 ? -35.611 -38.036 49.262 1.00 84.38 516 VAL A O 1
ATOM 4005 N N . GLN A 1 517 ? -36.576 -37.140 47.441 1.00 87.75 517 GLN A N 1
ATOM 4006 C CA . GLN A 1 517 ? -36.420 -35.752 47.871 1.00 87.75 517 GLN A CA 1
ATOM 4007 C C . GLN A 1 517 ? -37.697 -35.271 48.567 1.00 87.75 517 GLN A C 1
ATOM 4009 O O . GLN A 1 517 ? -38.811 -35.563 48.122 1.00 87.75 517 GLN A O 1
ATOM 4014 N N . VAL A 1 518 ? -37.527 -34.548 49.675 1.00 88.38 518 VAL A N 1
ATOM 4015 C CA . VAL A 1 518 ? -38.617 -34.012 50.499 1.00 88.38 518 VAL A CA 1
ATOM 4016 C C . VAL A 1 518 ? -38.726 -32.507 50.267 1.00 88.38 518 VAL A C 1
ATOM 4018 O O . VAL A 1 518 ? -37.718 -31.803 50.291 1.00 88.38 518 VAL A O 1
ATOM 4021 N N . TYR A 1 519 ? -39.944 -32.022 50.037 1.00 85.62 519 TYR A N 1
ATOM 4022 C CA . TYR A 1 519 ? -40.249 -30.630 49.720 1.00 85.62 519 TYR A CA 1
ATOM 4023 C C . TYR A 1 519 ? -41.322 -30.089 50.666 1.00 85.62 519 TYR A C 1
ATOM 4025 O O . TYR A 1 519 ? -42.343 -30.740 50.875 1.00 85.62 519 TYR A O 1
ATOM 4033 N N . SER A 1 520 ? -41.127 -28.890 51.206 1.00 85.69 520 SER A N 1
ATOM 4034 C CA . SER A 1 520 ? -42.092 -28.241 52.105 1.00 85.69 520 SER A CA 1
ATOM 4035 C C . SER A 1 520 ? -43.284 -27.657 51.342 1.00 85.69 520 SER A C 1
ATOM 4037 O O . SER A 1 520 ? -43.165 -27.318 50.162 1.00 85.69 520 SER A O 1
ATOM 4039 N N . GLU A 1 521 ? -44.434 -27.485 52.001 1.00 82.25 521 GLU A N 1
ATOM 4040 C CA . GLU A 1 521 ? -45.614 -26.844 51.400 1.00 82.25 521 GLU A CA 1
ATOM 4041 C C . GLU A 1 521 ? -45.266 -25.482 50.762 1.00 82.25 521 GLU A C 1
ATOM 4043 O O . GLU A 1 521 ? -44.661 -24.608 51.381 1.00 82.25 521 GLU A O 1
ATOM 4048 N N . GLY A 1 522 ? -45.626 -25.315 49.486 1.00 82.44 522 GLY A N 1
ATOM 4049 C CA . GLY A 1 522 ? -45.315 -24.142 48.664 1.00 82.44 522 GLY A CA 1
ATOM 4050 C C . GLY A 1 522 ? -43.999 -24.227 47.879 1.00 82.44 522 GLY A C 1
ATOM 4051 O O . GLY A 1 522 ? -43.826 -23.478 46.913 1.00 82.44 522 GLY A O 1
ATOM 4052 N N . GLN A 1 523 ? -43.093 -25.150 48.222 1.00 87.25 523 GLN A N 1
ATOM 4053 C CA . GLN A 1 523 ? -41.813 -25.312 47.532 1.00 87.25 523 GLN A CA 1
ATOM 4054 C C . GLN A 1 523 ? -42.024 -25.800 46.093 1.00 87.25 523 GLN A C 1
ATOM 4056 O O . GLN A 1 523 ? -42.856 -26.672 45.833 1.00 87.25 523 GLN A O 1
ATOM 4061 N N . ARG A 1 524 ? -41.266 -25.221 45.154 1.00 90.94 524 ARG A N 1
ATOM 4062 C CA . ARG A 1 524 ? -41.308 -25.546 43.722 1.00 90.94 524 ARG A CA 1
ATOM 4063 C C . ARG A 1 524 ? -40.013 -26.217 43.286 1.00 90.94 524 ARG A C 1
ATOM 4065 O O . ARG A 1 524 ? -38.946 -25.823 43.747 1.00 90.94 524 ARG A O 1
ATOM 4072 N N . TRP A 1 525 ? -40.102 -27.183 42.380 1.00 92.75 525 TRP A N 1
ATOM 4073 C CA . TRP A 1 525 ? -38.935 -27.872 41.823 1.00 92.75 525 TRP A CA 1
ATOM 4074 C C . TRP A 1 525 ? -39.184 -28.360 40.393 1.00 92.75 525 TRP A C 1
ATOM 4076 O O . TRP A 1 525 ? -40.283 -28.211 39.851 1.00 92.75 525 TRP A O 1
ATOM 4086 N N . VAL A 1 526 ? -38.139 -28.916 39.781 1.00 91.88 526 VAL A N 1
ATOM 4087 C CA . VAL A 1 526 ? -38.149 -29.496 38.431 1.00 91.88 526 VAL A CA 1
ATOM 4088 C C . VAL A 1 526 ? -37.764 -30.974 38.475 1.00 91.88 526 VAL A C 1
ATOM 4090 O O . VAL A 1 526 ? -37.133 -31.411 39.435 1.00 91.88 526 VAL A O 1
ATOM 4093 N N . ASP A 1 527 ? -38.156 -31.751 37.464 1.00 89.06 527 ASP A N 1
ATOM 4094 C CA . ASP A 1 527 ? -37.781 -33.169 37.346 1.00 89.06 527 ASP A CA 1
ATOM 4095 C C . ASP A 1 527 ? -36.285 -33.397 37.100 1.00 89.06 527 ASP A C 1
ATOM 4097 O O . ASP A 1 527 ? -35.729 -34.353 37.633 1.00 89.06 527 ASP A O 1
ATOM 4101 N N . ASP A 1 528 ? -35.646 -32.527 36.318 1.00 86.38 528 ASP A N 1
ATOM 4102 C CA . ASP A 1 528 ? -34.227 -32.586 35.965 1.00 86.38 528 ASP A CA 1
ATOM 4103 C C . ASP A 1 528 ? -33.615 -31.179 36.068 1.00 86.38 528 ASP A C 1
ATOM 4105 O O . ASP A 1 528 ? -34.135 -30.220 35.496 1.00 86.38 528 ASP A O 1
ATOM 4109 N N . GLN A 1 529 ? -32.519 -31.034 36.819 1.00 86.12 529 GLN A N 1
ATOM 4110 C CA . GLN A 1 529 ? -31.844 -29.741 37.001 1.00 86.12 529 GLN A CA 1
ATOM 4111 C C . GLN A 1 529 ? -31.072 -29.286 35.755 1.00 86.12 529 GLN A C 1
ATOM 4113 O O . GLN A 1 529 ? -30.854 -28.091 35.572 1.00 86.12 529 GLN A O 1
ATOM 4118 N N . THR A 1 530 ? -30.659 -30.222 34.902 1.00 82.75 530 THR A N 1
ATOM 4119 C CA . THR A 1 530 ? -29.902 -29.948 33.677 1.00 82.75 530 THR A CA 1
ATOM 4120 C C . THR A 1 530 ? -30.814 -29.696 32.481 1.00 82.75 530 THR A C 1
ATOM 4122 O O . THR A 1 530 ? -30.513 -28.830 31.659 1.00 82.75 530 THR A O 1
ATOM 4125 N N . HIS A 1 531 ? -31.963 -30.377 32.414 1.00 88.81 531 HIS A N 1
ATOM 4126 C CA . HIS A 1 531 ? -32.931 -30.274 31.314 1.00 88.81 531 HIS A CA 1
ATOM 4127 C C . HIS A 1 531 ? -34.376 -30.228 31.840 1.00 88.81 531 HIS A C 1
ATOM 4129 O O . HIS A 1 531 ? -35.117 -31.202 31.687 1.00 88.81 531 HIS A O 1
ATOM 4135 N N . PRO A 1 532 ? -34.803 -29.112 32.461 1.00 88.19 532 PRO A N 1
ATOM 4136 C CA . PRO A 1 532 ? -36.062 -29.038 33.200 1.00 88.19 532 PRO A CA 1
ATOM 4137 C C . PRO A 1 532 ? -37.270 -29.187 32.273 1.00 88.19 532 PRO A C 1
ATOM 4139 O O . PRO A 1 532 ? -37.592 -28.286 31.495 1.00 88.19 532 PRO A O 1
ATOM 4142 N N . CYS A 1 533 ? -37.967 -30.317 32.375 1.00 87.62 533 CYS A N 1
ATOM 4143 C CA . CYS A 1 533 ? -39.097 -30.650 31.514 1.00 87.62 533 CYS A CA 1
ATOM 4144 C C . CYS A 1 533 ? -40.440 -30.568 32.234 1.00 87.62 533 CYS A C 1
ATOM 4146 O O . CYS A 1 533 ? -41.446 -30.182 31.633 1.00 87.62 533 CYS A O 1
ATOM 4148 N N . LYS A 1 534 ? -40.476 -30.895 33.522 1.00 91.69 534 LYS A N 1
ATOM 4149 C CA . LYS A 1 534 ? -41.684 -30.854 34.345 1.00 91.69 534 LYS A CA 1
ATOM 4150 C C . LYS A 1 534 ? -41.425 -30.014 35.577 1.00 91.69 534 LYS A C 1
ATOM 4152 O O . LYS A 1 534 ? -40.404 -30.166 36.234 1.00 91.69 534 LYS A O 1
ATOM 4157 N N . HIS A 1 535 ? -42.376 -29.148 35.898 1.00 92.00 535 HIS A N 1
ATOM 4158 C CA . HIS A 1 535 ? -42.343 -28.322 37.096 1.00 92.00 535 HIS A CA 1
ATOM 4159 C C . HIS A 1 535 ? -43.398 -28.802 38.083 1.00 92.00 535 HIS A C 1
ATOM 4161 O O . HIS A 1 535 ? -44.527 -29.126 37.698 1.00 92.00 535 HIS A O 1
ATOM 4167 N N . PHE A 1 536 ? -43.041 -28.792 39.360 1.00 93.44 536 PHE A N 1
ATOM 4168 C CA . PHE A 1 536 ? -43.872 -29.262 40.456 1.00 93.44 536 PHE A CA 1
ATOM 4169 C C . PHE A 1 536 ? -43.925 -28.231 41.579 1.00 93.44 536 PHE A C 1
ATOM 4171 O O . PHE A 1 536 ? -43.013 -27.418 41.732 1.00 93.44 536 PHE A O 1
ATOM 4178 N N . THR A 1 537 ? -44.997 -28.286 42.363 1.00 91.75 537 THR A N 1
ATOM 4179 C CA . THR A 1 537 ? -45.180 -27.524 43.598 1.00 91.75 537 THR A CA 1
ATOM 4180 C C . THR A 1 537 ? -45.751 -28.445 44.668 1.00 91.75 537 THR A C 1
ATOM 4182 O O . THR A 1 537 ? -46.686 -29.199 44.395 1.00 91.75 537 THR A O 1
ATOM 4185 N N . CYS A 1 538 ? -45.238 -28.373 45.892 1.00 87.75 538 CYS A N 1
ATOM 4186 C CA . CYS A 1 538 ? -45.811 -29.101 47.017 1.00 87.75 538 CYS A CA 1
ATOM 4187 C C . CYS A 1 538 ? -47.045 -28.351 47.522 1.00 87.75 538 CYS A C 1
ATOM 4189 O O . CYS A 1 538 ? -46.981 -27.161 47.824 1.00 87.75 538 CYS A O 1
ATOM 4191 N N . THR A 1 539 ? -48.179 -29.037 47.591 1.00 83.38 539 THR A N 1
ATOM 4192 C CA . THR A 1 539 ? -49.452 -28.491 48.073 1.00 83.38 539 THR A CA 1
ATOM 4193 C C . THR A 1 539 ? -49.997 -29.371 49.192 1.00 83.38 539 THR A C 1
ATOM 4195 O O . THR A 1 539 ? -49.535 -30.495 49.379 1.00 83.38 539 THR A O 1
ATOM 4198 N N . LYS A 1 540 ? -51.049 -28.924 49.887 1.00 79.44 540 LYS A N 1
ATOM 4199 C CA . LYS A 1 540 ? -51.756 -29.748 50.890 1.00 79.44 540 LYS A CA 1
ATOM 4200 C C . LYS A 1 540 ? -52.259 -31.092 50.355 1.00 79.44 540 LYS A C 1
ATOM 4202 O O . LYS A 1 540 ? -52.453 -32.020 51.129 1.00 79.44 540 LYS A O 1
ATOM 4207 N N . ALA A 1 541 ? -52.486 -31.192 49.043 1.00 79.69 541 ALA A N 1
ATOM 4208 C CA . ALA A 1 541 ? -52.914 -32.416 48.370 1.00 79.69 541 ALA A CA 1
ATOM 4209 C C . ALA A 1 541 ? -51.737 -33.299 47.899 1.00 79.69 541 ALA A C 1
ATOM 4211 O O . ALA A 1 541 ? -51.959 -34.305 47.229 1.00 79.69 541 ALA A O 1
ATOM 4212 N N . GLY A 1 542 ? -50.496 -32.926 48.227 1.00 85.81 542 GLY A N 1
ATOM 4213 C CA . GLY A 1 542 ? -49.271 -33.568 47.760 1.00 85.81 542 GLY A CA 1
ATOM 4214 C C . GLY A 1 542 ? -48.606 -32.816 46.604 1.00 85.81 542 GLY A C 1
ATOM 4215 O O . GLY A 1 542 ? -48.776 -31.604 46.428 1.00 85.81 542 GLY A O 1
ATOM 4216 N N . VAL A 1 543 ? -47.816 -33.544 45.815 1.00 87.69 543 VAL A N 1
ATOM 4217 C CA . VAL A 1 543 ? -47.071 -33.006 44.670 1.00 87.69 543 VAL A CA 1
ATOM 4218 C C . VAL A 1 543 ? -48.026 -32.629 43.533 1.00 87.69 543 VAL A C 1
ATOM 4220 O O . VAL A 1 543 ? -48.630 -33.497 42.905 1.00 87.69 543 VAL A O 1
ATOM 4223 N N . LEU A 1 544 ? -48.116 -31.340 43.213 1.00 91.81 544 LEU A N 1
ATOM 4224 C CA . LEU A 1 544 ? -48.870 -30.831 42.070 1.00 91.81 544 LEU A CA 1
ATOM 4225 C C . LEU A 1 544 ? -47.924 -30.541 40.900 1.00 91.81 544 LEU A C 1
ATOM 4227 O O . LEU A 1 544 ? -47.064 -29.669 41.002 1.00 91.81 544 LEU A O 1
ATOM 4231 N N . LYS A 1 545 ? -48.111 -31.213 39.757 1.00 92.75 545 LYS A N 1
ATOM 4232 C CA . LYS A 1 545 ? -47.422 -30.860 38.503 1.00 92.75 545 LYS A CA 1
ATOM 4233 C C . LYS A 1 545 ? -48.015 -29.560 37.952 1.00 92.75 545 LYS A C 1
ATOM 4235 O O . LYS A 1 545 ? -49.169 -29.541 37.536 1.00 92.75 545 LYS A O 1
ATOM 4240 N N . THR A 1 546 ? -47.239 -28.480 37.950 1.00 90.62 546 THR A N 1
ATOM 4241 C CA . THR A 1 546 ? -47.692 -27.143 37.529 1.00 90.62 546 THR A CA 1
ATOM 4242 C C . THR A 1 546 ? -47.426 -26.847 36.059 1.00 90.62 546 THR A C 1
ATOM 4244 O O . THR A 1 546 ? -48.145 -26.050 35.461 1.00 90.62 546 THR A O 1
ATOM 4247 N N . LYS A 1 547 ? -46.414 -27.480 35.456 1.00 89.88 547 LYS A N 1
ATOM 4248 C CA . LYS A 1 547 ? -46.079 -27.294 34.039 1.00 89.88 547 LYS A CA 1
ATOM 4249 C C . LYS A 1 547 ? -45.443 -28.553 33.465 1.00 89.88 547 LYS A C 1
ATOM 4251 O O . LYS A 1 547 ? -44.615 -29.173 34.126 1.00 89.88 547 LYS A O 1
ATOM 4256 N N . ASP A 1 548 ? -45.800 -28.892 32.231 1.00 90.38 548 ASP A N 1
ATOM 4257 C CA . ASP A 1 548 ? -45.164 -29.957 31.454 1.00 90.38 548 ASP A CA 1
ATOM 4258 C C . ASP A 1 548 ? -44.744 -29.386 30.094 1.00 90.38 548 ASP A C 1
ATOM 4260 O O . ASP A 1 548 ? -45.582 -28.993 29.284 1.00 90.38 548 ASP A O 1
ATOM 4264 N N . LEU A 1 549 ? -43.438 -29.231 29.886 1.00 86.00 549 LEU A N 1
ATOM 4265 C CA . LEU A 1 549 ? -42.861 -28.678 28.660 1.00 86.00 549 LEU A CA 1
ATOM 4266 C C . LEU A 1 549 ? -42.685 -29.739 27.571 1.00 86.00 549 LEU A C 1
ATOM 4268 O O . LEU A 1 549 ? -42.494 -29.376 26.412 1.00 86.00 549 LEU A O 1
ATOM 4272 N N . THR A 1 550 ? -42.797 -31.027 27.912 1.00 83.00 550 THR A N 1
ATOM 4273 C CA . THR A 1 550 ? -42.588 -32.121 26.952 1.00 83.00 550 THR A CA 1
ATOM 4274 C C . THR A 1 550 ? -43.632 -32.130 25.835 1.00 83.00 550 THR A C 1
ATOM 4276 O O . THR A 1 550 ? -43.317 -32.479 24.701 1.00 83.00 550 THR A O 1
ATOM 4279 N N . GLU A 1 551 ? -44.849 -31.660 26.119 1.00 81.88 551 GLU A N 1
ATOM 4280 C CA . GLU A 1 551 ? -45.948 -31.570 25.149 1.00 81.88 551 GLU A CA 1
ATOM 4281 C C . GLU A 1 551 ? -45.746 -30.469 24.097 1.00 81.88 551 GLU A C 1
ATOM 4283 O O . GLU A 1 551 ? -46.418 -30.468 23.068 1.00 81.88 551 GLU A O 1
ATOM 4288 N N . ARG A 1 552 ? -44.831 -29.521 24.340 1.00 81.81 552 ARG A N 1
ATOM 4289 C CA . ARG A 1 552 ? -44.543 -28.403 23.426 1.00 81.81 552 ARG A CA 1
ATOM 4290 C C . ARG A 1 552 ? -43.313 -28.626 22.556 1.00 81.81 552 ARG A C 1
ATOM 4292 O O . ARG A 1 552 ? -42.968 -27.738 21.783 1.00 81.81 552 ARG A O 1
ATOM 4299 N N . CYS A 1 553 ? -42.640 -29.764 22.691 1.00 84.69 553 CYS A N 1
ATOM 4300 C CA . CYS A 1 553 ? -41.487 -30.050 21.856 1.00 84.69 553 CYS A CA 1
ATOM 4301 C C . CYS A 1 553 ? -41.927 -30.354 20.425 1.00 84.69 553 CYS A C 1
ATOM 4303 O O . CYS A 1 553 ? -42.797 -31.194 20.188 1.00 84.69 553 CYS A O 1
ATOM 4305 N N . GLU A 1 554 ? -41.314 -29.654 19.476 1.00 83.25 554 GLU A N 1
ATOM 4306 C CA . GLU A 1 554 ? -41.516 -29.900 18.055 1.00 83.25 554 GLU A CA 1
ATOM 4307 C C . GLU A 1 554 ? -41.037 -31.311 17.688 1.00 83.25 554 GLU A C 1
ATOM 4309 O O . GLU A 1 554 ? -40.117 -31.867 18.298 1.00 83.25 554 GLU A O 1
ATOM 4314 N N . LYS A 1 555 ? -41.698 -31.924 16.701 1.00 80.88 555 LYS A N 1
ATOM 4315 C CA . LYS A 1 555 ? -41.274 -33.226 16.182 1.00 80.88 555 LYS A CA 1
ATOM 4316 C C . LYS A 1 555 ? -39.941 -33.049 15.454 1.00 80.88 555 LYS A C 1
ATOM 4318 O O . LYS A 1 555 ? -39.806 -32.148 14.637 1.00 80.88 555 LYS A O 1
ATOM 4323 N N . LEU A 1 556 ? -38.979 -33.919 15.749 1.00 80.31 556 LEU A N 1
ATOM 4324 C CA . LEU A 1 556 ? -37.669 -33.917 15.100 1.00 80.31 556 LEU A CA 1
ATOM 4325 C C . LEU A 1 556 ? -37.807 -34.327 13.628 1.00 80.31 556 LEU A C 1
ATOM 4327 O O . LEU A 1 556 ? -38.367 -35.384 13.330 1.00 80.31 556 LEU A O 1
ATOM 4331 N N . GLU A 1 557 ? -37.272 -33.509 12.724 1.00 69.12 557 GLU A N 1
ATOM 4332 C CA . GLU A 1 557 ? -37.166 -33.810 11.295 1.00 69.12 557 GLU A CA 1
ATOM 4333 C C . GLU A 1 557 ? -35.685 -33.791 10.867 1.00 69.12 557 GLU A C 1
ATOM 4335 O O . GLU A 1 557 ? -35.029 -32.760 11.028 1.00 69.12 557 GLU A O 1
ATOM 4340 N N . PRO A 1 558 ? -35.129 -34.886 10.306 1.00 71.50 558 PRO A N 1
ATOM 4341 C CA . PRO A 1 558 ? -35.720 -36.219 10.149 1.00 71.50 558 PRO A CA 1
ATOM 4342 C C . PRO A 1 558 ? -35.845 -36.978 11.493 1.00 71.50 558 PRO A C 1
ATOM 4344 O O . PRO A 1 558 ? -35.069 -36.710 12.412 1.00 71.50 558 PRO A O 1
ATOM 4347 N N . PRO A 1 559 ? -36.756 -37.970 11.605 1.00 74.88 559 PRO A N 1
ATOM 4348 C CA . PRO A 1 559 ? -37.019 -38.698 12.857 1.00 74.88 559 PRO A CA 1
ATOM 4349 C C . PRO A 1 559 ? -35.793 -39.396 13.469 1.00 74.88 559 PRO A C 1
ATOM 4351 O O . PRO A 1 559 ? -35.755 -39.609 14.678 1.00 74.88 559 PRO A O 1
ATOM 4354 N N . ASP A 1 560 ? -34.793 -39.715 12.639 1.00 78.38 560 ASP A N 1
ATOM 4355 C CA . ASP A 1 560 ? -33.593 -40.482 13.000 1.00 78.38 560 ASP A CA 1
ATOM 4356 C C . ASP A 1 560 ? -32.314 -39.621 13.080 1.00 78.38 560 ASP A C 1
ATOM 4358 O O . ASP A 1 560 ? -31.196 -40.121 12.925 1.00 7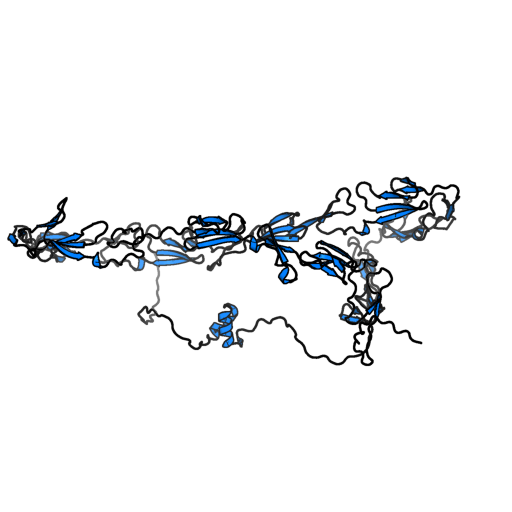8.38 560 ASP A O 1
ATOM 4362 N N . CYS A 1 561 ? -32.438 -38.306 13.279 1.00 70.44 561 CYS A N 1
ATOM 4363 C CA . CYS A 1 561 ? -31.264 -37.455 13.463 1.00 70.44 561 CYS A CA 1
ATOM 4364 C C . CYS A 1 561 ? -30.575 -37.726 14.824 1.00 70.44 561 CYS A C 1
ATOM 4366 O O . CYS A 1 561 ? -31.253 -37.991 15.819 1.00 70.44 561 CYS A O 1
ATOM 4368 N N . PRO A 1 562 ? -29.234 -37.631 14.924 1.00 74.94 562 PRO A N 1
ATOM 4369 C CA . PRO A 1 562 ? -28.558 -37.589 16.219 1.00 74.94 562 PRO A CA 1
ATOM 4370 C C . PRO A 1 562 ? -29.070 -36.386 17.019 1.00 74.94 562 PRO A C 1
ATOM 4372 O O . PRO A 1 562 ? -29.091 -35.275 16.493 1.00 74.94 562 PRO A O 1
ATOM 4375 N N . THR A 1 563 ? -29.498 -36.594 18.266 1.00 81.81 563 THR A N 1
ATOM 4376 C CA . THR A 1 563 ? -30.110 -35.534 19.082 1.00 81.81 563 THR A CA 1
ATOM 4377 C C . THR A 1 563 ? -29.238 -35.105 20.248 1.00 81.81 563 THR A C 1
ATOM 4379 O O . THR A 1 563 ? -28.703 -35.966 20.945 1.00 81.81 563 THR A O 1
ATOM 4382 N N . GLU A 1 564 ? -29.241 -33.814 20.563 1.00 82.88 564 GLU A N 1
ATOM 4383 C CA . GLU A 1 564 ? -28.721 -33.274 21.824 1.00 82.88 564 GLU A CA 1
ATOM 4384 C C . GLU A 1 564 ? -29.771 -32.419 22.550 1.00 82.88 564 GLU A C 1
ATOM 4386 O O . GLU A 1 564 ? -30.771 -31.999 21.958 1.00 82.88 564 GLU A O 1
ATOM 4391 N N . ARG A 1 565 ? -29.550 -32.176 23.847 1.00 84.12 565 ARG A N 1
ATOM 4392 C CA . ARG A 1 565 ? -30.283 -31.183 24.642 1.00 84.12 565 ARG A CA 1
ATOM 4393 C C . ARG A 1 565 ? -29.303 -30.121 25.121 1.00 84.12 565 ARG A C 1
ATOM 4395 O O . ARG A 1 565 ? -28.323 -30.456 25.786 1.00 84.12 565 ARG A O 1
ATOM 4402 N N . GLU A 1 566 ? -29.580 -28.858 24.824 1.00 80.81 566 GLU A N 1
ATOM 4403 C CA . GLU A 1 566 ? -28.822 -27.751 25.410 1.00 80.81 566 GLU A CA 1
ATOM 4404 C C . GLU A 1 566 ? -29.094 -27.658 26.913 1.00 80.81 566 GLU A C 1
ATOM 4406 O O . GLU A 1 566 ? -30.220 -27.886 27.360 1.00 80.81 566 GLU A O 1
ATOM 4411 N N . LEU A 1 567 ? -28.071 -27.311 27.697 1.00 84.31 567 LEU A N 1
ATOM 4412 C CA . LEU A 1 567 ? -28.221 -27.054 29.131 1.00 84.31 567 LEU A CA 1
ATOM 4413 C C . LEU A 1 567 ? -29.350 -26.037 29.370 1.00 84.31 567 LEU A C 1
ATOM 4415 O O . LEU A 1 567 ? -29.364 -24.957 28.783 1.00 84.31 567 LEU A O 1
ATOM 4419 N N . GLY A 1 568 ? -30.309 -26.398 30.222 1.00 84.81 568 GLY A N 1
ATOM 4420 C CA . GLY A 1 568 ? -31.481 -25.582 30.543 1.00 84.81 568 GLY A CA 1
ATOM 4421 C C . GLY A 1 568 ? -32.680 -25.744 29.600 1.00 84.81 568 GLY A C 1
ATOM 4422 O O . GLY A 1 568 ? -33.732 -25.170 29.880 1.00 84.81 568 GLY A O 1
ATOM 4423 N N . GLN A 1 569 ? -32.583 -26.536 28.524 1.00 86.81 569 GLN A N 1
ATOM 4424 C CA . GLN A 1 569 ? -33.700 -26.792 27.606 1.00 86.81 569 GLN A CA 1
ATOM 4425 C C . GLN A 1 569 ? -34.291 -28.198 27.764 1.00 86.81 569 GLN A C 1
ATOM 4427 O O . GLN A 1 569 ? -33.579 -29.193 27.876 1.00 86.81 569 GLN A O 1
ATOM 4432 N N . CYS A 1 570 ? -35.624 -28.286 27.719 1.00 87.38 570 CYS A N 1
ATOM 4433 C CA . CYS A 1 570 ? -36.336 -29.567 27.765 1.00 87.38 570 CYS A CA 1
ATOM 4434 C C . CYS A 1 570 ? -36.286 -30.331 26.426 1.00 87.38 570 CYS A C 1
ATOM 4436 O O . CYS A 1 570 ? -36.161 -31.562 26.392 1.00 87.38 570 CYS A O 1
ATOM 4438 N N . CYS A 1 571 ? -36.416 -29.610 25.308 1.00 87.12 571 CYS A N 1
ATOM 4439 C CA . CYS A 1 571 ? -36.607 -30.218 23.996 1.00 87.12 571 CYS A CA 1
ATOM 4440 C C . CYS A 1 571 ? -35.285 -30.657 23.365 1.00 87.12 571 CYS A C 1
ATOM 4442 O O . CYS A 1 571 ? -34.259 -29.994 23.487 1.00 87.12 571 CYS A O 1
ATOM 4444 N N . LYS A 1 572 ? -35.324 -31.809 22.693 1.00 83.56 572 LYS A N 1
ATOM 4445 C CA . LYS A 1 572 ? -34.202 -32.313 21.899 1.00 83.56 572 LYS A CA 1
ATOM 4446 C C . LYS A 1 572 ? -34.144 -31.561 20.571 1.00 83.56 572 LYS A C 1
ATOM 4448 O O . LYS A 1 572 ? -35.194 -31.254 20.014 1.00 83.56 572 LYS A O 1
ATOM 4453 N N . ARG A 1 573 ? -32.940 -31.348 20.045 1.00 81.19 573 ARG A N 1
ATOM 4454 C CA . ARG A 1 573 ? -32.708 -30.828 18.688 1.00 81.19 573 ARG A CA 1
ATOM 4455 C C . ARG A 1 573 ? -31.792 -31.754 17.896 1.00 81.19 573 ARG A C 1
ATOM 4457 O O . ARG A 1 573 ? -30.987 -32.466 18.494 1.00 81.19 573 ARG A O 1
ATOM 4464 N N . CYS A 1 574 ? -31.906 -31.733 16.570 1.00 75.75 574 CYS A N 1
ATOM 4465 C CA . CYS A 1 574 ? -30.981 -32.446 15.691 1.00 75.75 574 CYS A CA 1
ATOM 4466 C C . CYS A 1 574 ? -29.598 -31.780 15.706 1.00 75.75 574 CYS A C 1
ATOM 4468 O O . CYS A 1 574 ? -29.498 -30.564 15.549 1.00 75.75 574 CYS A O 1
ATOM 4470 N N . ILE A 1 575 ? -28.540 -32.577 15.852 1.00 70.50 575 ILE A N 1
ATOM 4471 C CA . ILE A 1 575 ? -27.156 -32.133 15.672 1.00 70.50 575 ILE A CA 1
ATOM 4472 C C . ILE A 1 575 ? -26.909 -32.021 14.157 1.00 70.50 575 ILE A C 1
ATOM 4474 O O . ILE A 1 575 ? -27.026 -33.038 13.458 1.00 70.50 575 ILE A O 1
ATOM 4478 N N . PRO A 1 576 ? -26.584 -30.834 13.612 1.00 53.78 576 PRO A N 1
ATOM 4479 C CA . PRO A 1 576 ? -26.174 -30.721 12.219 1.00 53.78 576 PRO A CA 1
ATOM 4480 C C . PRO A 1 576 ? -24.885 -31.528 12.028 1.00 53.78 576 PRO A C 1
ATOM 4482 O O . PRO A 1 576 ? -23.904 -31.328 12.744 1.00 53.78 576 PRO A O 1
ATOM 4485 N N . ARG A 1 577 ? -24.887 -32.485 11.091 1.00 53.66 577 ARG A N 1
ATOM 4486 C CA . ARG A 1 577 ? -23.648 -33.178 10.709 1.00 53.66 577 ARG A CA 1
ATOM 4487 C C . ARG A 1 577 ? -22.653 -32.122 10.206 1.00 53.66 577 ARG A C 1
ATOM 4489 O O . ARG A 1 577 ? -23.086 -31.233 9.473 1.00 53.66 577 ARG A O 1
ATOM 4496 N N . PRO A 1 578 ? -21.361 -32.205 10.570 1.00 51.72 578 PRO A N 1
ATOM 4497 C CA . PRO A 1 578 ? -20.358 -31.277 10.062 1.00 51.72 578 PRO A CA 1
ATOM 4498 C C . PRO A 1 578 ? -20.405 -31.292 8.533 1.00 51.72 578 PRO A C 1
ATOM 4500 O O . PRO A 1 578 ? -20.422 -32.360 7.916 1.00 51.72 578 PRO A O 1
ATOM 4503 N N . HIS A 1 579 ? -20.521 -30.105 7.941 1.00 58.56 579 HIS A N 1
ATOM 4504 C CA . HIS A 1 579 ? -20.546 -29.922 6.497 1.00 58.56 579 HIS A CA 1
ATOM 4505 C C . HIS A 1 579 ? -19.230 -30.456 5.923 1.00 58.56 579 HIS A C 1
ATOM 4507 O O . HIS A 1 579 ? -18.181 -29.861 6.132 1.00 58.56 579 HIS A O 1
ATOM 4513 N N . GLN A 1 580 ? -19.285 -31.606 5.255 1.00 69.38 580 GLN A N 1
ATOM 4514 C CA . GLN A 1 580 ? -18.164 -32.138 4.487 1.00 69.38 580 GLN A CA 1
ATOM 4515 C C . GLN A 1 580 ? -18.345 -31.694 3.043 1.00 69.38 580 GLN A C 1
ATOM 4517 O O . GLN A 1 580 ? -19.414 -31.913 2.463 1.00 69.38 580 GLN A O 1
ATOM 4522 N N . CYS A 1 581 ? -17.322 -31.072 2.470 1.00 82.50 581 CYS A N 1
ATOM 4523 C CA . CYS A 1 581 ? -17.292 -30.832 1.035 1.00 82.50 581 CYS A CA 1
ATOM 4524 C C . CYS A 1 581 ? -16.931 -32.132 0.320 1.00 82.50 581 CYS A C 1
ATOM 4526 O O . CYS A 1 581 ? -16.238 -32.977 0.890 1.00 82.50 581 CYS A O 1
ATOM 4528 N N . VAL A 1 582 ? -17.436 -32.307 -0.898 1.00 85.12 582 VAL A N 1
ATOM 4529 C CA . VAL A 1 582 ? -17.194 -33.506 -1.701 1.00 85.12 582 VAL A CA 1
ATOM 4530 C C . VAL A 1 582 ? -16.528 -33.082 -3.004 1.00 85.12 582 VAL A C 1
ATOM 4532 O O . VAL A 1 582 ? -17.075 -32.214 -3.680 1.00 85.12 582 VAL A O 1
ATOM 4535 N N . ASP A 1 583 ? -15.372 -33.666 -3.317 1.00 87.00 583 ASP A N 1
ATOM 4536 C CA . ASP A 1 583 ? -14.662 -33.449 -4.584 1.00 87.00 583 ASP A CA 1
ATOM 4537 C C . ASP A 1 583 ? -15.363 -34.165 -5.766 1.00 87.00 583 ASP A C 1
ATOM 4539 O O . ASP A 1 583 ? -16.310 -34.942 -5.583 1.00 87.00 583 ASP A O 1
ATOM 4543 N N . SER A 1 584 ? -14.898 -33.931 -6.997 1.00 87.06 584 SER A N 1
ATOM 4544 C CA . SER A 1 584 ? -15.434 -34.539 -8.233 1.00 87.06 584 SER A CA 1
ATOM 4545 C C . SER A 1 584 ? -15.393 -36.071 -8.237 1.00 87.06 584 SER A C 1
ATOM 4547 O O . SER A 1 584 ? -16.213 -36.714 -8.898 1.00 87.06 584 SER A O 1
ATOM 4549 N N . ASN A 1 585 ? -14.451 -36.657 -7.496 1.00 86.19 585 ASN A N 1
ATOM 4550 C CA . ASN A 1 585 ? -14.230 -38.095 -7.372 1.00 86.19 585 ASN A CA 1
ATOM 4551 C C . ASN A 1 585 ? -14.982 -38.706 -6.172 1.00 86.19 585 ASN A C 1
ATOM 4553 O O . ASN A 1 585 ? -14.922 -39.919 -5.949 1.00 86.19 585 ASN A O 1
ATOM 4557 N N . GLY A 1 586 ? -15.740 -37.901 -5.422 1.00 87.69 586 GLY A N 1
ATOM 4558 C CA . GLY A 1 586 ? -16.500 -38.334 -4.252 1.00 87.69 586 GLY A CA 1
ATOM 4559 C C . GLY A 1 586 ? -15.699 -38.369 -2.943 1.00 87.69 586 GLY A C 1
ATOM 4560 O O . GLY A 1 586 ? -16.219 -38.869 -1.937 1.00 87.69 586 GLY A O 1
ATOM 4561 N N . GLY A 1 587 ? -14.461 -37.870 -2.935 1.00 86.31 587 GLY A N 1
ATOM 4562 C CA . GLY A 1 587 ? -13.631 -37.672 -1.747 1.00 86.31 587 GLY A CA 1
ATOM 4563 C C . GLY A 1 587 ? -14.238 -36.626 -0.818 1.00 86.31 587 GLY A C 1
ATOM 4564 O O . GLY A 1 587 ? -14.864 -35.671 -1.266 1.00 86.31 587 GLY A O 1
ATOM 4565 N N . ARG A 1 588 ? -14.145 -36.845 0.497 1.00 86.31 588 ARG A N 1
ATOM 4566 C CA . ARG A 1 588 ? -14.784 -35.993 1.513 1.00 86.31 588 ARG A CA 1
ATOM 4567 C C . ARG A 1 588 ? -13.730 -35.206 2.271 1.00 86.31 588 ARG A C 1
ATOM 4569 O O . ARG A 1 588 ? -12.803 -35.819 2.792 1.00 86.31 588 ARG A O 1
ATOM 4576 N N . HIS A 1 589 ? -13.946 -33.902 2.391 1.00 85.75 589 HIS A N 1
ATOM 4577 C CA . HIS A 1 589 ? -13.006 -32.966 3.000 1.00 85.75 589 HIS A CA 1
ATOM 4578 C C . HIS A 1 589 ? -13.646 -32.197 4.153 1.00 85.75 589 HIS A C 1
ATOM 4580 O O . HIS A 1 589 ? -14.831 -31.838 4.097 1.00 85.75 589 HIS A O 1
ATOM 4586 N N . ASP A 1 590 ? -12.858 -31.945 5.195 1.00 85.94 590 ASP A N 1
ATOM 4587 C CA . ASP A 1 590 ? -13.302 -31.203 6.372 1.00 85.94 590 ASP A CA 1
ATOM 4588 C C . ASP A 1 590 ? -13.331 -29.691 6.096 1.00 85.94 590 ASP A C 1
ATOM 4590 O O . ASP A 1 590 ? -12.600 -29.163 5.256 1.00 85.94 590 ASP A O 1
ATOM 4594 N N . VAL A 1 591 ? -14.183 -28.954 6.818 1.00 80.25 591 VAL A N 1
ATOM 4595 C CA . VAL A 1 591 ? -14.243 -27.486 6.716 1.00 80.25 591 VAL A CA 1
ATOM 4596 C C . VAL A 1 591 ? -12.856 -26.904 7.002 1.00 80.25 591 VAL A C 1
ATOM 4598 O O . VAL A 1 591 ? -12.240 -27.262 8.001 1.00 80.25 591 VAL A O 1
ATOM 4601 N N . SER A 1 592 ? -12.405 -25.968 6.161 1.00 82.38 592 SER A N 1
ATOM 4602 C CA . SER A 1 592 ? -11.065 -25.355 6.078 1.00 82.38 592 SER A CA 1
ATOM 4603 C C . SER A 1 592 ? -9.975 -26.150 5.346 1.00 82.38 592 SER A C 1
ATOM 4605 O O . SER A 1 592 ? -8.912 -25.586 5.075 1.00 82.38 592 SER A O 1
ATOM 4607 N N . GLU A 1 593 ? -10.232 -27.394 4.937 1.00 87.88 593 GLU A N 1
ATOM 4608 C CA . GLU A 1 593 ? -9.293 -28.163 4.117 1.00 87.88 593 GLU A CA 1
ATOM 4609 C C . GLU A 1 593 ? -9.207 -27.593 2.691 1.00 87.88 593 GLU A C 1
ATOM 4611 O O . GLU A 1 593 ? -10.211 -27.172 2.111 1.00 87.88 593 GLU A O 1
ATOM 4616 N N . THR A 1 594 ? -7.997 -27.552 2.127 1.00 91.19 594 THR A N 1
ATOM 4617 C CA . THR A 1 594 ? -7.742 -27.107 0.748 1.00 91.19 594 THR A CA 1
ATOM 4618 C C . THR A 1 594 ? -7.291 -28.304 -0.081 1.00 91.19 594 THR A C 1
ATOM 4620 O O . THR A 1 594 ? -6.337 -28.978 0.300 1.00 91.19 594 THR A O 1
ATOM 4623 N N . TYR A 1 595 ? -7.970 -28.569 -1.193 1.00 90.19 595 TYR A N 1
ATOM 4624 C CA . TYR A 1 595 ? -7.778 -29.758 -2.025 1.00 90.19 595 TYR A CA 1
ATOM 4625 C C . TYR A 1 595 ? -8.044 -29.442 -3.502 1.00 90.19 595 TYR A C 1
ATOM 4627 O O . TYR A 1 595 ? -8.594 -28.390 -3.835 1.00 90.19 595 TYR A O 1
ATOM 4635 N N . PHE A 1 596 ? -7.621 -30.329 -4.403 1.00 90.31 596 PHE A N 1
ATOM 4636 C CA . PHE A 1 596 ? -7.967 -30.217 -5.819 1.00 90.31 596 PHE A CA 1
ATOM 4637 C C . PHE A 1 596 ? -9.341 -30.835 -6.059 1.00 90.31 596 PHE A C 1
ATOM 4639 O O . PHE A 1 596 ? -9.557 -31.987 -5.703 1.00 90.31 596 PHE A O 1
ATOM 4646 N N . ASP A 1 597 ? -10.249 -30.073 -6.671 1.00 88.69 597 ASP A N 1
ATOM 4647 C CA . ASP A 1 597 ? -11.622 -30.519 -6.951 1.00 88.69 597 ASP A CA 1
ATOM 4648 C C . ASP A 1 597 ? -11.646 -31.771 -7.839 1.00 88.69 597 ASP A C 1
ATOM 4650 O O . ASP A 1 597 ? -12.502 -32.633 -7.686 1.00 88.69 597 ASP A O 1
ATOM 4654 N N . ASP A 1 598 ? -10.674 -31.895 -8.740 1.00 86.56 598 ASP A N 1
ATOM 4655 C CA . ASP A 1 598 ? -10.378 -33.114 -9.485 1.00 86.56 598 ASP A CA 1
ATOM 4656 C C . ASP A 1 598 ? -8.879 -33.433 -9.314 1.00 86.56 598 ASP A C 1
ATOM 4658 O O . ASP A 1 598 ? -8.028 -32.729 -9.880 1.00 86.56 598 ASP A O 1
ATOM 4662 N N . PRO A 1 599 ? -8.529 -34.446 -8.502 1.00 81.56 599 PRO A N 1
ATOM 4663 C CA . PRO A 1 599 ? -7.141 -34.796 -8.229 1.00 81.56 599 PRO A CA 1
ATOM 4664 C C . PRO A 1 599 ? -6.418 -35.398 -9.440 1.00 81.56 599 PRO A C 1
ATOM 4666 O O . PRO A 1 599 ? -5.191 -35.403 -9.446 1.00 81.56 599 PRO A O 1
ATOM 4669 N N . ASP A 1 600 ? -7.132 -35.871 -10.466 1.00 81.75 600 ASP A N 1
ATOM 4670 C CA . ASP A 1 600 ? -6.501 -36.421 -11.670 1.00 81.75 600 ASP A CA 1
ATOM 4671 C C . ASP A 1 600 ? -6.046 -35.314 -12.632 1.00 81.75 600 ASP A C 1
ATOM 4673 O O . ASP A 1 600 ? -5.102 -35.502 -13.404 1.00 81.75 600 ASP A O 1
ATOM 4677 N N . THR A 1 601 ? -6.701 -34.149 -12.595 1.00 83.19 601 THR A N 1
ATOM 4678 C CA . THR A 1 601 ? -6.369 -33.019 -13.474 1.00 83.19 601 THR A CA 1
ATOM 4679 C C . THR A 1 601 ? -5.582 -31.908 -12.778 1.00 83.19 601 THR A C 1
ATOM 4681 O O . THR A 1 601 ? -4.891 -31.151 -13.458 1.00 83.19 601 THR A O 1
ATOM 4684 N N . GLU A 1 602 ? -5.654 -31.797 -11.446 1.00 87.31 602 GLU A N 1
ATOM 4685 C CA . GLU A 1 602 ? -4.997 -30.751 -10.636 1.00 87.31 602 GLU A CA 1
ATOM 4686 C C . GLU A 1 602 ? -5.280 -29.309 -11.121 1.00 87.31 602 GLU A C 1
ATOM 4688 O O . GLU A 1 602 ? -4.471 -28.387 -10.959 1.00 87.31 602 GLU A O 1
ATOM 4693 N N . CYS A 1 603 ? -6.434 -29.088 -11.754 1.00 86.81 603 CYS A N 1
ATOM 4694 C CA . CYS A 1 603 ? -6.726 -27.818 -12.421 1.00 86.81 603 CYS A CA 1
ATOM 4695 C C . CYS A 1 603 ? -7.364 -26.767 -11.528 1.00 86.81 603 CYS A C 1
ATOM 4697 O O . CYS A 1 603 ? -7.167 -25.570 -11.753 1.00 86.81 603 CYS A O 1
ATOM 4699 N N . VAL A 1 604 ? -8.126 -27.203 -10.530 1.00 89.62 604 VAL A N 1
ATOM 4700 C CA . VAL A 1 604 ? -8.923 -26.325 -9.676 1.00 89.62 604 VAL A CA 1
ATOM 4701 C C . VAL A 1 604 ? -8.603 -26.652 -8.233 1.00 89.62 604 VAL A C 1
ATOM 4703 O O . VAL A 1 604 ? -8.936 -27.729 -7.750 1.00 89.62 604 VAL A O 1
ATOM 4706 N N . LEU A 1 605 ? -7.947 -25.723 -7.552 1.00 92.31 605 LEU A N 1
ATOM 4707 C CA . LEU A 1 605 ? -7.711 -25.790 -6.121 1.00 92.31 605 LEU A CA 1
ATOM 4708 C C . LEU A 1 605 ? -8.874 -25.097 -5.410 1.00 92.31 605 LEU A C 1
ATOM 4710 O O . LEU A 1 605 ? -9.136 -23.912 -5.638 1.00 92.31 605 LEU A O 1
ATOM 4714 N N . VAL A 1 606 ? -9.562 -25.829 -4.544 1.00 92.06 606 VAL A N 1
ATOM 4715 C CA . VAL A 1 606 ? -10.717 -25.356 -3.780 1.00 92.06 606 VAL A CA 1
ATOM 4716 C C . VAL A 1 606 ? -10.463 -25.490 -2.282 1.00 92.06 606 VAL A C 1
ATOM 4718 O O . VAL A 1 606 ? -9.672 -26.316 -1.834 1.00 92.06 606 VAL A O 1
ATOM 4721 N N . ARG A 1 607 ? -11.142 -24.665 -1.490 1.00 93.50 607 ARG A N 1
ATOM 4722 C CA . ARG A 1 607 ? -11.157 -24.722 -0.028 1.00 93.50 607 ARG A CA 1
ATOM 4723 C C . ARG A 1 607 ? -12.561 -25.053 0.452 1.00 93.50 607 ARG A C 1
ATOM 4725 O O . ARG A 1 607 ? -13.523 -24.409 0.034 1.00 93.50 607 ARG A O 1
ATOM 4732 N N . CYS A 1 608 ? -12.688 -26.028 1.347 1.00 88.19 608 CYS A N 1
ATOM 4733 C CA . CYS A 1 608 ? -13.971 -26.356 1.954 1.00 88.19 608 CYS A CA 1
ATOM 4734 C C . CYS A 1 608 ? -14.398 -25.259 2.938 1.00 88.19 608 CYS A C 1
ATOM 4736 O O . CYS A 1 608 ? -13.686 -24.957 3.895 1.00 88.19 608 CYS A O 1
ATOM 4738 N N . VAL A 1 609 ? -15.572 -24.672 2.726 1.00 87.44 609 VAL A N 1
ATOM 4739 C CA . VAL A 1 609 ? -16.206 -23.695 3.618 1.00 87.44 609 VAL A CA 1
ATOM 4740 C C . VAL A 1 609 ? -17.547 -24.239 4.111 1.00 87.44 609 VAL A C 1
ATOM 4742 O O . VAL A 1 609 ? -18.091 -25.201 3.574 1.00 87.44 609 VAL A O 1
ATOM 4745 N N . THR A 1 610 ? -18.117 -23.627 5.148 1.00 79.44 610 THR A N 1
ATOM 4746 C CA . THR A 1 610 ? -19.338 -24.126 5.812 1.00 79.44 610 THR A CA 1
ATOM 4747 C C . THR A 1 610 ? -20.543 -24.301 4.880 1.00 79.44 610 THR A C 1
ATOM 4749 O O . THR A 1 610 ? -21.412 -25.113 5.177 1.00 79.44 610 THR A O 1
ATOM 4752 N N . ASN A 1 611 ? -20.577 -23.600 3.740 1.00 79.25 611 ASN A N 1
ATOM 4753 C CA . ASN A 1 611 ? -21.666 -23.646 2.759 1.00 79.25 611 ASN A CA 1
ATOM 4754 C C . ASN A 1 611 ? -21.240 -24.155 1.365 1.00 79.25 611 ASN A C 1
ATOM 4756 O O . ASN A 1 611 ? -21.919 -23.857 0.383 1.00 79.25 611 ASN A O 1
ATOM 4760 N N . GLY A 1 612 ? -20.139 -24.905 1.252 1.00 83.06 612 GLY A N 1
ATOM 4761 C CA . GLY A 1 612 ? -19.684 -25.480 -0.020 1.00 83.06 612 GLY A CA 1
ATOM 4762 C C . GLY A 1 612 ? -18.189 -25.297 -0.250 1.00 83.06 612 GLY A C 1
ATOM 4763 O O . GLY A 1 612 ? -17.410 -25.264 0.693 1.00 83.06 612 GLY A O 1
ATOM 4764 N N . THR A 1 613 ? -17.776 -25.182 -1.504 1.00 88.81 613 THR A N 1
ATOM 4765 C CA . THR A 1 613 ? -16.371 -25.007 -1.890 1.00 88.81 613 THR A CA 1
ATOM 4766 C C . THR A 1 613 ? -16.114 -23.591 -2.388 1.00 88.81 613 THR A C 1
ATOM 4768 O O . THR A 1 613 ? -16.894 -23.044 -3.166 1.00 88.81 613 THR A O 1
ATOM 4771 N N . GLU A 1 614 ? -15.004 -22.998 -1.965 1.00 91.19 614 GLU A N 1
ATOM 4772 C CA . GLU A 1 614 ? -14.506 -21.716 -2.461 1.00 91.19 614 GLU A CA 1
ATOM 4773 C C . GLU A 1 614 ? -13.284 -21.960 -3.354 1.00 91.19 614 GLU A C 1
ATOM 4775 O O . GLU A 1 614 ? -12.323 -22.598 -2.924 1.00 91.19 614 GLU A O 1
ATOM 4780 N N . THR A 1 615 ? -13.294 -21.471 -4.595 1.00 92.00 615 THR A N 1
ATOM 4781 C CA . THR A 1 615 ? -12.148 -21.616 -5.505 1.00 92.00 615 THR A CA 1
ATOM 4782 C C . THR A 1 615 ? -10.987 -20.742 -5.042 1.00 92.00 615 THR A C 1
ATOM 4784 O O . THR A 1 615 ? -11.080 -19.518 -5.060 1.00 92.00 615 THR A O 1
ATOM 4787 N N . VAL A 1 616 ? -9.876 -21.373 -4.664 1.00 91.38 616 VAL A N 1
ATOM 4788 C CA . VAL A 1 616 ? -8.632 -20.695 -4.270 1.00 91.38 616 VAL A CA 1
ATOM 4789 C C . VAL A 1 616 ? -7.817 -20.333 -5.506 1.00 91.38 616 VAL A C 1
ATOM 4791 O O . VAL A 1 616 ? -7.265 -19.238 -5.596 1.00 91.38 616 VAL A O 1
ATOM 4794 N N . TYR A 1 617 ? -7.735 -21.254 -6.467 1.00 87.69 617 TYR A N 1
ATOM 4795 C CA . TYR A 1 617 ? -6.936 -21.078 -7.673 1.00 87.69 617 TYR A CA 1
ATOM 4796 C C . TYR A 1 617 ? -7.456 -21.963 -8.808 1.00 87.69 617 TYR A C 1
ATOM 4798 O O . TYR A 1 617 ? -7.691 -23.150 -8.608 1.00 87.69 617 TYR A O 1
ATOM 4806 N N . ASP A 1 618 ? -7.619 -21.403 -10.006 1.00 89.19 618 ASP A N 1
ATOM 4807 C CA . ASP A 1 618 ? -8.073 -22.137 -11.192 1.00 89.19 618 ASP A CA 1
ATOM 4808 C C . ASP A 1 618 ? -7.078 -21.941 -12.342 1.00 89.19 618 ASP A C 1
ATOM 4810 O O . ASP A 1 618 ? -7.017 -20.870 -12.954 1.00 89.19 618 ASP A O 1
ATOM 4814 N N . ARG A 1 619 ? -6.295 -22.985 -12.645 1.00 83.81 619 ARG A N 1
ATOM 4815 C CA . ARG A 1 619 ? -5.289 -22.974 -13.722 1.00 83.81 619 ARG A CA 1
ATOM 4816 C C . ARG A 1 619 ? -5.912 -22.736 -15.097 1.00 83.81 619 ARG A C 1
ATOM 4818 O O . ARG A 1 619 ? -5.238 -22.198 -15.973 1.00 83.81 619 ARG A O 1
ATOM 4825 N N . ARG A 1 620 ? -7.200 -23.053 -15.285 1.00 83.94 620 ARG A N 1
ATOM 4826 C CA . ARG A 1 620 ? -7.913 -22.877 -16.564 1.00 83.94 620 ARG A CA 1
ATOM 4827 C C . ARG A 1 620 ? -8.051 -21.403 -16.950 1.00 83.94 620 ARG A C 1
ATOM 4829 O O . ARG A 1 620 ? -8.118 -21.082 -18.134 1.00 83.94 620 ARG A O 1
ATOM 4836 N N . ASN A 1 621 ? -8.041 -20.498 -15.970 1.00 83.62 621 ASN A N 1
ATOM 4837 C CA . ASN A 1 621 ? -8.122 -19.056 -16.218 1.00 83.62 621 ASN A CA 1
ATOM 4838 C C . ASN A 1 621 ? -6.844 -18.478 -16.845 1.00 83.62 621 ASN A C 1
ATOM 4840 O O . ASN A 1 621 ? -6.898 -17.405 -17.442 1.00 83.62 621 ASN A O 1
ATOM 4844 N N . ASN A 1 622 ? -5.715 -19.189 -16.756 1.00 81.94 622 ASN A N 1
ATOM 4845 C CA . ASN A 1 622 ? -4.439 -18.779 -17.348 1.00 81.94 622 ASN A CA 1
ATOM 4846 C C . ASN A 1 622 ? -4.203 -19.362 -18.749 1.00 81.94 622 ASN A C 1
ATOM 4848 O O . ASN A 1 622 ? -3.115 -19.213 -19.308 1.00 81.94 622 ASN A O 1
ATOM 4852 N N . CYS A 1 623 ? -5.200 -20.025 -19.333 1.00 81.56 623 CYS A N 1
ATOM 4853 C CA . CYS A 1 623 ? -5.052 -20.596 -20.659 1.00 81.56 623 CYS A CA 1
ATOM 4854 C C . CYS A 1 623 ? -5.008 -19.520 -21.753 1.00 81.56 623 CYS A C 1
ATOM 4856 O O . CYS A 1 623 ? -5.687 -18.491 -21.648 1.00 81.56 623 CYS A O 1
ATOM 4858 N N . PRO A 1 624 ? -4.254 -19.757 -22.844 1.00 75.44 624 PRO A N 1
ATOM 4859 C CA . PRO A 1 624 ? -4.329 -18.927 -24.039 1.00 75.44 624 PRO A CA 1
ATOM 4860 C C . PRO A 1 624 ? -5.783 -18.791 -24.509 1.00 75.44 624 PRO A C 1
ATOM 4862 O O . PRO A 1 624 ? -6.559 -19.746 -24.420 1.00 75.44 624 PRO A O 1
ATOM 4865 N N . ARG A 1 625 ? -6.159 -17.605 -25.015 1.00 77.31 625 ARG A N 1
ATOM 4866 C CA . ARG A 1 625 ? -7.522 -17.352 -25.516 1.00 77.31 625 ARG A CA 1
ATOM 4867 C C . ARG A 1 625 ? -7.925 -18.421 -26.532 1.00 77.31 625 ARG A C 1
ATOM 4869 O O . ARG A 1 625 ? -7.125 -18.767 -27.396 1.00 77.31 625 ARG A O 1
ATOM 4876 N N . ASP A 1 626 ? -9.172 -18.887 -26.441 1.00 79.06 626 ASP A N 1
ATOM 4877 C CA . ASP A 1 626 ? -9.727 -19.902 -27.341 1.00 79.06 626 ASP A CA 1
ATOM 4878 C C . ASP A 1 626 ? -9.593 -19.449 -28.811 1.00 79.06 626 ASP A C 1
ATOM 4880 O O . ASP A 1 626 ? -10.274 -18.501 -29.222 1.00 79.06 626 ASP A O 1
ATOM 4884 N N . PRO A 1 627 ? -8.741 -20.109 -29.620 1.00 68.69 627 PRO A N 1
ATOM 4885 C CA . PRO A 1 627 ? -8.504 -19.726 -31.005 1.00 68.69 627 PRO A CA 1
ATOM 4886 C C . PRO A 1 627 ? -9.736 -19.945 -31.891 1.00 68.69 627 PRO A C 1
ATOM 4888 O O . PRO A 1 627 ? -9.788 -19.399 -32.988 1.00 68.69 627 PRO A O 1
ATOM 4891 N N . ARG A 1 628 ? -10.779 -20.660 -31.435 1.00 75.44 628 ARG A N 1
ATOM 4892 C CA . ARG A 1 628 ? -12.064 -20.743 -32.155 1.00 75.44 628 ARG A CA 1
ATOM 4893 C C . ARG A 1 628 ? -12.787 -19.404 -32.244 1.00 75.44 628 ARG A C 1
ATOM 4895 O O . ARG A 1 628 ? -13.594 -19.222 -33.152 1.00 75.44 628 ARG A O 1
ATOM 4902 N N . LEU A 1 629 ? -12.502 -18.474 -31.327 1.00 74.38 629 LEU A N 1
ATOM 4903 C CA . LEU A 1 629 ? -13.066 -17.123 -31.360 1.00 74.38 629 LEU A CA 1
ATOM 4904 C C . LEU A 1 629 ? -12.557 -16.319 -32.565 1.00 74.38 629 LEU A C 1
ATOM 4906 O O . LEU A 1 629 ? -13.280 -15.463 -33.069 1.00 74.38 629 LEU A O 1
ATOM 4910 N N . THR A 1 630 ? -11.341 -16.599 -33.040 1.00 66.62 630 THR A N 1
ATOM 4911 C CA . THR A 1 630 ? -10.738 -15.954 -34.218 1.00 66.62 630 THR A CA 1
ATOM 4912 C C . THR A 1 630 ? -10.798 -16.832 -35.467 1.00 66.62 630 THR A C 1
ATOM 4914 O O . THR A 1 630 ? -10.975 -16.314 -36.568 1.00 66.62 630 THR A O 1
ATOM 4917 N N . ASN A 1 631 ? -10.713 -18.155 -35.318 1.00 68.50 631 ASN A N 1
ATOM 4918 C CA . ASN A 1 631 ? -10.774 -19.120 -36.408 1.00 68.50 631 ASN A CA 1
ATOM 4919 C C . ASN A 1 631 ? -11.730 -20.281 -36.069 1.00 68.50 631 ASN A C 1
ATOM 4921 O O . ASN A 1 631 ? -11.324 -21.274 -35.457 1.00 68.50 631 ASN A O 1
ATOM 4925 N N . PRO A 1 632 ? -12.998 -20.229 -36.518 1.00 77.00 632 PRO A N 1
ATOM 4926 C CA . PRO A 1 632 ? -14.005 -21.239 -36.186 1.00 77.00 632 PRO A CA 1
ATOM 4927 C C . PRO A 1 632 ? -13.708 -22.635 -36.760 1.00 77.00 632 PRO A C 1
ATOM 4929 O O . PRO A 1 632 ? -14.449 -23.576 -36.484 1.00 77.00 632 PRO A O 1
ATOM 4932 N N . ARG A 1 633 ? -12.642 -22.800 -37.559 1.00 76.25 633 ARG A N 1
ATOM 4933 C CA . ARG A 1 633 ? -12.204 -24.106 -38.068 1.00 76.25 633 ARG A CA 1
ATOM 4934 C C . ARG A 1 633 ? -11.271 -24.860 -37.114 1.00 76.25 633 ARG A C 1
ATOM 4936 O O . ARG A 1 633 ? -10.935 -26.004 -37.408 1.00 76.25 633 ARG A O 1
ATOM 4943 N N . CYS A 1 634 ? -10.843 -24.258 -36.005 1.00 75.56 634 CYS A N 1
ATOM 4944 C CA . CYS A 1 634 ? -10.057 -24.952 -34.988 1.00 75.56 634 CYS A CA 1
ATOM 4945 C C . CYS A 1 634 ? -10.914 -25.980 -34.230 1.00 75.56 634 CYS A C 1
ATOM 4947 O O . CYS A 1 634 ? -12.008 -25.671 -33.757 1.00 75.56 634 CYS A O 1
ATOM 4949 N N . SER A 1 635 ? -10.404 -27.199 -34.065 1.00 84.12 635 SER A N 1
ATOM 4950 C CA . SER A 1 635 ? -11.041 -28.252 -33.265 1.00 84.12 635 SER A CA 1
ATOM 4951 C C . SER A 1 635 ? -10.202 -28.560 -32.031 1.00 84.12 635 SER A C 1
ATOM 4953 O O . SER A 1 635 ? -8.990 -28.734 -32.146 1.00 84.12 635 SER A O 1
ATOM 4955 N N . GLN A 1 636 ? -10.824 -28.649 -30.855 1.00 83.38 636 GLN A N 1
ATOM 4956 C CA . GLN A 1 636 ? -10.133 -29.105 -29.647 1.00 83.38 636 GLN A CA 1
ATOM 4957 C C . GLN A 1 636 ? -9.745 -30.578 -29.820 1.00 83.38 636 GLN A C 1
ATOM 4959 O O . GLN A 1 636 ? -10.600 -31.404 -30.134 1.00 83.38 636 GLN A O 1
ATOM 4964 N N . VAL A 1 637 ? -8.463 -30.896 -29.645 1.00 86.06 637 VAL A N 1
ATOM 4965 C CA . VAL A 1 637 ? -7.917 -32.251 -29.843 1.00 86.06 637 VAL A CA 1
ATOM 4966 C C . VAL A 1 637 ? -7.456 -32.909 -28.552 1.00 86.06 637 VAL A C 1
ATOM 4968 O O . VAL A 1 637 ? -7.433 -34.133 -28.478 1.00 86.06 637 VAL A O 1
ATOM 4971 N N . ALA A 1 638 ? -7.101 -32.120 -27.539 1.00 83.56 638 ALA A N 1
ATOM 4972 C CA . ALA A 1 638 ? -6.685 -32.624 -26.237 1.00 83.56 638 ALA A CA 1
ATOM 4973 C C . ALA A 1 638 ? -6.889 -31.560 -25.151 1.00 83.56 638 ALA A C 1
ATOM 4975 O O . ALA A 1 638 ? -7.293 -30.429 -25.433 1.00 83.56 638 ALA A O 1
ATOM 4976 N N . THR A 1 639 ? -6.574 -31.928 -23.916 1.00 82.19 639 THR A N 1
ATOM 4977 C CA . THR A 1 639 ? -6.391 -31.010 -22.792 1.00 82.19 639 THR A CA 1
ATOM 4978 C C . THR A 1 639 ? -5.005 -31.303 -22.224 1.00 82.19 639 THR A C 1
ATOM 4980 O O . THR A 1 639 ? -4.713 -32.460 -21.931 1.00 82.19 639 THR A O 1
ATOM 4983 N N . ALA A 1 640 ? -4.139 -30.298 -22.133 1.00 81.00 640 ALA A N 1
ATOM 4984 C CA . ALA A 1 640 ? -2.790 -30.416 -21.582 1.00 81.00 640 ALA A CA 1
ATOM 4985 C C . ALA A 1 640 ? -2.577 -29.284 -20.577 1.00 81.00 640 ALA A C 1
ATOM 4987 O O . ALA A 1 640 ? -2.937 -28.144 -20.870 1.00 81.00 640 ALA A O 1
ATOM 4988 N N . ASP A 1 641 ? -2.053 -29.609 -19.395 1.00 82.00 641 ASP A N 1
ATOM 4989 C CA . ASP A 1 641 ? -1.829 -28.659 -18.297 1.00 82.00 641 ASP A CA 1
ATOM 4990 C C . ASP A 1 641 ? -3.048 -27.766 -18.024 1.00 82.00 641 ASP A C 1
ATOM 4992 O O . ASP A 1 641 ? -2.953 -26.542 -17.959 1.00 82.00 641 ASP A O 1
ATOM 4996 N N . CYS A 1 642 ? -4.227 -28.389 -17.916 1.00 84.56 642 CYS A N 1
ATOM 4997 C CA . CYS A 1 642 ? -5.514 -27.720 -17.680 1.00 84.56 642 CYS A CA 1
ATOM 4998 C C . CYS A 1 642 ? -6.033 -26.836 -18.813 1.00 84.56 642 CYS A C 1
ATOM 5000 O O . CYS A 1 642 ? -7.138 -26.299 -18.708 1.00 84.56 642 CYS A O 1
ATOM 5002 N N . CYS A 1 643 ? -5.295 -26.733 -19.916 1.00 83.12 643 CYS A N 1
ATOM 5003 C CA . CYS A 1 643 ? -5.677 -25.935 -21.063 1.00 83.12 643 CYS A CA 1
ATOM 5004 C C . CYS A 1 643 ? -6.153 -26.794 -22.232 1.00 83.12 643 CYS A C 1
ATOM 5006 O O . CYS A 1 643 ? -5.526 -27.801 -22.575 1.00 83.12 643 CYS A O 1
ATOM 5008 N N . PRO A 1 644 ? -7.259 -26.407 -22.890 1.00 80.94 644 PRO A N 1
ATOM 5009 C CA . PRO A 1 644 ? -7.674 -27.055 -24.120 1.00 80.94 644 PRO A CA 1
ATOM 5010 C C . PRO A 1 644 ? -6.616 -26.824 -25.209 1.00 80.94 644 PRO A C 1
ATOM 5012 O O . PRO A 1 644 ? -6.244 -25.692 -25.514 1.00 80.94 644 PRO A O 1
ATOM 5015 N N . VAL A 1 645 ? -6.136 -27.914 -25.803 1.00 79.88 645 VAL A N 1
ATOM 5016 C CA . VAL A 1 645 ? -5.218 -27.910 -26.943 1.00 79.88 645 VAL A CA 1
ATOM 5017 C C . VAL A 1 645 ? -6.047 -27.988 -28.215 1.00 79.88 645 VAL A C 1
ATOM 5019 O O . VAL A 1 645 ? -6.837 -28.918 -28.405 1.00 79.88 645 VAL A O 1
ATOM 5022 N N . TYR A 1 646 ? -5.853 -27.019 -29.102 1.00 75.31 646 TYR A N 1
ATOM 5023 C CA . TYR A 1 646 ? -6.579 -26.921 -30.362 1.00 75.31 646 TYR A CA 1
ATOM 5024 C C . TYR A 1 646 ? -5.693 -27.321 -31.536 1.00 75.31 646 TYR A C 1
ATOM 5026 O O . TYR A 1 646 ? -4.521 -26.960 -31.609 1.00 75.31 646 TYR A O 1
ATOM 5034 N N . HIS A 1 647 ? -6.281 -28.047 -32.480 1.00 80.12 647 HIS A N 1
ATOM 5035 C CA . HIS A 1 647 ? -5.719 -28.258 -33.801 1.00 80.12 647 HIS A CA 1
ATOM 5036 C C . HIS A 1 647 ? -6.451 -27.342 -34.775 1.00 80.12 647 HIS A C 1
ATOM 5038 O O . HIS A 1 647 ? -7.643 -27.519 -35.040 1.00 80.12 647 HIS A O 1
ATOM 5044 N N . CYS A 1 648 ? -5.740 -26.335 -35.269 1.00 76.56 648 CYS A N 1
ATOM 5045 C CA . CYS A 1 648 ? -6.237 -25.432 -36.294 1.00 76.56 648 CYS A CA 1
ATOM 5046 C C . CYS A 1 648 ? -5.743 -25.904 -37.669 1.00 76.56 648 CYS A C 1
ATOM 5048 O O . CYS A 1 648 ? -4.585 -26.312 -37.789 1.00 76.56 648 CYS A O 1
ATOM 5050 N N . PRO A 1 649 ? -6.592 -25.880 -38.712 1.00 70.44 649 PRO A N 1
ATOM 5051 C CA . PRO A 1 649 ? -6.150 -26.205 -40.060 1.00 70.44 649 PRO A CA 1
ATOM 5052 C C . PRO A 1 649 ? -5.091 -25.209 -40.546 1.00 70.44 649 PRO A C 1
ATOM 5054 O O . PRO A 1 649 ? -5.054 -24.061 -40.105 1.00 70.44 649 PRO A O 1
ATOM 5057 N N . ALA A 1 650 ? -4.242 -25.682 -41.462 1.00 74.75 650 ALA A N 1
ATOM 5058 C CA . ALA A 1 650 ? -3.151 -24.930 -42.072 1.00 74.75 650 ALA A CA 1
ATOM 5059 C C . ALA A 1 650 ? -3.589 -23.541 -42.561 1.00 74.75 650 ALA A C 1
ATOM 5061 O O . ALA A 1 650 ? -4.694 -23.363 -43.081 1.00 74.75 650 ALA A O 1
ATOM 5062 N N . CYS A 1 651 ? -2.690 -22.573 -42.429 1.00 80.88 651 CYS A N 1
ATOM 5063 C CA . CYS A 1 651 ? -2.895 -21.234 -42.944 1.00 80.88 651 CYS A CA 1
ATOM 5064 C C . CYS A 1 651 ? -2.975 -21.248 -44.470 1.00 80.88 651 CYS A C 1
ATOM 5066 O O . CYS A 1 651 ? -2.154 -21.893 -45.120 1.00 80.88 651 CYS A O 1
ATOM 5068 N N . GLU A 1 652 ? -3.920 -20.513 -45.053 1.00 81.00 652 GLU A N 1
ATOM 5069 C CA . GLU A 1 652 ? -4.025 -20.358 -46.504 1.00 81.00 652 GLU A CA 1
ATOM 5070 C C . GLU A 1 652 ? -3.524 -18.969 -46.915 1.00 81.00 652 GLU A C 1
ATOM 5072 O O . GLU A 1 652 ? -4.007 -17.943 -46.429 1.00 81.00 652 GLU A O 1
ATOM 5077 N N . TYR A 1 653 ? -2.536 -18.921 -47.808 1.00 81.50 653 TYR A N 1
ATOM 5078 C CA . TYR A 1 653 ? -2.035 -17.678 -48.393 1.00 81.50 653 TYR A CA 1
ATOM 5079 C C . TYR A 1 653 ? -1.876 -17.866 -49.903 1.00 81.50 653 TYR A C 1
ATOM 5081 O O . TYR A 1 653 ? -1.153 -18.752 -50.353 1.00 81.50 653 TYR A O 1
ATOM 5089 N N . GLN A 1 654 ? -2.610 -17.064 -50.686 1.00 83.25 654 GLN A N 1
ATOM 5090 C CA . GLN A 1 654 ? -2.674 -17.152 -52.156 1.00 83.25 654 GLN A CA 1
ATOM 5091 C C . GLN A 1 654 ? -2.962 -18.575 -52.693 1.00 83.25 654 GLN A C 1
ATOM 5093 O O . GLN A 1 654 ? -2.406 -18.997 -53.704 1.00 83.25 654 GLN A O 1
ATOM 5098 N N . GLY A 1 655 ? -3.826 -19.333 -52.008 1.00 83.38 655 GLY A N 1
ATOM 5099 C CA . GLY A 1 655 ? -4.224 -20.689 -52.410 1.00 83.38 655 GLY A CA 1
ATOM 5100 C C . GLY A 1 655 ? -3.216 -21.799 -52.077 1.00 83.38 655 GLY A C 1
ATOM 5101 O O . GLY A 1 655 ? -3.457 -22.955 -52.424 1.00 83.38 655 GLY A O 1
ATOM 5102 N N . ARG A 1 656 ? -2.098 -21.489 -51.401 1.00 84.25 656 ARG A N 1
ATOM 5103 C CA . ARG A 1 656 ? -1.180 -22.484 -50.819 1.00 84.25 656 ARG A CA 1
ATOM 5104 C C . ARG A 1 656 ? -1.436 -22.632 -49.318 1.00 84.25 656 ARG A C 1
ATOM 5106 O O . ARG A 1 656 ? -1.729 -21.649 -48.641 1.00 84.25 656 ARG A O 1
ATOM 5113 N N . GLN A 1 657 ? -1.321 -23.862 -48.816 1.00 86.00 657 GLN A N 1
ATOM 5114 C CA . GLN A 1 657 ? -1.488 -24.190 -47.399 1.00 86.00 657 GLN A CA 1
ATOM 5115 C C . GLN A 1 657 ? -0.133 -24.309 -46.695 1.00 86.00 657 GLN A C 1
ATOM 5117 O O . GLN A 1 657 ? 0.746 -25.019 -47.178 1.00 86.00 657 GLN A O 1
ATOM 5122 N N . TYR A 1 658 ? -0.006 -23.661 -45.540 1.00 84.00 658 TYR A N 1
ATOM 5123 C CA . TYR A 1 658 ? 1.196 -23.630 -44.710 1.00 84.00 658 TYR A CA 1
ATOM 5124 C C . TYR A 1 658 ? 0.893 -24.199 -43.325 1.00 84.00 658 TYR A C 1
ATOM 5126 O O . TYR A 1 658 ? -0.104 -23.841 -42.692 1.00 84.00 658 TYR A O 1
ATOM 5134 N N . ARG A 1 659 ? 1.739 -25.109 -42.842 1.00 82.00 659 ARG A N 1
ATOM 5135 C CA . ARG A 1 659 ? 1.578 -25.735 -41.525 1.00 82.00 659 ARG A CA 1
ATOM 5136 C C . ARG A 1 659 ? 1.823 -24.716 -40.419 1.00 82.00 659 ARG A C 1
ATOM 5138 O O . ARG A 1 659 ? 2.566 -23.756 -40.590 1.00 82.00 659 ARG A O 1
ATOM 5145 N N . THR A 1 660 ? 1.240 -24.948 -39.251 1.00 80.56 660 THR A N 1
ATOM 5146 C CA . THR A 1 660 ? 1.499 -24.133 -38.061 1.00 80.56 660 THR A CA 1
ATOM 5147 C C . THR A 1 660 ? 3.001 -24.023 -37.778 1.00 80.56 660 THR A C 1
ATOM 5149 O O . THR A 1 660 ? 3.709 -25.030 -37.764 1.00 80.56 660 THR A O 1
ATOM 5152 N N . GLY A 1 661 ? 3.491 -22.796 -37.585 1.00 81.50 661 GLY A N 1
ATOM 5153 C CA . GLY A 1 661 ? 4.912 -22.483 -37.400 1.00 81.50 661 GLY A CA 1
ATOM 5154 C C . GLY A 1 661 ? 5.742 -22.418 -38.690 1.00 81.50 661 GLY A C 1
ATOM 5155 O O . GLY A 1 661 ? 6.881 -21.947 -38.651 1.00 81.50 661 GLY A O 1
ATOM 5156 N N . GLU A 1 662 ? 5.193 -22.839 -39.832 1.00 86.00 662 GLU A N 1
ATOM 5157 C CA . GLU A 1 662 ? 5.851 -22.725 -41.132 1.00 86.00 662 GLU A CA 1
ATOM 5158 C C . GLU A 1 662 ? 5.990 -21.251 -41.520 1.00 86.00 662 GLU A C 1
ATOM 5160 O O . GLU A 1 662 ? 5.099 -20.433 -41.272 1.00 86.00 662 GLU A O 1
ATOM 5165 N N . ARG A 1 663 ? 7.148 -20.904 -42.088 1.00 90.94 663 ARG A N 1
ATOM 5166 C CA . ARG A 1 663 ? 7.492 -19.539 -42.487 1.00 90.94 663 ARG A CA 1
ATOM 5167 C C . ARG A 1 663 ? 7.619 -19.481 -43.996 1.00 90.94 663 ARG A C 1
ATOM 5169 O O . ARG A 1 663 ? 8.329 -20.297 -44.577 1.00 90.94 663 ARG A O 1
ATOM 5176 N N . TRP A 1 664 ? 6.995 -18.489 -44.612 1.00 92.00 664 TRP A N 1
ATOM 5177 C CA . TRP A 1 664 ? 7.087 -18.272 -46.053 1.00 92.00 664 TRP A CA 1
ATOM 5178 C C . TRP A 1 664 ? 7.170 -16.791 -46.378 1.00 92.00 664 TRP A C 1
ATOM 5180 O O . TRP A 1 664 ? 6.923 -15.925 -45.538 1.00 92.00 664 TRP A O 1
ATOM 5190 N N . TRP A 1 665 ? 7.546 -16.514 -47.616 1.00 87.75 665 TRP A N 1
ATOM 5191 C CA . TRP A 1 665 ? 7.576 -15.172 -48.163 1.00 87.75 665 TRP A CA 1
ATOM 5192 C C . TRP A 1 665 ? 6.328 -14.915 -49.003 1.00 87.75 665 TRP A C 1
ATOM 5194 O O . TRP A 1 665 ? 5.824 -15.826 -49.657 1.00 87.75 665 TRP A O 1
ATOM 5204 N N . ASP A 1 666 ? 5.859 -13.670 -49.006 1.00 85.38 666 ASP A N 1
ATOM 5205 C CA . ASP A 1 666 ? 4.775 -13.172 -49.861 1.00 85.38 666 ASP A CA 1
ATOM 5206 C C . ASP A 1 666 ? 4.961 -13.519 -51.350 1.00 85.38 666 ASP A C 1
ATOM 5208 O O . ASP A 1 666 ? 3.990 -13.738 -52.074 1.00 85.38 666 ASP A O 1
ATOM 5212 N N . SER A 1 667 ? 6.215 -13.597 -51.798 1.00 81.62 667 SER A N 1
ATOM 5213 C CA . SER A 1 667 ? 6.622 -14.030 -53.132 1.00 81.62 667 SER A CA 1
ATOM 5214 C C . SER A 1 667 ? 7.996 -14.702 -53.058 1.00 81.62 667 SER A C 1
ATOM 5216 O O . SER A 1 667 ? 8.913 -14.151 -52.448 1.00 81.62 667 SER A O 1
ATOM 5218 N N . GLU A 1 668 ? 8.158 -15.869 -53.696 1.00 78.06 668 GLU A N 1
ATOM 5219 C CA . GLU A 1 668 ? 9.445 -16.595 -53.746 1.00 78.06 668 GLU A CA 1
ATOM 5220 C C . GLU A 1 668 ? 10.565 -15.760 -54.388 1.00 78.06 668 GLU A C 1
ATOM 5222 O O . GLU A 1 668 ? 11.717 -15.858 -53.965 1.00 78.06 668 GLU A O 1
ATOM 5227 N N . GLU A 1 669 ? 10.217 -14.906 -55.354 1.00 75.50 669 GLU A N 1
ATOM 5228 C CA . GLU A 1 669 ? 11.165 -14.061 -56.086 1.00 75.50 669 GLU A CA 1
ATOM 5229 C C . GLU A 1 669 ? 11.549 -12.791 -55.314 1.00 75.50 669 GLU A C 1
ATOM 5231 O O . GLU A 1 669 ? 12.713 -12.403 -55.319 1.00 75.50 669 GLU A O 1
ATOM 5236 N N . ARG A 1 670 ? 10.590 -12.131 -54.646 1.00 78.44 670 ARG A N 1
ATOM 5237 C CA . ARG A 1 670 ? 10.802 -10.796 -54.047 1.00 78.44 670 ARG A CA 1
ATOM 5238 C C . ARG A 1 670 ? 11.145 -10.827 -52.556 1.00 78.44 670 ARG A C 1
ATOM 5240 O O . ARG A 1 670 ? 11.902 -9.982 -52.092 1.00 78.44 670 ARG A O 1
ATOM 5247 N N . GLN A 1 671 ? 10.628 -11.808 -51.812 1.00 85.56 671 GLN A N 1
ATOM 5248 C CA . GLN A 1 671 ? 10.918 -12.010 -50.386 1.00 85.56 671 GLN A CA 1
ATOM 5249 C C . GLN A 1 671 ? 10.789 -10.738 -49.528 1.00 85.56 671 GLN A C 1
ATOM 5251 O O . GLN A 1 671 ? 11.716 -10.343 -48.816 1.00 85.56 671 GLN A O 1
ATOM 5256 N N . CYS A 1 672 ? 9.632 -10.082 -49.592 1.00 81.56 672 CYS A N 1
ATOM 5257 C CA . CYS A 1 672 ? 9.438 -8.750 -49.019 1.00 81.56 672 CYS A CA 1
ATOM 5258 C C . CYS A 1 672 ? 8.777 -8.774 -47.659 1.00 81.56 672 CYS A C 1
ATOM 5260 O O . CYS A 1 672 ? 9.206 -8.062 -46.746 1.00 81.56 672 CYS A O 1
ATOM 5262 N N . THR A 1 673 ? 7.772 -9.627 -47.512 1.00 81.75 673 THR A N 1
ATOM 5263 C CA . THR A 1 673 ? 7.084 -9.841 -46.248 1.00 81.75 673 THR A CA 1
ATOM 5264 C C . THR A 1 673 ? 7.165 -11.313 -45.902 1.00 81.75 673 THR A C 1
ATOM 5266 O O . THR A 1 673 ? 6.710 -12.174 -46.653 1.00 81.75 673 THR A O 1
ATOM 5269 N N . ARG A 1 674 ? 7.781 -11.607 -44.758 1.00 90.62 674 ARG A N 1
ATOM 5270 C CA . ARG A 1 674 ? 7.847 -12.956 -44.213 1.00 90.62 674 ARG A CA 1
ATOM 5271 C C . ARG A 1 674 ? 6.667 -13.172 -43.285 1.00 90.62 674 ARG A C 1
ATOM 5273 O O . ARG A 1 674 ? 6.548 -12.489 -42.266 1.00 90.62 674 ARG A O 1
ATOM 5280 N N . TYR A 1 675 ? 5.849 -14.156 -43.612 1.00 89.75 675 TYR A N 1
ATOM 5281 C CA . TYR A 1 675 ? 4.752 -14.613 -42.776 1.00 89.75 675 TYR A CA 1
ATOM 5282 C C . TYR A 1 675 ? 5.168 -15.842 -41.971 1.00 89.75 675 TYR A C 1
ATOM 5284 O O . TYR A 1 675 ? 6.055 -16.603 -42.370 1.00 89.75 675 TYR A O 1
ATOM 5292 N N . VAL A 1 676 ? 4.518 -16.025 -40.829 1.00 91.69 676 VAL A N 1
ATOM 5293 C CA . VAL A 1 676 ? 4.469 -17.289 -40.099 1.00 91.69 676 VAL A CA 1
ATOM 5294 C C . VAL A 1 676 ? 3.014 -17.678 -39.914 1.00 91.69 676 VAL A C 1
ATOM 5296 O O . VAL A 1 676 ? 2.162 -16.820 -39.675 1.00 91.69 676 VAL A O 1
ATOM 5299 N N . CYS A 1 677 ? 2.727 -18.970 -40.025 1.00 87.00 677 CYS A N 1
ATOM 5300 C CA . CYS A 1 677 ? 1.409 -19.476 -39.689 1.00 87.00 677 CYS A CA 1
ATOM 5301 C C . CYS A 1 677 ? 1.287 -19.551 -38.166 1.00 87.00 677 CYS A C 1
ATOM 5303 O O . CYS A 1 677 ? 1.970 -20.359 -37.527 1.00 87.00 677 CYS A O 1
ATOM 5305 N N . GLY A 1 678 ? 0.442 -18.698 -37.591 1.00 78.75 678 GLY A N 1
ATOM 5306 C CA . GLY A 1 678 ? 0.122 -18.697 -36.171 1.00 78.75 678 GLY A CA 1
ATOM 5307 C C . GLY A 1 678 ? -0.554 -19.996 -35.732 1.00 78.75 678 GLY A C 1
ATOM 5308 O O . GLY A 1 678 ? -1.132 -20.733 -36.534 1.00 78.75 678 GLY A O 1
ATOM 5309 N N . TYR A 1 679 ? -0.498 -20.283 -34.431 1.00 73.38 679 TYR A N 1
ATOM 5310 C CA . TYR A 1 679 ? -1.183 -21.441 -33.839 1.00 73.38 679 TYR A CA 1
ATOM 5311 C C . TYR A 1 679 ? -2.712 -21.360 -33.949 1.00 73.38 679 TYR A C 1
ATOM 5313 O O . TYR A 1 679 ? -3.385 -22.380 -33.859 1.00 73.38 679 TYR A O 1
ATOM 5321 N N . ASP A 1 680 ? -3.250 -20.170 -34.203 1.00 72.06 680 ASP A N 1
ATOM 5322 C CA . ASP A 1 680 ? -4.661 -19.897 -34.477 1.00 72.06 680 ASP A CA 1
ATOM 5323 C C . ASP A 1 680 ? -5.030 -20.009 -35.973 1.00 72.06 680 ASP A C 1
ATOM 5325 O O . ASP A 1 680 ? -6.177 -19.782 -36.361 1.00 72.06 680 ASP A O 1
ATOM 5329 N N . GLY A 1 681 ? -4.075 -20.365 -36.838 1.00 72.56 681 GLY A N 1
ATOM 5330 C CA . GLY A 1 681 ? -4.276 -20.441 -38.285 1.00 72.56 681 GLY A CA 1
ATOM 5331 C C . GLY A 1 681 ? -4.321 -19.076 -38.981 1.00 72.56 681 GLY A C 1
ATOM 5332 O O . GLY A 1 681 ? -4.770 -18.997 -40.126 1.00 72.56 681 GLY A O 1
ATOM 5333 N N . THR A 1 682 ? -3.875 -18.002 -38.318 1.00 79.69 682 THR A N 1
ATOM 5334 C CA . THR A 1 682 ? -3.729 -16.680 -38.941 1.00 79.69 682 THR A CA 1
ATOM 5335 C C . THR A 1 682 ? -2.309 -16.451 -39.459 1.00 79.69 682 THR A C 1
ATOM 5337 O O . THR A 1 682 ? -1.321 -16.904 -38.881 1.00 79.69 682 THR A O 1
ATOM 5340 N N . ASN A 1 683 ? -2.193 -15.720 -40.569 1.00 82.00 683 ASN A N 1
ATOM 5341 C CA . ASN A 1 683 ? -0.900 -15.324 -41.128 1.00 82.00 683 ASN A CA 1
ATOM 5342 C C . ASN A 1 683 ? -0.373 -14.122 -40.346 1.00 82.00 683 ASN A C 1
ATOM 5344 O O . ASN A 1 683 ? -0.857 -13.005 -40.535 1.00 82.00 683 ASN A O 1
ATOM 5348 N N . THR A 1 684 ? 0.620 -14.327 -39.486 1.00 87.00 684 THR A N 1
ATOM 5349 C CA . THR A 1 684 ? 1.259 -13.232 -38.751 1.00 87.00 684 THR A CA 1
ATOM 5350 C C . THR A 1 684 ? 2.491 -12.750 -39.507 1.00 87.00 684 THR A C 1
ATOM 5352 O O . THR A 1 684 ? 3.347 -13.539 -39.909 1.00 87.00 684 THR A O 1
ATOM 5355 N N . THR A 1 685 ? 2.596 -11.439 -39.716 1.00 87.25 685 THR A N 1
ATOM 5356 C CA . THR A 1 685 ? 3.774 -10.833 -40.342 1.00 87.25 685 THR A CA 1
ATOM 5357 C C . THR A 1 685 ? 4.934 -10.830 -39.349 1.00 87.25 685 THR A C 1
ATOM 5359 O O . THR A 1 685 ? 4.872 -10.151 -38.331 1.00 87.25 685 THR A O 1
ATOM 5362 N N . VAL A 1 686 ? 5.998 -11.580 -39.638 1.00 85.81 686 VAL A N 1
ATOM 5363 C C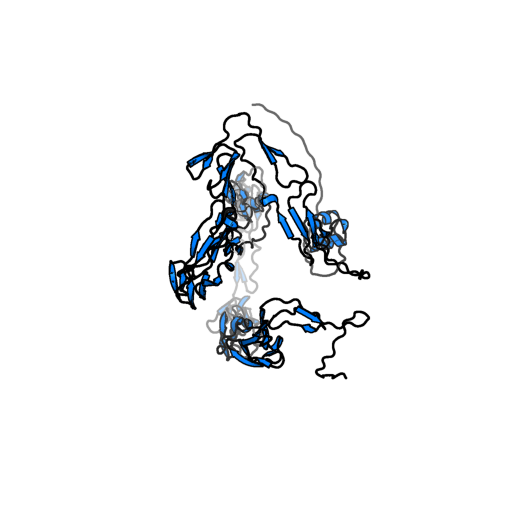A . VAL A 1 686 ? 7.195 -11.662 -38.779 1.00 85.81 686 VAL A CA 1
ATOM 5364 C C . VAL A 1 686 ? 8.186 -10.558 -39.113 1.00 85.81 686 VAL A C 1
ATOM 5366 O O . VAL A 1 686 ? 8.922 -10.094 -38.250 1.00 85.81 686 VAL A O 1
ATOM 5369 N N . PHE A 1 687 ? 8.275 -10.199 -40.393 1.00 79.88 687 PHE A N 1
ATOM 5370 C CA . PHE A 1 687 ? 9.306 -9.299 -40.885 1.00 79.88 687 PHE A CA 1
ATOM 5371 C C . PHE A 1 687 ? 8.899 -8.703 -42.230 1.00 79.88 687 PHE A C 1
ATOM 5373 O O . PHE A 1 687 ? 8.495 -9.444 -43.125 1.00 79.88 687 PHE A O 1
ATOM 5380 N N . THR A 1 688 ? 9.055 -7.391 -42.389 1.00 79.75 688 THR A N 1
ATOM 5381 C CA . THR A 1 688 ? 8.852 -6.690 -43.662 1.00 79.75 688 THR A CA 1
ATOM 5382 C C . THR A 1 688 ? 10.121 -5.919 -43.985 1.00 79.75 688 THR A C 1
ATOM 5384 O O . THR A 1 688 ? 10.541 -5.090 -43.182 1.00 79.75 688 THR A O 1
ATOM 5387 N N . ARG A 1 689 ? 10.744 -6.194 -45.140 1.00 70.19 689 ARG A N 1
ATOM 5388 C CA . ARG A 1 689 ? 12.060 -5.633 -45.487 1.00 70.19 689 ARG A CA 1
ATOM 5389 C C . ARG A 1 689 ? 12.071 -4.115 -45.660 1.00 70.19 689 ARG A C 1
ATOM 5391 O O . ARG A 1 689 ? 13.138 -3.558 -45.473 1.00 70.19 689 ARG A O 1
ATOM 5398 N N . LEU A 1 690 ? 10.937 -3.470 -45.964 1.00 66.38 690 LEU A N 1
ATOM 5399 C CA . LEU A 1 690 ? 10.725 -2.011 -45.945 1.00 66.38 690 LEU A CA 1
ATOM 5400 C C . LEU A 1 690 ? 9.209 -1.693 -45.976 1.00 66.38 690 LEU A C 1
ATOM 5402 O O . LEU A 1 690 ? 8.483 -2.352 -46.726 1.00 66.38 690 LEU A O 1
ATOM 5406 N N . PRO A 1 691 ? 8.696 -0.701 -45.220 1.00 63.91 691 PRO A N 1
ATOM 5407 C CA . PRO A 1 691 ? 7.304 -0.267 -45.329 1.00 63.91 691 PRO A CA 1
ATOM 5408 C C . PRO A 1 691 ? 7.086 0.490 -46.650 1.00 63.91 691 PRO A C 1
ATOM 5410 O O . PRO A 1 691 ? 7.444 1.656 -46.789 1.00 63.91 691 PRO A O 1
ATOM 5413 N N . CYS A 1 692 ? 6.501 -0.171 -47.647 1.00 70.75 692 CYS A N 1
ATOM 5414 C CA . CYS A 1 692 ? 6.130 0.485 -48.900 1.00 70.75 692 CYS A CA 1
ATOM 5415 C C . CYS A 1 692 ? 4.875 1.347 -48.714 1.00 70.75 692 CYS A C 1
ATOM 5417 O O . CYS A 1 692 ? 4.003 1.019 -47.907 1.00 70.75 692 CYS A O 1
ATOM 5419 N N . ARG A 1 693 ? 4.740 2.428 -49.497 1.00 72.81 693 ARG A N 1
ATOM 5420 C CA . ARG A 1 693 ? 3.498 3.221 -49.508 1.00 72.81 693 ARG A CA 1
ATOM 5421 C C . ARG A 1 693 ? 2.297 2.302 -49.819 1.00 72.81 693 ARG A C 1
ATOM 5423 O O . ARG A 1 693 ? 2.425 1.403 -50.650 1.00 72.81 693 ARG A O 1
ATOM 5430 N N . PRO A 1 694 ? 1.137 2.476 -49.168 1.00 73.06 694 PRO A N 1
ATOM 5431 C CA . PRO A 1 694 ? -0.034 1.656 -49.456 1.00 73.06 694 PRO A CA 1
ATOM 5432 C C . PRO A 1 694 ? -0.550 1.941 -50.873 1.00 73.06 694 PRO A C 1
ATOM 5434 O O . PRO A 1 694 ? -0.709 3.095 -51.273 1.00 73.06 694 PRO A O 1
ATOM 5437 N N . VAL A 1 695 ? -0.819 0.884 -51.640 1.00 73.56 695 VAL A N 1
ATOM 5438 C CA . VAL A 1 695 ? -1.460 0.993 -52.957 1.00 73.56 695 VAL A CA 1
ATOM 5439 C C . VAL A 1 695 ? -2.930 1.328 -52.725 1.00 73.56 695 VAL A C 1
ATOM 5441 O O . VAL A 1 695 ? -3.605 0.639 -51.958 1.00 73.56 695 VAL A O 1
ATOM 5444 N N . ARG A 1 696 ? -3.438 2.390 -53.361 1.00 71.94 696 ARG A N 1
ATOM 5445 C CA . ARG A 1 696 ? -4.856 2.757 -53.231 1.00 71.94 696 ARG A CA 1
ATOM 5446 C C . ARG A 1 696 ? -5.751 1.590 -53.686 1.00 71.94 696 ARG A C 1
ATOM 5448 O O . ARG A 1 696 ? -5.459 0.988 -54.725 1.00 71.94 696 ARG A O 1
ATOM 5455 N N . PRO A 1 697 ? -6.840 1.278 -52.956 1.00 68.69 697 PRO A N 1
ATOM 5456 C CA . PRO A 1 697 ? -7.795 0.252 -53.367 1.00 68.69 697 PRO A CA 1
ATOM 5457 C C . PRO A 1 697 ? -8.277 0.495 -54.805 1.00 68.69 697 PRO A C 1
ATOM 5459 O O . PRO A 1 697 ? -8.703 1.600 -55.129 1.00 68.69 697 PRO A O 1
ATOM 5462 N N . GLY A 1 698 ? -8.182 -0.521 -55.669 1.00 70.94 698 GLY A N 1
ATOM 5463 C CA . GLY A 1 698 ? -8.570 -0.438 -57.087 1.00 70.94 698 GLY A CA 1
ATOM 5464 C C . GLY A 1 698 ? -7.438 -0.121 -58.076 1.00 70.94 698 GLY A C 1
ATOM 5465 O O . GLY A 1 698 ? -7.660 -0.190 -59.282 1.00 70.94 698 GLY A O 1
ATOM 5466 N N . CYS A 1 699 ? -6.221 0.163 -57.603 1.00 76.69 699 CYS A N 1
ATOM 5467 C CA . CYS A 1 699 ? -5.053 0.380 -58.460 1.00 76.69 699 CYS A CA 1
ATOM 5468 C C . CYS A 1 699 ? -4.170 -0.876 -58.556 1.00 76.69 699 CYS A C 1
ATOM 5470 O O . CYS A 1 699 ? -4.008 -1.613 -57.584 1.00 76.69 699 CYS A O 1
ATOM 5472 N N . VAL A 1 700 ? -3.555 -1.101 -59.721 1.00 80.38 700 VAL A N 1
ATOM 5473 C CA . VAL A 1 700 ? -2.614 -2.209 -59.950 1.00 80.38 700 VAL A CA 1
ATOM 5474 C C . VAL A 1 700 ? -1.186 -1.699 -59.791 1.00 80.38 700 VAL A C 1
ATOM 5476 O O . VAL A 1 700 ? -0.751 -0.815 -60.528 1.00 80.38 700 VAL A O 1
ATOM 5479 N N . ALA A 1 701 ? -0.448 -2.248 -58.830 1.00 77.19 701 ALA A N 1
ATOM 5480 C CA . ALA A 1 701 ? 0.949 -1.903 -58.593 1.00 77.19 701 ALA A CA 1
ATOM 5481 C C . ALA A 1 701 ? 1.892 -2.559 -59.617 1.00 77.19 701 ALA A C 1
ATOM 5483 O O . ALA A 1 701 ? 1.759 -3.738 -59.941 1.00 77.19 701 ALA A O 1
ATOM 5484 N N . SER A 1 702 ? 2.867 -1.794 -60.103 1.00 80.62 702 SER A N 1
ATOM 5485 C CA . SER A 1 702 ? 3.964 -2.239 -60.963 1.00 80.62 702 SER A CA 1
ATOM 5486 C C . SER A 1 702 ? 5.281 -2.219 -60.190 1.00 80.62 702 SER A C 1
ATOM 5488 O O . SER A 1 702 ? 5.619 -1.240 -59.519 1.00 80.62 702 SER A O 1
ATOM 5490 N N . TYR A 1 703 ? 6.039 -3.305 -60.315 1.00 78.06 703 TYR A N 1
ATOM 5491 C CA . TYR A 1 703 ? 7.286 -3.555 -59.591 1.00 78.06 703 TYR A CA 1
ATOM 5492 C C . TYR A 1 703 ? 8.453 -3.666 -60.579 1.00 78.06 703 TYR A C 1
ATOM 5494 O O . TYR A 1 703 ? 8.266 -4.144 -61.699 1.00 78.06 703 TYR A O 1
ATOM 5502 N N . ARG A 1 704 ? 9.643 -3.184 -60.198 1.00 78.25 704 ARG A N 1
ATOM 5503 C CA . ARG A 1 704 ? 10.869 -3.290 -61.003 1.00 78.25 704 ARG A CA 1
ATOM 5504 C C . ARG A 1 704 ? 11.692 -4.462 -60.475 1.00 78.25 704 ARG A C 1
ATOM 5506 O O . ARG A 1 704 ? 12.259 -4.383 -59.392 1.00 78.25 704 ARG A O 1
ATOM 5513 N N . GLY A 1 705 ? 11.764 -5.549 -61.242 1.00 80.81 705 GLY A N 1
ATOM 5514 C CA . GLY A 1 705 ? 12.576 -6.718 -60.887 1.00 80.81 705 GLY A CA 1
ATOM 5515 C C . GLY A 1 705 ? 12.241 -7.282 -59.499 1.00 80.81 705 GLY A C 1
ATOM 5516 O O . GLY A 1 705 ? 11.083 -7.584 -59.220 1.00 80.81 705 GLY A O 1
ATOM 5517 N N . TYR A 1 706 ? 13.261 -7.398 -58.643 1.00 75.50 706 TYR A N 1
ATOM 5518 C CA . TYR A 1 706 ? 13.171 -7.965 -57.290 1.00 75.50 706 TYR A CA 1
ATOM 5519 C C . TYR A 1 706 ? 12.920 -6.918 -56.187 1.00 75.50 706 TYR A C 1
ATOM 5521 O O . TYR A 1 706 ? 13.055 -7.227 -55.005 1.00 75.50 706 TYR A O 1
ATOM 5529 N N . GLU A 1 707 ? 12.587 -5.672 -56.540 1.00 78.94 707 GLU A N 1
ATOM 5530 C CA . GLU A 1 707 ? 12.318 -4.627 -55.549 1.00 78.94 707 GLU A CA 1
ATOM 5531 C C . GLU A 1 707 ? 11.007 -4.879 -54.792 1.00 78.94 707 GLU A C 1
ATOM 5533 O O . GLU A 1 707 ? 9.973 -5.233 -55.369 1.00 78.94 707 GLU A O 1
ATOM 5538 N N . CYS A 1 708 ? 11.040 -4.641 -53.479 1.00 76.19 708 CYS A N 1
ATOM 5539 C CA . CYS A 1 708 ? 9.882 -4.851 -52.615 1.00 76.19 708 CYS A CA 1
ATOM 5540 C C . CYS A 1 708 ? 8.804 -3.787 -52.734 1.00 76.19 708 CYS A C 1
ATOM 5542 O O . CYS A 1 708 ? 7.620 -4.078 -52.543 1.00 76.19 708 CYS A O 1
ATOM 5544 N N . CYS A 1 709 ? 9.194 -2.566 -53.087 1.00 79.06 709 CYS A N 1
ATOM 5545 C CA . CYS A 1 709 ? 8.252 -1.483 -53.273 1.00 79.06 709 CYS A CA 1
ATOM 5546 C C . CYS A 1 709 ? 7.880 -1.321 -54.738 1.00 79.06 709 CYS A C 1
ATOM 5548 O O . CYS A 1 709 ? 8.689 -1.473 -55.649 1.00 79.06 709 CYS A O 1
ATOM 5550 N N . HIS A 1 710 ? 6.604 -1.023 -54.956 1.00 78.50 710 HIS A N 1
ATOM 5551 C CA . HIS A 1 710 ? 6.125 -0.660 -56.272 1.00 78.50 710 HIS A CA 1
ATOM 5552 C C . HIS A 1 710 ? 6.687 0.722 -56.620 1.00 78.50 710 HIS A C 1
ATOM 5554 O O . HIS A 1 710 ? 6.638 1.642 -55.807 1.00 78.50 710 HIS A O 1
ATOM 5560 N N . TYR A 1 711 ? 7.220 0.871 -57.828 1.00 79.44 711 TYR A N 1
ATOM 5561 C CA . TYR A 1 711 ? 7.733 2.160 -58.307 1.00 79.44 711 TYR A CA 1
ATOM 5562 C C . TYR A 1 711 ? 6.648 2.955 -59.049 1.00 79.44 711 TYR A C 1
ATOM 5564 O O . TYR A 1 711 ? 6.796 4.148 -59.300 1.00 79.44 711 TYR A O 1
ATOM 5572 N N . LYS A 1 712 ? 5.551 2.288 -59.431 1.00 81.94 712 LYS A N 1
ATOM 5573 C CA . LYS A 1 712 ? 4.383 2.890 -60.076 1.00 81.94 712 LYS A CA 1
ATOM 5574 C C . LYS A 1 712 ? 3.141 2.071 -59.745 1.00 81.94 712 LYS A C 1
ATOM 5576 O O . LYS A 1 712 ? 3.233 0.869 -59.532 1.00 81.94 712 LYS A O 1
ATOM 5581 N N . TYR A 1 713 ? 1.974 2.693 -59.732 1.00 79.81 713 TYR A N 1
ATOM 5582 C CA . TYR A 1 713 ? 0.697 1.989 -59.800 1.00 79.81 713 TYR A CA 1
ATOM 5583 C C . TYR A 1 713 ? -0.152 2.614 -60.904 1.00 79.81 713 TYR A C 1
ATOM 5585 O O . TYR A 1 713 ? -0.013 3.798 -61.213 1.00 79.81 713 TYR A O 1
ATOM 5593 N N . THR A 1 714 ? -0.993 1.804 -61.535 1.00 82.81 714 THR A N 1
ATOM 5594 C CA . THR A 1 714 ? -1.908 2.241 -62.589 1.00 82.81 714 THR A CA 1
ATOM 5595 C C . THR A 1 714 ? -3.326 2.074 -62.067 1.00 82.81 714 THR A C 1
ATOM 5597 O O . THR A 1 714 ? -3.734 0.967 -61.718 1.00 82.81 714 THR A O 1
ATOM 5600 N N . CYS A 1 715 ? -4.064 3.174 -61.982 1.00 82.12 715 CYS A N 1
ATOM 5601 C CA . CYS A 1 715 ? -5.496 3.171 -61.700 1.00 82.12 715 CYS A CA 1
ATOM 5602 C C . CYS A 1 715 ? -6.219 3.526 -63.004 1.00 82.12 715 CYS A C 1
ATOM 5604 O O . CYS A 1 715 ? -5.698 4.326 -63.783 1.00 82.12 715 CYS A O 1
ATOM 5606 N N . MET A 1 716 ? -7.395 2.953 -63.249 1.00 78.44 716 MET A N 1
ATOM 5607 C CA . MET A 1 716 ? -8.281 3.465 -64.294 1.00 78.44 716 MET A CA 1
ATOM 5608 C C . MET A 1 716 ? -9.294 4.399 -63.654 1.00 78.44 716 MET A C 1
ATOM 5610 O O . MET A 1 716 ? -9.909 4.042 -62.651 1.00 78.44 716 MET A O 1
ATOM 5614 N N . PHE A 1 717 ? -9.447 5.578 -64.241 1.00 75.06 717 PHE A N 1
ATOM 5615 C CA . PHE A 1 717 ? -10.468 6.548 -63.875 1.00 75.06 717 PHE A CA 1
ATOM 5616 C C . PHE A 1 717 ? -11.430 6.706 -65.053 1.00 75.06 717 PHE A C 1
ATOM 5618 O O . PHE A 1 717 ? -11.019 6.561 -66.209 1.00 75.06 717 PHE A O 1
ATOM 5625 N N . ASP A 1 718 ? -12.709 6.929 -64.773 1.00 72.69 718 ASP A N 1
ATOM 5626 C CA . ASP A 1 718 ? -13.682 7.301 -65.795 1.00 72.69 718 ASP A CA 1
ATOM 5627 C C . ASP A 1 718 ? -13.489 8.771 -66.212 1.00 72.69 718 ASP A C 1
ATOM 5629 O O . ASP A 1 718 ? -12.682 9.487 -65.614 1.00 72.69 718 ASP A O 1
ATOM 5633 N N . PRO A 1 719 ? -14.171 9.249 -67.272 1.00 69.75 719 PRO A N 1
ATOM 5634 C CA . PRO A 1 719 ? -14.074 10.645 -67.705 1.00 69.75 719 PRO A CA 1
ATOM 5635 C C . PRO A 1 719 ? -14.498 11.672 -66.642 1.00 69.75 719 PRO A C 1
ATOM 5637 O O . PRO A 1 719 ? -14.267 12.864 -66.832 1.00 69.75 719 PRO A O 1
ATOM 5640 N N . GLU A 1 720 ? -15.125 11.224 -65.554 1.00 72.88 720 GLU A N 1
ATOM 5641 C CA . GLU A 1 720 ? -15.576 12.024 -64.415 1.00 72.88 720 GLU A CA 1
ATOM 5642 C C . GLU A 1 720 ? -14.624 11.892 -63.206 1.00 72.88 720 GLU A C 1
ATOM 5644 O O . GLU A 1 720 ? -14.940 12.368 -62.117 1.00 72.88 720 GLU A O 1
ATOM 5649 N N . ASP A 1 721 ? -13.443 11.298 -63.417 1.00 67.94 721 ASP A N 1
ATOM 5650 C CA . ASP A 1 721 ? -12.356 11.109 -62.449 1.00 67.94 721 ASP A CA 1
ATOM 5651 C C . ASP A 1 721 ? -12.686 10.147 -61.286 1.00 67.94 721 ASP A C 1
ATOM 5653 O O . ASP A 1 721 ? -12.007 10.121 -60.254 1.00 67.94 721 ASP A O 1
ATOM 5657 N N . ASN A 1 722 ? -13.701 9.291 -61.447 1.00 72.06 722 ASN A N 1
ATOM 5658 C CA . ASN A 1 722 ? -14.008 8.238 -60.481 1.00 72.06 722 ASN A CA 1
ATOM 5659 C C . ASN A 1 722 ? -13.214 6.967 -60.788 1.00 72.06 722 ASN A C 1
ATOM 5661 O O . ASN A 1 722 ? -13.039 6.563 -61.937 1.00 72.06 722 ASN A O 1
ATOM 5665 N N . LEU A 1 723 ? -12.742 6.299 -59.735 1.00 67.94 723 LEU A N 1
ATOM 5666 C CA . LEU A 1 723 ? -11.944 5.077 -59.834 1.00 67.94 723 LEU A CA 1
ATOM 5667 C C . LEU A 1 723 ? -12.801 3.932 -60.403 1.00 67.94 723 LEU A C 1
ATOM 5669 O O . LEU A 1 723 ? -13.710 3.441 -59.732 1.00 67.94 723 LEU A O 1
ATOM 5673 N N . ILE A 1 724 ? -12.505 3.486 -61.627 1.00 75.12 724 ILE A N 1
ATOM 5674 C CA . ILE A 1 724 ? -13.180 2.341 -62.245 1.00 75.12 724 ILE A CA 1
ATOM 5675 C C . ILE A 1 724 ? -12.566 1.065 -61.659 1.00 75.12 724 ILE A C 1
ATOM 5677 O O . ILE A 1 724 ? -11.370 0.818 -61.858 1.00 75.12 724 ILE A O 1
ATOM 5681 N N . PRO A 1 725 ? -13.340 0.205 -60.977 1.00 54.44 725 PRO A N 1
ATOM 5682 C CA . PRO A 1 725 ? -12.843 -1.098 -60.565 1.00 54.44 725 PRO A CA 1
ATOM 5683 C C . PRO A 1 725 ? -12.496 -1.922 -61.812 1.00 54.44 725 PRO A C 1
ATOM 5685 O O . PRO A 1 725 ? -13.372 -2.242 -62.618 1.00 54.44 725 PRO A O 1
ATOM 5688 N N . MET A 1 726 ? -11.213 -2.263 -61.992 1.00 54.75 726 MET A N 1
ATOM 5689 C CA . MET A 1 726 ? -10.804 -3.141 -63.090 1.00 54.75 726 MET A CA 1
ATOM 5690 C C . MET A 1 726 ? -11.532 -4.490 -62.965 1.00 54.75 726 MET A C 1
ATOM 5692 O O . MET A 1 726 ? -11.479 -5.106 -61.895 1.00 54.75 726 MET A O 1
ATOM 5696 N N . PRO A 1 727 ? -12.178 -5.000 -64.030 1.00 53.72 727 PRO A N 1
ATOM 5697 C CA . PRO A 1 727 ? -12.751 -6.335 -64.001 1.00 53.72 727 PRO A CA 1
ATOM 5698 C C . PRO A 1 727 ? -11.622 -7.358 -63.852 1.00 53.72 727 PRO A C 1
ATOM 5700 O O . PRO A 1 727 ? -10.746 -7.463 -64.712 1.00 53.72 727 PRO A O 1
ATOM 5703 N N . GLN A 1 728 ? -11.644 -8.131 -62.763 1.00 45.06 728 GLN A N 1
ATOM 5704 C CA . GLN A 1 728 ? -10.744 -9.267 -62.574 1.00 45.06 728 GLN A CA 1
ATOM 5705 C C . GLN A 1 728 ? -11.037 -10.319 -63.645 1.00 45.06 728 GLN A C 1
ATOM 5707 O O . GLN A 1 728 ? -11.895 -11.179 -63.465 1.00 45.06 728 GLN A O 1
ATOM 5712 N N . THR A 1 729 ? -10.368 -10.244 -64.792 1.00 45.25 729 THR A N 1
ATOM 5713 C CA . THR A 1 729 ? -10.553 -11.235 -65.851 1.00 45.25 729 THR A CA 1
ATOM 5714 C C . THR A 1 729 ? -9.219 -11.678 -66.426 1.00 45.25 729 THR A C 1
ATOM 5716 O O . THR A 1 729 ? -8.551 -10.966 -67.168 1.00 45.25 729 THR A O 1
ATOM 5719 N N . GLY A 1 730 ? -8.858 -12.921 -66.106 1.00 42.97 730 GLY A N 1
ATOM 5720 C CA . GLY A 1 730 ? -7.884 -13.708 -66.853 1.00 42.97 730 GLY A CA 1
ATOM 5721 C C . GLY A 1 730 ? -8.465 -14.174 -68.188 1.00 42.97 730 GLY A C 1
ATOM 5722 O O . GLY A 1 730 ? -8.737 -15.361 -68.360 1.00 42.97 730 GLY A O 1
A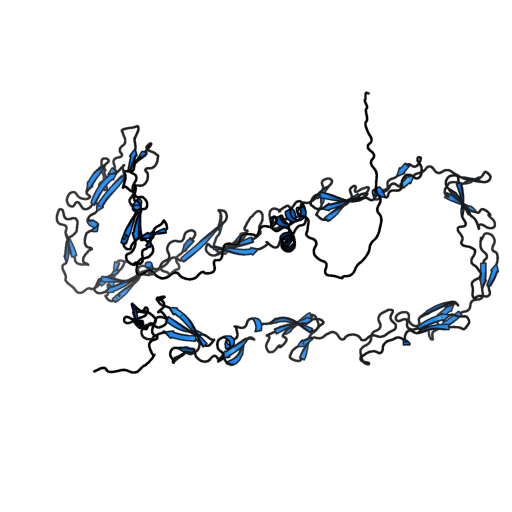TOM 5723 N N . ARG A 1 731 ? -8.671 -13.253 -69.134 1.00 44.03 731 ARG A N 1
ATOM 5724 C CA . ARG A 1 731 ? -8.842 -13.591 -70.555 1.00 44.03 731 ARG A CA 1
ATOM 5725 C C . ARG A 1 731 ? -8.085 -12.590 -71.416 1.00 44.03 731 ARG A C 1
ATOM 5727 O O . ARG A 1 731 ? -8.399 -11.404 -71.397 1.00 44.03 731 ARG A O 1
ATOM 5734 N N . SER A 1 732 ? -7.097 -13.089 -72.160 1.00 36.34 732 SER A N 1
ATOM 5735 C CA . SER A 1 732 ? -6.442 -12.326 -73.217 1.00 36.34 732 SER A CA 1
ATOM 5736 C C . SER A 1 732 ? -7.464 -11.993 -74.300 1.00 36.34 732 SER A C 1
ATOM 5738 O O . SER A 1 732 ? -8.200 -12.863 -74.768 1.00 36.34 732 SER A O 1
ATOM 5740 N N . PHE A 1 733 ? -7.504 -10.726 -74.690 1.00 36.34 733 PHE A N 1
ATOM 5741 C CA . PHE A 1 733 ? -8.084 -10.314 -75.957 1.00 36.34 733 PHE A CA 1
ATOM 5742 C C . PHE A 1 733 ? -6.927 -9.916 -76.866 1.00 36.34 733 PHE A C 1
ATOM 5744 O O . PHE A 1 733 ? -6.250 -8.921 -76.612 1.00 36.34 733 PHE A O 1
ATOM 5751 N N . ASP A 1 734 ? -6.697 -10.731 -77.894 1.00 43.12 734 ASP A N 1
ATOM 5752 C CA . ASP A 1 734 ? -5.893 -10.353 -79.050 1.00 43.12 734 ASP A CA 1
ATOM 5753 C C . ASP A 1 734 ? -6.676 -9.312 -79.856 1.00 43.12 734 ASP A C 1
ATOM 5755 O O . ASP A 1 734 ? -7.827 -9.548 -80.237 1.00 43.12 734 ASP A O 1
ATOM 5759 N N . PHE A 1 735 ? -6.055 -8.162 -80.113 1.00 39.09 735 PHE A N 1
ATOM 5760 C CA . PHE A 1 735 ? -6.553 -7.175 -81.067 1.00 39.09 735 PHE A CA 1
ATOM 5761 C C . PHE A 1 735 ? -5.744 -7.274 -82.363 1.00 39.09 735 PHE A C 1
ATOM 5763 O O . PHE A 1 735 ? -4.522 -7.125 -82.345 1.00 39.09 735 PHE A O 1
ATOM 5770 N N . ASN A 1 736 ? -6.461 -7.518 -83.464 1.00 33.50 736 ASN A N 1
ATOM 5771 C CA . ASN A 1 736 ? -6.069 -7.114 -84.816 1.00 33.50 736 ASN A CA 1
ATOM 5772 C C . ASN A 1 736 ? -6.452 -5.652 -85.043 1.00 33.50 736 ASN A C 1
ATOM 5774 O O . ASN A 1 736 ? -7.542 -5.266 -84.554 1.00 33.50 736 ASN A O 1
#

Secondary structure (DSSP, 8-state):
-------------------------------PPPPPPHHHHHHHHHH--HHHHHHHHHH-GGGSPPP-PPP-----PPPPP------PEE-TTS-EE-TT-EEES-SSS--EEEE--TT-SSPEEEEGGGGSPPPPPGGG--EEEE--TT-SS-EEEE--S-----PPEE-TTS-EE-TT-EEES-SSS--EEEEEETTEEEEEEEGGGGSPPP-STTEEEE--TT-SSPEEEE--------EE-TTS-EE-TT-EEES-SSS--EEEEEETTEEEEEEESGGGSPPPPTTEEEE--TT-SSPEEEEPEEETTEEE-TT-EEES-SSS--EEEEEETTEEEEEEE---PPPP--S-EE--TT-SS-EEPPEEETTEEE-TT-EEES-SSS--EEEEEETTEEEEEEEGGGGPPPPSSTTPEEE--TT-SSPEEE--PPPEEETTEEE-TT-EEES-TTS--SEEEEETTEEEEE--SPSPPPP-TTS-EEEE--TT-SSPEEEE---EEEE-SSSPEEEETT-EEES-SSS--EEEEEETTEEEEEEE-GGGPPPPSSTT--EE--TT--S-EEPPPP--EE-TTS-EE-TT-EEESSTTT--EEEEEETTEEEEEEEGGGGSPP-GGGT-TT-EEEEEETTEEEEEPPPEEETTEEE-TT-EEES-TTT--EEEEE-TTS-EEEEEESS-PPPPPTTPEEEE-TT-SSEEEEE--B-TTS-B-------------